Protein AF-0000000075866194 (afdb_homodimer)

Organism: Scomber scombrus (NCBI:txid13677)

Sequence (422 aa):
MKMLGLCWTAVMLTLVLSAGTSFAAVDKQQLADIVQFIMNKYNINTQVSVAVNIPEKDPKLEDVFKNNKINKWVVTAKPIFNVKKKTDHAEAVVLENIKPLVDNRKGNFLVFYTFYSPCASKCTNKENKLNIIGKINEVFPKWTNKAFVFSKAFENTGVKSIIEATTESLEELGKSKIGRGNIFRCYGPKTEFKCINCFEGETVVQECVQNMKMLGLCWTAVMLTLVLSAGTSFAAVDKQQLADIVQFIMNKYNINTQVSVAVNIPEKDPKLEDVFKNNKINKWVVTAKPIFNVKKKTDHAEAVVLENIKPLVDNRKGNFLVFYTFYSPCASKCTNKENKLNIIGKINEVFPKWTNKAFVFSKAFENTGVKSIIEATTESLEELGKSKIGRGNIFRCYGPKTEFKCINCFEGETVVQECVQN

Nearest PDB structures (foldseek):
  2v64-assembly3_H  TM=2.130E-01  e=1.826E+00  Homo sapiens

pLDDT: mean 74.79, std 20.25, range [22.3, 95.81]

InterPro domains:
  IPR040958 Secreted Novel AID/APOBEC-like Deaminase 1 [PF18744] (69-210)

Foldseek 3Di:
DPPPPPPPPPPPPPPPQDPDDPPSPPPVVVVVVVVVVVCVVVVPPWKKKKKFWAAPPPGDVCVLPVDVDDALGMFMFTWDDDPVDDTQHRQLVSLVSVVSPLVNQVRTAIEIEIAEDDQLVEQLDPPHPNHCQVSCQVRVVSHPHYAYEYAHYHCDPDDDHLLVSRQVSLLSVCPGPCHQQRYWYWYDDPVPTDIDRQDDDNGGDSVRRDD/DPPPPPPPPPPPPPPPQDPDDPPSPDPVVVVVVVVVVVCVVVVPPWKKKKKFWAQPPPGDVCVLPVDVDDALGMFMFTFDDDPVDDTQHRQLVSLVSVVSPLVNQVRTAIEIEIAEDDQLVEQLDPPHPNHCQVSCQVRVVSHPHYAYEYAHYHCDPDDDHLLVSRQVSLLSVCPGPCHQQRYWYWYDDPVPTDIDRQDDDNGGDSVRRDD

Secondary structure (DSSP, 8-state):
--------------------SS-----HHHHHHHHHHHHHHTTTT---EEEEEEESSS--HHHHTS--SS-SSEEEE--B--SSS--B-HHHHHHHT-HHHHHT-TTEEEEEEEEE---TTTTT-TTSTT-SHHHHHHHGGG-SSEEEEEEE-----SSS-HHHHHHHHHHHHHHSTT-GGGEEEEES-GGG-EEEESEETTEE-GGGT--/--------------------SS-----HHHHHHHHHHHHHHTTTT---EEEEEEESSS--HHHHTS--SS-SSEEEE--B--SSS--B-HHHHHHHT-HHHHHT-TTEEEEEEEEE---TTTTT-TTSTT--HHHHHHHGGG-SSEEEEEEE-----SSS-HHHHHHHHHHHHHHSTT-GGGEEEEES-GGG-EEEESEETTEE-GGGT--

Structure (mmCIF, N/CA/C/O backbone):
data_AF-0000000075866194-model_v1
#
loop_
_entity.id
_entity.type
_entity.pdbx_description
1 polymer 'Uncharacterized protein LOC122979142'
#
loop_
_atom_site.group_PDB
_atom_site.id
_atom_site.type_symbol
_atom_site.label_atom_id
_atom_site.label_alt_id
_atom_site.label_comp_id
_atom_site.label_asym_id
_atom_site.label_entity_id
_atom_site.label_seq_id
_atom_site.pdbx_PDB_ins_code
_atom_site.Cartn_x
_atom_site.Cartn_y
_atom_site.Cartn_z
_atom_site.occupancy
_atom_site.B_iso_or_equiv
_atom_site.auth_seq_id
_atom_site.auth_comp_id
_atom_site.auth_asym_id
_atom_site.auth_atom_id
_atom_site.pdbx_PDB_model_num
ATOM 1 N N . MET A 1 1 ? -30.734 -24.406 21.438 1 22.3 1 MET A N 1
ATOM 2 C CA . MET A 1 1 ? -30.438 -23.562 20.281 1 22.3 1 MET A CA 1
ATOM 3 C C . MET A 1 1 ? -29.75 -22.266 20.703 1 22.3 1 MET A C 1
ATOM 5 O O . MET A 1 1 ? -30.422 -21.312 21.109 1 22.3 1 MET A O 1
ATOM 9 N N . LYS A 1 2 ? -28.703 -22.266 21.422 1 27.67 2 LYS A N 1
ATOM 10 C CA . LYS A 1 2 ? -28.047 -21.172 22.109 1 27.67 2 LYS A CA 1
ATOM 11 C C . LYS A 1 2 ? -27.531 -20.125 21.125 1 27.67 2 LYS A C 1
ATOM 13 O O . LYS A 1 2 ? -26.75 -20.453 20.234 1 27.67 2 LYS A O 1
ATOM 18 N N . MET A 1 3 ? -28.312 -19.047 20.812 1 27.09 3 MET A N 1
ATOM 19 C CA . MET A 1 3 ? -28.016 -17.922 19.938 1 27.09 3 MET A CA 1
ATOM 20 C C . MET A 1 3 ? -26.734 -17.219 20.359 1 27.09 3 MET A C 1
ATOM 22 O O . MET A 1 3 ? -26.609 -16.781 21.5 1 27.09 3 MET A O 1
ATOM 26 N N . LEU A 1 4 ? -25.641 -17.719 20.062 1 27.94 4 LEU A N 1
ATOM 27 C CA . LEU A 1 4 ? -24.406 -16.984 20.297 1 27.94 4 LEU A CA 1
ATOM 28 C C . LEU A 1 4 ? -24.484 -15.578 19.734 1 27.94 4 LEU A C 1
ATOM 30 O O . LEU A 1 4 ? -24.719 -15.391 18.531 1 27.94 4 LEU A O 1
ATOM 34 N N . GLY A 1 5 ? -24.984 -14.633 20.484 1 24.62 5 GLY A N 1
ATOM 35 C CA . GLY A 1 5 ? -25.078 -13.203 20.25 1 24.62 5 GLY A CA 1
ATOM 36 C C . GLY A 1 5 ? -23.766 -12.586 19.797 1 24.62 5 GLY A C 1
ATOM 37 O O . GLY A 1 5 ? -22.734 -12.805 20.438 1 24.62 5 GLY A O 1
ATOM 38 N N . LEU A 1 6 ? -23.5 -12.445 18.516 1 24.84 6 LEU A N 1
ATOM 39 C CA . LEU A 1 6 ? -22.422 -11.703 17.875 1 24.84 6 LEU A CA 1
ATOM 40 C C . LEU A 1 6 ? -22.328 -10.289 18.453 1 24.84 6 LEU A C 1
ATOM 42 O O . LEU A 1 6 ? -23.25 -9.492 18.312 1 24.84 6 LEU A O 1
ATOM 46 N N . CYS A 1 7 ? -21.703 -10.102 19.672 1 25.12 7 CYS A N 1
ATOM 47 C CA . CYS A 1 7 ? -21.469 -8.797 20.281 1 25.12 7 CYS A CA 1
ATOM 48 C C . CYS A 1 7 ? -20.703 -7.887 19.328 1 25.12 7 CYS A C 1
ATOM 50 O O . CYS A 1 7 ? -19.594 -8.211 18.906 1 25.12 7 CYS A O 1
ATOM 52 N N . TRP A 1 8 ? -21.344 -7.16 18.438 1 27.16 8 TRP A N 1
ATOM 53 C CA . TRP A 1 8 ? -20.906 -6.016 17.656 1 27.16 8 TRP A CA 1
ATOM 54 C C . TRP A 1 8 ? -20.172 -5.004 18.531 1 27.16 8 TRP A C 1
ATOM 56 O O . TRP A 1 8 ? -20.812 -4.25 19.281 1 27.16 8 TRP A O 1
ATOM 66 N N . THR A 1 9 ? -19.109 -5.297 19.219 1 26.97 9 THR A N 1
ATOM 67 C CA . THR A 1 9 ? -18.453 -4.211 19.953 1 26.97 9 THR A CA 1
ATOM 68 C C . THR A 1 9 ? -18.156 -3.047 19.016 1 26.97 9 THR A C 1
ATOM 70 O O . THR A 1 9 ? -17.359 -3.186 18.078 1 26.97 9 THR A O 1
ATOM 73 N N . ALA A 1 10 ? -19.062 -2.229 18.672 1 28.78 10 ALA A N 1
ATOM 74 C CA . ALA A 1 10 ? -18.859 -0.897 18.109 1 28.78 10 ALA A CA 1
ATOM 75 C C . ALA A 1 10 ? -17.781 -0.134 18.891 1 28.78 10 ALA A C 1
ATOM 77 O O . ALA A 1 10 ? -17.984 0.21 20.062 1 28.78 10 ALA A O 1
ATOM 78 N N . VAL A 1 11 ? -16.609 -0.377 18.75 1 29.2 11 VAL A N 1
ATOM 79 C CA . VAL A 1 11 ? -15.641 0.521 19.359 1 29.2 11 VAL A CA 1
ATOM 80 C C . VAL A 1 11 ? -15.922 1.959 18.938 1 29.2 11 VAL A C 1
ATOM 82 O O . VAL A 1 11 ? -15.766 2.309 17.766 1 29.2 11 VAL A O 1
ATOM 85 N N . MET A 1 12 ? -17 2.518 19.453 1 28.34 12 MET A N 1
ATOM 86 C CA . MET A 1 12 ? -17.219 3.961 19.391 1 28.34 12 MET A CA 1
ATOM 87 C C . MET A 1 12 ? -15.977 4.719 19.828 1 28.34 12 MET A C 1
ATOM 89 O O . MET A 1 12 ? -15.578 4.645 21 1 28.34 12 MET A O 1
ATOM 93 N N . LEU A 1 13 ? -15.055 4.844 18.953 1 32.16 13 LEU A N 1
ATOM 94 C CA . LEU A 1 13 ? -14.008 5.789 19.312 1 32.16 13 LEU A CA 1
ATOM 95 C C . LEU A 1 13 ? -14.594 7.16 19.625 1 32.16 13 LEU A C 1
ATOM 97 O O . LEU A 1 13 ? -15.109 7.836 18.734 1 32.16 13 LEU A O 1
ATOM 101 N N . THR A 1 14 ? -15.164 7.215 20.781 1 30.22 14 THR A N 1
ATOM 102 C CA . THR A 1 14 ? -15.531 8.531 21.297 1 30.22 14 THR A CA 1
ATOM 103 C C . THR A 1 14 ? -14.32 9.453 21.328 1 30.22 14 THR A C 1
ATOM 105 O O . THR A 1 14 ? -13.336 9.16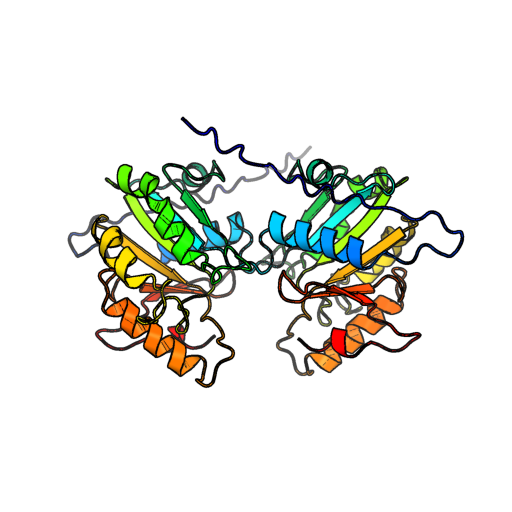4 22.016 1 30.22 14 THR A O 1
ATOM 108 N N . LEU A 1 15 ? -14.117 10.188 20.344 1 30.97 15 LEU A N 1
ATOM 109 C CA . LEU A 1 15 ? -13.18 11.312 20.391 1 30.97 15 LEU A CA 1
ATOM 110 C C . LEU A 1 15 ? -13.594 12.305 21.484 1 30.97 15 LEU A C 1
ATOM 112 O O . LEU A 1 15 ? -14.664 12.906 21.391 1 30.97 15 LEU A O 1
ATOM 116 N N . VAL A 1 16 ? -13.266 12.023 22.672 1 30.31 16 VAL A N 1
ATOM 117 C CA . VAL A 1 16 ? -13.43 13.062 23.688 1 30.31 16 VAL A CA 1
ATOM 118 C C . VAL A 1 16 ? -12.523 14.25 23.359 1 30.31 16 VAL A C 1
ATOM 120 O O . VAL A 1 16 ? -11.297 14.133 23.391 1 30.31 16 VAL A O 1
ATOM 123 N N . LEU A 1 17 ? -12.977 15.195 22.594 1 32.19 17 LEU A N 1
ATOM 124 C CA . LEU A 1 17 ? -12.328 16.5 22.578 1 32.19 17 LEU A CA 1
ATOM 125 C C . LEU A 1 17 ? -12.336 17.125 23.969 1 32.19 17 LEU A C 1
ATOM 127 O O . LEU A 1 17 ? -13.398 17.438 24.5 1 32.19 17 LEU A O 1
ATOM 131 N N . SER A 1 18 ? -11.469 16.844 24.875 1 30.5 18 SER A N 1
ATOM 132 C CA . SER A 1 18 ? -11.391 17.656 26.078 1 30.5 18 SER A CA 1
ATOM 133 C C . SER A 1 18 ? -11.242 19.141 25.734 1 30.5 18 SER A C 1
ATOM 135 O O . SER A 1 18 ? -10.453 19.5 24.859 1 30.5 18 SER A O 1
ATOM 137 N N . ALA A 1 19 ? -12.141 20.078 26.062 1 31.23 19 ALA A N 1
ATOM 138 C CA . ALA A 1 19 ? -12.305 21.531 26.031 1 31.23 19 ALA A CA 1
ATOM 139 C C . ALA A 1 19 ? -11.125 22.234 26.688 1 31.23 19 ALA A C 1
ATOM 141 O O . ALA A 1 19 ? -11.164 23.453 26.922 1 31.23 19 ALA A O 1
ATOM 142 N N . GLY A 1 20 ? -10.148 21.766 27.484 1 32.75 20 GLY A N 1
ATOM 143 C CA . GLY A 1 20 ? -9.438 22.844 28.156 1 32.75 20 GLY A CA 1
ATOM 144 C C . GLY A 1 20 ? -8.852 23.875 27.203 1 32.75 20 GLY A C 1
ATOM 145 O O . GLY A 1 20 ? -8.734 23.609 26 1 32.75 20 GLY A O 1
ATOM 146 N N . THR A 1 21 ? -8.625 25.203 27.609 1 34.06 21 THR A N 1
ATOM 147 C CA . THR A 1 21 ? -8.219 26.5 27.047 1 34.06 21 THR A CA 1
ATOM 148 C C . THR A 1 21 ? -7.113 26.312 26.016 1 34.06 21 THR A C 1
ATOM 150 O O . THR A 1 21 ? -6.715 27.266 25.344 1 34.06 21 THR A O 1
ATOM 153 N N . SER A 1 22 ? -5.922 25.688 26.531 1 35.31 22 SER A N 1
ATOM 154 C CA . SER A 1 22 ? -4.609 25.844 25.922 1 35.31 22 SER A CA 1
ATOM 155 C C . SER A 1 22 ? -4.645 25.469 24.438 1 35.31 22 SER A C 1
ATOM 157 O O . SER A 1 22 ? -5.523 24.719 24 1 35.31 22 SER A O 1
ATOM 159 N N . PHE A 1 23 ? -3.816 26.062 23.469 1 38.75 23 PHE A N 1
ATOM 160 C CA . PHE A 1 23 ? -3.471 25.797 22.078 1 38.75 23 PHE A CA 1
ATOM 161 C C . PHE A 1 23 ? -3.605 24.312 21.766 1 38.75 23 PHE A C 1
ATOM 163 O O . PHE A 1 23 ? -3.02 23.469 22.453 1 38.75 23 PHE A O 1
ATOM 170 N N . ALA A 1 24 ? -4.797 23.766 21.484 1 48.75 24 ALA A N 1
ATOM 171 C CA . ALA A 1 24 ? -5.418 22.469 21.219 1 48.75 24 ALA A CA 1
ATOM 172 C C . ALA A 1 24 ? -4.445 21.531 20.516 1 48.75 24 ALA A C 1
ATOM 174 O O . ALA A 1 24 ? -4.109 21.734 19.359 1 48.75 24 ALA A O 1
ATOM 175 N N . ALA A 1 25 ? -3.318 21.25 21.234 1 62.09 25 ALA A N 1
ATOM 176 C CA . ALA A 1 25 ? -2.338 20.25 20.812 1 62.09 25 ALA A CA 1
ATOM 177 C C . ALA A 1 25 ? -3.021 19.062 20.172 1 62.09 25 ALA A C 1
ATOM 179 O O . ALA A 1 25 ? -4.133 18.688 20.547 1 62.09 25 ALA A O 1
ATOM 180 N N . VAL A 1 26 ? -2.695 18.938 18.906 1 73.06 26 VAL A N 1
ATOM 181 C CA . VAL A 1 26 ? -3.209 17.766 18.203 1 73.06 26 VAL A CA 1
ATOM 182 C C . VAL A 1 26 ? -3.184 16.547 19.125 1 73.06 26 VAL A C 1
ATOM 184 O O . VAL A 1 26 ? -2.168 16.266 19.766 1 73.06 26 VAL A O 1
ATOM 187 N N . ASP A 1 27 ? -4.359 16.016 19.484 1 80.56 27 ASP A N 1
ATOM 188 C CA . ASP A 1 27 ? -4.441 14.758 20.219 1 80.56 27 ASP A CA 1
ATOM 189 C C . ASP A 1 27 ? -3.758 13.633 19.438 1 80.56 27 ASP A C 1
ATOM 191 O O . ASP A 1 27 ? -4.289 13.141 18.453 1 80.56 27 ASP A O 1
ATOM 195 N N . LYS A 1 28 ? -2.617 13.203 20 1 87.88 28 LYS A N 1
ATOM 196 C CA . LYS A 1 28 ? -1.785 12.242 19.281 1 87.88 28 LYS A CA 1
ATOM 197 C C . LYS A 1 28 ? -2.498 10.898 19.141 1 87.88 28 LYS A C 1
ATOM 199 O O . LYS A 1 28 ? -2.33 10.203 18.141 1 87.88 28 LYS A O 1
ATOM 204 N N . GLN A 1 29 ? -3.244 10.516 20.156 1 83.62 29 GLN A N 1
ATOM 205 C CA . GLN A 1 29 ? -3.982 9.266 20.062 1 83.62 29 GLN A CA 1
ATOM 206 C C . GLN A 1 29 ? -5.055 9.344 18.969 1 83.62 29 GLN A C 1
ATOM 208 O O . GLN A 1 29 ? -5.219 8.406 18.188 1 83.62 29 GLN A O 1
ATOM 213 N N . GLN A 1 30 ? -5.734 10.453 18.953 1 82.44 30 GLN A N 1
ATOM 214 C CA . GLN A 1 30 ? -6.723 10.641 17.906 1 82.44 30 GLN A CA 1
ATOM 215 C C . GLN A 1 30 ? -6.07 10.641 16.531 1 82.44 30 GLN A C 1
ATOM 217 O O . GLN A 1 30 ? -6.598 10.047 15.586 1 82.44 30 GLN A O 1
ATOM 222 N N . LEU A 1 31 ? -4.977 11.336 16.453 1 90.31 31 LEU A N 1
ATOM 223 C CA . LEU A 1 31 ? -4.25 11.375 15.18 1 90.31 31 LEU A CA 1
ATOM 224 C C . LEU A 1 31 ? -3.842 9.969 14.742 1 90.31 31 LEU A C 1
ATOM 226 O O . LEU A 1 31 ? -3.98 9.617 13.57 1 90.31 31 LEU A O 1
ATOM 230 N N . ALA A 1 32 ? -3.402 9.148 15.664 1 87.94 32 ALA A N 1
ATOM 231 C CA . ALA A 1 32 ? -3.014 7.773 15.367 1 87.94 32 ALA A CA 1
ATOM 232 C C . ALA A 1 32 ? -4.195 6.977 14.82 1 87.94 32 ALA A C 1
ATOM 234 O O . ALA A 1 32 ? -4.055 6.227 13.852 1 87.94 32 ALA A O 1
ATOM 235 N N . ASP A 1 33 ? -5.352 7.191 15.383 1 80.75 33 ASP A N 1
ATOM 236 C CA . ASP A 1 33 ? -6.555 6.5 14.93 1 80.75 33 ASP A CA 1
ATOM 237 C C . ASP A 1 33 ? -6.918 6.914 13.508 1 80.75 33 ASP A C 1
ATOM 239 O O . ASP A 1 33 ? -7.273 6.074 12.68 1 80.75 33 ASP A O 1
ATOM 243 N N . ILE A 1 34 ? -6.82 8.188 13.258 1 84.69 34 ILE A N 1
ATOM 244 C CA . ILE A 1 34 ? -7.141 8.719 11.93 1 84.69 34 ILE A CA 1
ATOM 245 C C . ILE A 1 34 ? -6.191 8.133 10.898 1 84.69 34 ILE A C 1
ATOM 247 O O . ILE A 1 34 ? -6.629 7.645 9.852 1 84.69 34 ILE A O 1
ATOM 251 N N . VAL A 1 35 ? -4.906 8.156 11.227 1 87.94 35 VAL A N 1
ATOM 252 C CA . VAL A 1 35 ? -3.895 7.68 10.289 1 87.94 35 VAL A CA 1
ATOM 253 C C . VAL A 1 35 ? -4.062 6.18 10.062 1 87.94 35 VAL A C 1
ATOM 255 O O . VAL A 1 35 ? -3.975 5.699 8.93 1 87.94 35 VAL A O 1
ATOM 258 N N . GLN A 1 36 ? -4.312 5.445 11.125 1 79.5 36 GLN A N 1
ATOM 259 C CA . GLN A 1 36 ? -4.555 4.016 10.961 1 79.5 36 GLN A CA 1
ATOM 260 C C . GLN A 1 36 ? -5.754 3.762 10.055 1 79.5 36 GLN A C 1
ATOM 262 O O . GLN A 1 36 ? -5.73 2.848 9.227 1 79.5 36 GLN A O 1
ATOM 267 N N . PHE A 1 37 ? -6.805 4.578 10.273 1 78.88 37 PHE A N 1
ATOM 268 C CA . PHE A 1 37 ? -7.98 4.445 9.422 1 78.88 37 PHE A CA 1
ATOM 269 C C . PHE A 1 37 ? -7.625 4.715 7.965 1 78.88 37 PHE A C 1
ATOM 271 O O . PHE A 1 37 ? -8.016 3.955 7.074 1 78.88 37 PHE A O 1
ATOM 278 N N . ILE A 1 38 ? -6.875 5.785 7.738 1 81.38 38 ILE A N 1
ATOM 279 C CA . ILE A 1 38 ? -6.441 6.148 6.395 1 81.38 38 ILE A CA 1
ATOM 280 C C . ILE A 1 38 ? -5.637 5.004 5.785 1 81.38 38 ILE A C 1
ATOM 282 O O . ILE A 1 38 ? -5.902 4.582 4.656 1 81.38 38 ILE A O 1
ATOM 286 N N . MET A 1 39 ? -4.664 4.504 6.539 1 79.44 39 MET A N 1
ATOM 287 C CA . MET A 1 39 ? -3.785 3.447 6.047 1 79.44 39 MET A CA 1
ATOM 288 C C . MET A 1 39 ? -4.582 2.193 5.699 1 79.44 39 MET A C 1
ATOM 290 O O . MET A 1 39 ? -4.324 1.55 4.68 1 79.44 39 MET A O 1
ATOM 294 N N . ASN A 1 40 ? -5.531 1.904 6.516 1 71.31 40 ASN A N 1
ATOM 295 C CA . ASN A 1 40 ? -6.371 0.738 6.266 1 71.31 40 ASN A CA 1
ATOM 296 C C . ASN A 1 40 ? -7.273 0.945 5.055 1 71.31 40 ASN A C 1
ATOM 298 O O . ASN A 1 40 ? -7.383 0.064 4.199 1 71.31 40 ASN A O 1
ATOM 302 N N . LYS A 1 41 ? -7.887 2.109 5.051 1 72.38 41 LYS A N 1
ATOM 303 C CA . LYS A 1 41 ? -8.828 2.424 3.98 1 72.38 41 LYS A CA 1
ATOM 304 C C . LYS A 1 41 ? -8.148 2.396 2.617 1 72.38 41 LYS A C 1
ATOM 306 O O . LYS A 1 41 ? -8.719 1.912 1.639 1 72.38 41 LYS A O 1
ATOM 311 N N . TYR A 1 42 ? -6.883 2.842 2.557 1 73.69 42 TYR A N 1
ATOM 312 C CA . TYR A 1 42 ? -6.207 2.992 1.271 1 73.69 42 TYR A CA 1
ATOM 313 C C . TYR A 1 42 ? -5.109 1.948 1.104 1 73.69 42 TYR A C 1
ATOM 315 O O . TYR A 1 42 ? -4.238 2.086 0.243 1 73.69 42 TYR A O 1
ATOM 323 N N . ASN A 1 43 ? -5.078 0.947 1.951 1 72.19 43 ASN A N 1
ATOM 324 C CA . ASN A 1 43 ? -4.168 -0.192 1.885 1 72.19 43 ASN A CA 1
ATOM 325 C C . ASN A 1 43 ? -2.709 0.256 1.856 1 72.19 43 ASN A C 1
ATOM 327 O O . ASN A 1 43 ? -1.915 -0.251 1.062 1 72.19 43 ASN A O 1
ATOM 331 N N . ILE A 1 44 ? -2.502 1.296 2.654 1 66.06 44 ILE A N 1
ATOM 332 C CA . ILE A 1 44 ? -1.138 1.805 2.736 1 66.06 44 ILE A CA 1
ATOM 333 C C . ILE A 1 44 ? -0.313 0.922 3.67 1 66.06 44 ILE A C 1
ATOM 335 O O . ILE A 1 44 ? -0.7 0.69 4.82 1 66.06 44 ILE A O 1
ATOM 339 N N . ASN A 1 45 ? 0.822 0.472 3.172 1 60.62 45 ASN A N 1
ATOM 340 C CA . ASN A 1 45 ? 1.775 -0.365 3.891 1 60.62 45 ASN A CA 1
ATOM 341 C C . ASN A 1 45 ? 1.128 -1.655 4.387 1 60.62 45 ASN A C 1
ATOM 343 O O . ASN A 1 45 ? 1.38 -2.09 5.512 1 60.62 45 ASN A O 1
ATOM 347 N N . THR A 1 46 ? 0.101 -1.962 3.898 1 60.66 46 THR A N 1
ATOM 348 C CA . THR A 1 46 ? -0.518 -3.232 4.262 1 60.66 46 THR A CA 1
ATOM 349 C C . THR A 1 46 ? -0.222 -4.301 3.213 1 60.66 46 THR A C 1
ATOM 351 O O . THR A 1 46 ? -0.103 -3.994 2.025 1 60.66 46 THR A O 1
ATOM 354 N N . GLN A 1 47 ? 0.176 -5.383 3.838 1 67.62 47 GLN A N 1
ATOM 355 C CA . GLN A 1 47 ? 0.315 -6.535 2.953 1 67.62 47 GLN A CA 1
ATOM 356 C C . GLN A 1 47 ? -1.036 -6.957 2.385 1 67.62 47 GLN A C 1
ATOM 358 O O . GLN A 1 47 ? -2.031 -7.016 3.111 1 67.62 47 GLN A O 1
ATOM 363 N N . VAL A 1 48 ? -1.165 -6.809 1.125 1 75.75 48 VAL A N 1
ATOM 364 C CA . VAL A 1 48 ? -2.387 -7.27 0.471 1 75.75 48 VAL A CA 1
ATOM 365 C C . VAL A 1 48 ? -2.068 -8.453 -0.443 1 75.75 48 VAL A C 1
ATOM 367 O O . VAL A 1 48 ? -1.034 -8.461 -1.114 1 75.75 48 VAL A O 1
ATOM 370 N N . SER A 1 49 ? -2.869 -9.469 -0.287 1 85.88 49 SER A N 1
ATOM 371 C CA . SER A 1 49 ? -2.854 -10.555 -1.262 1 85.88 49 SER A CA 1
ATOM 372 C C . SER A 1 49 ? -4.133 -10.578 -2.09 1 85.88 49 SER A C 1
ATOM 374 O O . SER A 1 49 ? -5.215 -10.281 -1.578 1 85.88 49 SER A O 1
ATOM 376 N N . VAL A 1 50 ? -3.961 -10.875 -3.35 1 88.12 50 VAL A N 1
ATOM 377 C CA . VAL A 1 50 ? -5.074 -10.867 -4.293 1 88.12 50 VAL A CA 1
ATOM 378 C C . VAL A 1 50 ? -5.047 -12.141 -5.137 1 88.12 50 VAL A C 1
ATOM 380 O O . VAL A 1 50 ? -4.004 -12.516 -5.676 1 88.12 50 VAL A O 1
ATOM 383 N N . ALA A 1 51 ? -6.156 -12.781 -5.141 1 92.5 51 ALA A N 1
ATOM 384 C CA . ALA A 1 51 ? -6.375 -13.836 -6.129 1 92.5 51 ALA A CA 1
ATOM 385 C C . ALA A 1 51 ? -7.453 -13.43 -7.129 1 92.5 51 ALA A C 1
ATOM 387 O O . ALA A 1 51 ? -8.5 -12.906 -6.746 1 92.5 51 ALA A O 1
ATOM 388 N N . VAL A 1 52 ? -7.145 -13.719 -8.398 1 91.38 52 VAL A N 1
ATOM 389 C CA . VAL A 1 52 ? -8.07 -13.242 -9.414 1 91.38 52 VAL A CA 1
ATOM 390 C C . VAL A 1 52 ? -8.227 -14.297 -10.516 1 91.38 52 VAL A C 1
ATOM 392 O O . VAL A 1 52 ? -7.238 -14.898 -10.945 1 91.38 52 VAL A O 1
ATOM 395 N N . ASN A 1 53 ? -9.508 -14.5 -10.883 1 90.25 53 ASN A N 1
ATOM 396 C CA . ASN A 1 53 ? -9.82 -15.203 -12.125 1 90.25 53 ASN A CA 1
ATOM 397 C C . ASN A 1 53 ? -9.75 -14.258 -13.328 1 90.25 53 ASN A C 1
ATOM 399 O O . ASN A 1 53 ? -10.555 -13.328 -13.438 1 90.25 53 ASN A O 1
ATOM 403 N N . ILE A 1 54 ? -8.781 -14.516 -14.188 1 88.75 54 ILE A N 1
ATOM 404 C CA . ILE A 1 54 ? -8.664 -13.727 -15.414 1 88.75 54 ILE A CA 1
ATOM 405 C C . ILE A 1 54 ? -9.188 -14.531 -16.594 1 88.75 54 ILE A C 1
ATOM 407 O O . ILE A 1 54 ? -8.648 -15.594 -16.922 1 88.75 54 ILE A O 1
ATOM 411 N N . PRO A 1 55 ? -10.211 -13.992 -17.234 1 86.31 55 PRO A N 1
ATOM 412 C CA . PRO A 1 55 ? -10.664 -14.727 -18.406 1 86.31 55 PRO A CA 1
ATOM 413 C C . PRO A 1 55 ? -9.562 -14.922 -19.453 1 86.31 55 PRO A C 1
ATOM 415 O O . PRO A 1 55 ? -8.852 -13.977 -19.781 1 86.31 55 PRO A O 1
ATOM 418 N N . GLU A 1 56 ? -9.445 -16.125 -19.875 1 85.75 56 GLU A N 1
ATOM 419 C CA . GLU A 1 56 ? -8.398 -16.438 -20.844 1 85.75 56 GLU A CA 1
ATOM 420 C C . GLU A 1 56 ? -8.727 -15.844 -22.219 1 85.75 56 GLU A C 1
ATOM 422 O O . GLU A 1 56 ? -7.828 -15.477 -22.969 1 85.75 56 GLU A O 1
ATOM 427 N N . LYS A 1 57 ? -9.945 -15.75 -22.359 1 76.75 57 LYS A N 1
ATOM 428 C CA . LYS A 1 57 ? -10.383 -15.172 -23.625 1 76.75 57 LYS A CA 1
ATOM 429 C C . LYS A 1 57 ? -10.797 -13.711 -23.453 1 76.75 57 LYS A C 1
ATOM 431 O O . LYS A 1 57 ? -11.727 -13.414 -22.703 1 76.75 57 LYS A O 1
ATOM 436 N N . ASP A 1 58 ? -10.164 -12.703 -24.031 1 70.88 58 ASP A N 1
ATOM 437 C CA . ASP A 1 58 ? -10.477 -11.273 -24.078 1 70.88 58 ASP A CA 1
ATOM 438 C C . ASP A 1 58 ? -10.633 -10.695 -22.672 1 70.88 58 ASP A C 1
ATOM 440 O O . ASP A 1 58 ? -11.719 -10.234 -22.312 1 70.88 58 ASP A O 1
ATOM 444 N N . PRO A 1 59 ? -9.609 -10.781 -21.984 1 72.19 59 PRO A N 1
ATOM 445 C CA . PRO A 1 59 ? -9.727 -10.273 -20.625 1 72.19 59 PRO A CA 1
ATOM 446 C C . PRO A 1 59 ? -9.898 -8.758 -20.562 1 72.19 59 PRO A C 1
ATOM 448 O O . PRO A 1 59 ? -9.141 -8.023 -21.203 1 72.19 59 PRO A O 1
ATOM 451 N N . LYS A 1 60 ? -11.031 -8.305 -20.062 1 74.06 60 LYS A N 1
ATOM 452 C CA . LYS A 1 60 ? -11.195 -6.902 -19.688 1 74.06 60 LYS A CA 1
ATOM 453 C C . LYS A 1 60 ? -11 -6.711 -18.188 1 74.06 60 LYS A C 1
ATOM 455 O O . LYS A 1 60 ? -11.93 -6.926 -17.406 1 74.06 60 LYS A O 1
ATOM 460 N N . LEU A 1 61 ? -9.859 -6.285 -17.875 1 78.5 61 LEU A N 1
ATOM 461 C CA . LEU A 1 61 ? -9.484 -6.215 -16.453 1 78.5 61 LEU A CA 1
ATOM 462 C C . LEU A 1 61 ? -10.43 -5.293 -15.695 1 78.5 61 LEU A C 1
ATOM 464 O O . LEU A 1 61 ? -10.758 -5.562 -14.531 1 78.5 61 LEU A O 1
ATOM 468 N N . GLU A 1 62 ? -10.867 -4.242 -16.344 1 75.69 62 GLU A N 1
ATOM 469 C CA . GLU A 1 62 ? -11.797 -3.318 -15.688 1 75.69 62 GLU A CA 1
ATOM 470 C C . GLU A 1 62 ? -13.07 -4.031 -15.258 1 75.69 62 GLU A C 1
ATOM 472 O O . GLU A 1 62 ? -13.633 -3.721 -14.203 1 75.69 62 GLU A O 1
ATOM 477 N N . ASP A 1 63 ? -13.492 -4.949 -16.031 1 75.81 63 ASP A N 1
ATOM 478 C CA . ASP A 1 63 ? -14.711 -5.695 -15.703 1 75.81 63 ASP A CA 1
ATOM 479 C C . ASP A 1 63 ? -14.461 -6.691 -14.578 1 75.81 63 ASP A C 1
ATOM 481 O O . ASP A 1 63 ? -15.32 -6.898 -13.727 1 75.81 63 ASP A O 1
ATOM 485 N N . VAL A 1 64 ? -13.312 -7.25 -14.609 1 77.75 64 VAL A N 1
ATOM 486 C CA . VAL A 1 64 ? -12.93 -8.25 -13.609 1 77.75 64 VAL A CA 1
ATOM 487 C C . VAL A 1 64 ? -12.875 -7.598 -12.227 1 77.75 64 VAL A C 1
ATOM 489 O O . VAL A 1 64 ? -13.305 -8.195 -11.242 1 77.75 64 VAL A O 1
ATOM 492 N N . PHE A 1 65 ? -12.445 -6.309 -12.195 1 74.88 65 PHE A N 1
ATOM 493 C CA . PHE A 1 65 ? -12.18 -5.668 -10.914 1 74.88 65 PHE A CA 1
ATOM 494 C C . PHE A 1 65 ? -13.273 -4.672 -10.57 1 74.88 65 PHE A C 1
ATOM 496 O O . PHE A 1 65 ? -13.102 -3.834 -9.68 1 74.88 65 PHE A O 1
ATOM 503 N N . LYS A 1 66 ? -14.32 -4.574 -11.219 1 67.5 66 LYS A N 1
ATOM 504 C CA . LYS A 1 66 ? -15.406 -3.617 -11.008 1 67.5 66 LYS A CA 1
ATOM 505 C C . LYS A 1 66 ? -15.969 -3.734 -9.602 1 67.5 66 LYS A C 1
ATOM 507 O O . LYS A 1 66 ? -16.281 -2.725 -8.961 1 67.5 66 LYS A O 1
ATOM 512 N N . ASN A 1 67 ? -16.047 -4.961 -9.086 1 60.41 67 ASN A N 1
ATOM 513 C CA . ASN A 1 67 ? -16.609 -5.141 -7.754 1 60.41 67 ASN A CA 1
ATOM 514 C C . ASN A 1 67 ? -15.523 -5.457 -6.727 1 60.41 67 ASN A C 1
ATOM 516 O O . ASN A 1 67 ? -14.688 -6.344 -6.949 1 60.41 67 ASN A O 1
ATOM 520 N N . ASN A 1 68 ? -15.172 -4.598 -5.805 1 57.78 68 ASN A N 1
ATOM 521 C CA . ASN A 1 68 ? -14.07 -4.625 -4.848 1 57.78 68 ASN A CA 1
ATOM 522 C C . ASN A 1 68 ? -14.242 -5.75 -3.828 1 57.78 68 ASN A C 1
ATOM 524 O O . ASN A 1 68 ? -13.367 -5.973 -2.992 1 57.78 68 ASN A O 1
ATOM 528 N N . LYS A 1 69 ? -15.453 -6.422 -3.838 1 59.41 69 LYS A N 1
ATOM 529 C CA . LYS A 1 69 ? -15.742 -7.441 -2.834 1 59.41 69 LYS A CA 1
ATOM 530 C C . LYS A 1 69 ? -15.492 -8.844 -3.387 1 59.41 69 LYS A C 1
ATOM 532 O O . LYS A 1 69 ? -15.305 -9.016 -4.594 1 59.41 69 LYS A O 1
ATOM 537 N N . ILE A 1 70 ? -15.234 -9.719 -2.391 1 69.31 70 ILE A N 1
ATOM 538 C CA . ILE A 1 70 ? -15.133 -11.141 -2.705 1 69.31 70 ILE A CA 1
ATOM 539 C C . ILE A 1 70 ? -16.25 -11.539 -3.668 1 69.31 70 ILE A C 1
ATOM 541 O O . ILE A 1 70 ? -17.422 -11.438 -3.336 1 69.31 70 ILE A O 1
ATOM 545 N N . ASN A 1 71 ? -15.797 -11.844 -4.844 1 77.69 71 ASN A N 1
ATOM 546 C CA . ASN A 1 71 ? -16.734 -12.328 -5.848 1 77.69 71 ASN A CA 1
ATOM 547 C C . ASN A 1 71 ? -16.125 -13.438 -6.695 1 77.69 71 ASN A C 1
ATOM 549 O O . ASN A 1 71 ? -15.141 -14.062 -6.301 1 77.69 71 ASN A O 1
ATOM 553 N N . LYS A 1 72 ? -16.828 -13.695 -7.754 1 84.12 72 LYS A N 1
ATOM 554 C CA . LYS A 1 72 ? -16.422 -14.82 -8.594 1 84.12 72 LYS A CA 1
ATOM 555 C C . LYS A 1 72 ? -15.125 -14.516 -9.328 1 84.12 72 LYS A C 1
ATOM 557 O O . LYS A 1 72 ? -14.5 -15.414 -9.898 1 84.12 72 LYS A O 1
ATOM 562 N N . TRP A 1 73 ? -14.672 -13.273 -9.203 1 86.56 73 TRP A N 1
ATOM 563 C CA . TRP A 1 73 ? -13.508 -12.883 -9.992 1 86.56 73 TRP A CA 1
ATOM 564 C C . TRP A 1 73 ? -12.32 -12.578 -9.094 1 86.56 73 TRP A C 1
ATOM 566 O O . TRP A 1 73 ? -11.172 -12.836 -9.461 1 86.56 73 TRP A O 1
ATOM 576 N N . VAL A 1 74 ? -12.586 -12.023 -7.988 1 89.25 74 VAL A N 1
ATOM 577 C CA . VAL A 1 74 ? -11.484 -11.492 -7.199 1 89.25 74 VAL A CA 1
ATOM 578 C C . VAL A 1 74 ? -11.719 -11.797 -5.719 1 89.25 74 VAL A C 1
ATOM 580 O O . VAL A 1 74 ? -12.82 -11.609 -5.211 1 89.25 74 VAL A O 1
ATOM 583 N N . VAL A 1 75 ? -10.711 -12.32 -5.102 1 88.81 75 VAL A N 1
ATOM 584 C CA . VAL A 1 75 ? -10.633 -12.43 -3.65 1 88.81 75 VAL A CA 1
ATOM 585 C C . VAL A 1 75 ? -9.422 -11.656 -3.133 1 88.81 75 VAL A C 1
ATOM 587 O O . VAL A 1 75 ? -8.305 -11.859 -3.605 1 88.81 75 VAL A O 1
ATOM 590 N N . THR A 1 76 ? -9.648 -10.734 -2.268 1 86.19 76 THR A N 1
ATOM 591 C CA . THR A 1 76 ? -8.57 -9.961 -1.662 1 86.19 76 THR A CA 1
ATOM 592 C C . THR A 1 76 ? -8.57 -10.125 -0.145 1 86.19 76 THR A C 1
ATOM 594 O O . THR A 1 76 ? -9.609 -10.406 0.451 1 86.19 76 THR A O 1
ATOM 597 N N . ALA A 1 77 ? -7.336 -10.031 0.39 1 81.06 77 ALA A N 1
ATOM 598 C CA . ALA A 1 77 ? -7.262 -10.094 1.847 1 81.06 77 ALA A CA 1
ATOM 599 C C . ALA A 1 77 ? -6.062 -9.312 2.373 1 81.06 77 ALA A C 1
ATOM 601 O O . ALA A 1 77 ? -5.051 -9.172 1.679 1 81.06 77 ALA A O 1
ATOM 602 N N . LYS A 1 78 ? -6.281 -8.867 3.543 1 75.5 78 LYS A N 1
ATOM 603 C CA . LYS A 1 78 ? -5.203 -8.352 4.383 1 75.5 78 LYS A CA 1
ATOM 604 C C . LYS A 1 78 ? -4.883 -9.312 5.523 1 75.5 78 LYS A C 1
ATOM 606 O O . LYS A 1 78 ? -5.672 -10.211 5.828 1 75.5 78 LYS A O 1
ATOM 611 N N . PRO A 1 79 ? -3.623 -9.062 6.023 1 70.38 79 PRO A N 1
ATOM 612 C CA . PRO A 1 79 ? -3.344 -9.906 7.191 1 70.38 79 PRO A CA 1
ATOM 613 C C . PRO A 1 79 ? -4.32 -9.664 8.336 1 70.38 79 PRO A C 1
ATOM 615 O O . PRO A 1 79 ? -4.816 -8.547 8.508 1 70.38 79 PRO A O 1
ATOM 618 N N . ILE A 1 80 ? -4.777 -10.719 8.875 1 61.09 80 ILE A N 1
ATOM 619 C CA . ILE A 1 80 ? -5.617 -10.617 10.062 1 61.09 80 ILE A CA 1
ATOM 620 C C . ILE A 1 80 ? -4.77 -10.805 11.32 1 61.09 80 ILE A C 1
ATOM 622 O O . ILE A 1 80 ? -4.062 -11.812 11.453 1 61.09 80 ILE A O 1
ATOM 626 N N . PHE A 1 81 ? -4.691 -9.633 11.977 1 51.78 81 PHE A N 1
ATOM 627 C CA . PHE A 1 81 ? -3.953 -9.711 13.227 1 51.78 81 PHE A CA 1
ATOM 628 C C . PHE A 1 81 ? -4.859 -10.18 14.359 1 51.78 81 PHE A C 1
ATOM 630 O O . PHE A 1 81 ? -5.938 -9.625 14.57 1 51.78 81 PHE A O 1
ATOM 637 N N . ASN A 1 82 ? -4.879 -11.43 14.742 1 48.94 82 ASN A N 1
ATOM 638 C CA . ASN A 1 82 ? -5.598 -11.898 15.922 1 48.94 82 ASN A CA 1
ATOM 639 C C . ASN A 1 82 ? -4.684 -11.969 17.141 1 48.94 82 ASN A C 1
ATOM 641 O O . ASN A 1 82 ? -3.586 -12.523 17.078 1 48.94 82 ASN A O 1
ATOM 645 N N . VAL A 1 83 ? -5.055 -11.062 18.172 1 45.31 83 VAL A N 1
ATOM 646 C CA . VAL A 1 83 ? -4.312 -11.039 19.438 1 45.31 83 VAL A CA 1
ATOM 647 C C . VAL A 1 83 ? -4.023 -12.461 19.891 1 45.31 83 VAL A C 1
ATOM 649 O O . VAL A 1 83 ? -2.963 -12.734 20.469 1 45.31 83 VAL A O 1
ATOM 652 N N . LYS A 1 84 ? -4.961 -13.188 19.984 1 44.19 84 LYS A N 1
ATOM 653 C CA . LYS A 1 84 ? -4.82 -14.523 20.547 1 44.19 84 LYS A CA 1
ATOM 654 C C . LYS A 1 84 ? -4.195 -15.484 19.547 1 44.19 84 LYS A C 1
ATOM 656 O O . LYS A 1 84 ? -3.715 -16.562 19.922 1 44.19 84 LYS A O 1
ATOM 661 N N . LYS A 1 85 ? -4.488 -15.203 18.359 1 47.09 85 LYS A N 1
ATOM 662 C CA . LYS A 1 85 ? -4.043 -16.141 17.328 1 47.09 85 LYS A CA 1
ATOM 663 C C . LYS A 1 85 ? -3.039 -15.484 16.375 1 47.09 85 LYS A C 1
ATOM 665 O O . LYS A 1 85 ? -3.037 -14.258 16.219 1 47.09 85 LYS A O 1
ATOM 670 N N . LYS A 1 86 ? -1.915 -16.203 16.031 1 48.72 86 LYS A N 1
ATOM 671 C CA . LYS A 1 86 ? -0.847 -15.836 15.109 1 48.72 86 LYS A CA 1
ATOM 672 C C . LYS A 1 86 ? -1.404 -15.125 13.875 1 48.72 86 LYS A C 1
ATOM 674 O O . LYS A 1 86 ? -2.521 -15.414 13.438 1 48.72 86 LYS A O 1
ATOM 679 N N . THR A 1 87 ? -0.913 -13.945 13.547 1 53.62 87 THR A N 1
ATOM 680 C CA . THR A 1 87 ? -1.284 -13.117 12.406 1 53.62 87 THR A CA 1
ATOM 681 C C . THR A 1 87 ? -1.421 -13.961 11.141 1 53.62 87 THR A C 1
ATOM 683 O O . THR A 1 87 ? -0.469 -14.625 10.727 1 53.62 87 THR A O 1
ATOM 686 N N . ASP A 1 88 ? -2.729 -14.172 10.75 1 63.28 88 ASP A N 1
ATOM 687 C CA . ASP A 1 88 ? -2.875 -14.797 9.438 1 63.28 88 ASP A CA 1
ATOM 688 C C . ASP A 1 88 ? -2.367 -13.875 8.336 1 63.28 88 ASP A C 1
ATOM 690 O O . ASP A 1 88 ? -2.756 -12.703 8.266 1 63.28 88 ASP A O 1
ATOM 694 N N . HIS A 1 89 ? -1.342 -14.438 7.672 1 75.94 89 HIS A N 1
ATOM 695 C CA . HIS A 1 89 ? -0.841 -13.641 6.559 1 75.94 89 HIS A CA 1
ATOM 696 C C . HIS A 1 89 ? -1.877 -13.539 5.445 1 75.94 89 HIS A C 1
ATOM 698 O O . HIS A 1 89 ? -2.779 -14.375 5.352 1 75.94 89 HIS A O 1
ATOM 704 N N . ALA A 1 90 ? -1.878 -12.508 4.77 1 80.38 90 ALA A N 1
ATOM 705 C CA . ALA A 1 90 ? -2.852 -12.164 3.738 1 80.38 90 ALA A CA 1
ATOM 706 C C . ALA A 1 90 ? -3.078 -13.328 2.783 1 80.38 90 ALA A C 1
ATOM 708 O O . ALA A 1 90 ? -4.215 -13.633 2.418 1 80.38 90 ALA A O 1
ATOM 709 N N . GLU A 1 91 ? -1.97 -14.008 2.439 1 86.5 91 GLU A N 1
ATOM 710 C CA . GLU A 1 91 ? -2.047 -15.133 1.508 1 86.5 91 GLU A CA 1
ATOM 711 C C . GLU A 1 91 ? -2.93 -16.25 2.062 1 86.5 91 GLU A C 1
ATOM 713 O O . GLU A 1 91 ? -3.736 -16.828 1.332 1 86.5 91 GLU A O 1
ATOM 718 N N . ALA A 1 92 ? -2.748 -16.516 3.324 1 83.56 92 ALA A N 1
ATOM 719 C CA . ALA A 1 92 ? -3.539 -17.562 3.957 1 83.56 92 ALA A CA 1
ATOM 720 C C . ALA A 1 92 ? -5.023 -17.219 3.957 1 83.56 92 ALA A C 1
ATOM 722 O O . ALA A 1 92 ? -5.871 -18.062 3.697 1 83.56 92 ALA A O 1
ATOM 723 N N . VAL A 1 93 ? -5.273 -16.062 4.191 1 83.88 93 VAL A N 1
ATOM 724 C CA . VAL A 1 93 ? -6.66 -15.617 4.246 1 83.88 93 VAL A CA 1
ATOM 725 C C . VAL A 1 93 ? -7.289 -15.711 2.861 1 83.88 93 VAL A C 1
ATOM 727 O O . VAL A 1 93 ? -8.438 -16.141 2.723 1 83.88 93 VAL A O 1
ATOM 730 N N . VAL A 1 94 ? -6.625 -15.352 1.858 1 88.69 94 VAL A N 1
ATOM 731 C CA . VAL A 1 94 ? -7.129 -15.453 0.492 1 88.69 94 VAL A CA 1
ATOM 732 C C . VAL A 1 94 ? -7.426 -16.906 0.159 1 88.69 94 VAL A C 1
ATOM 734 O O . VAL A 1 94 ? -8.492 -17.234 -0.376 1 88.69 94 VAL A O 1
ATOM 737 N N . LEU A 1 95 ? -6.508 -17.719 0.555 1 89.75 95 LEU A N 1
ATOM 738 C CA . LEU A 1 95 ? -6.66 -19.141 0.237 1 89.75 95 LEU A CA 1
ATOM 739 C C . LEU A 1 95 ? -7.852 -19.734 0.979 1 89.75 95 LEU A C 1
ATOM 741 O O . LEU A 1 95 ? -8.547 -20.609 0.446 1 89.75 95 LEU A O 1
ATOM 745 N N . GLU A 1 96 ? -8.094 -19.281 2.117 1 86.25 96 GLU A N 1
ATOM 746 C CA . GLU A 1 96 ? -9.219 -19.766 2.908 1 86.25 96 GLU A CA 1
ATOM 747 C C . GLU A 1 96 ? -10.547 -19.328 2.297 1 86.25 96 GLU A C 1
ATOM 749 O O . GLU A 1 96 ? -11.578 -19.984 2.49 1 86.25 96 GLU A O 1
ATOM 754 N N . ASN A 1 97 ? -10.508 -18.328 1.538 1 89.69 97 ASN A N 1
ATOM 755 C CA . ASN A 1 97 ? -11.742 -17.75 1.004 1 89.69 97 ASN A CA 1
ATOM 756 C C . ASN A 1 97 ? -11.812 -17.891 -0.514 1 89.69 97 ASN A C 1
ATOM 758 O O . ASN A 1 97 ? -12.594 -17.203 -1.169 1 89.69 97 ASN A O 1
ATOM 762 N N . ILE A 1 98 ? -11.086 -18.797 -1.057 1 92.94 98 ILE A N 1
ATOM 763 C CA . ILE A 1 98 ? -10.836 -18.828 -2.494 1 92.94 98 ILE A CA 1
ATOM 764 C C . ILE A 1 98 ? -11.953 -19.594 -3.195 1 92.94 98 ILE A C 1
ATOM 766 O O . ILE A 1 98 ? -12.008 -19.625 -4.426 1 92.94 98 ILE A O 1
ATOM 770 N N . LYS A 1 99 ? -12.914 -20.062 -2.508 1 93.12 99 LYS A N 1
ATOM 771 C CA . LYS A 1 99 ? -13.922 -20.984 -3.043 1 93.12 99 LYS A CA 1
ATOM 772 C C . LYS A 1 99 ? -14.688 -20.344 -4.195 1 93.12 99 LYS A C 1
ATOM 774 O O . LYS A 1 99 ? -14.938 -20.984 -5.219 1 93.12 99 LYS A O 1
ATOM 779 N N . PRO A 1 100 ? -15.078 -19.141 -4.109 1 92.06 100 PRO A N 1
ATOM 780 C CA . PRO A 1 100 ? -15.797 -18.531 -5.234 1 92.06 100 PRO A CA 1
ATOM 781 C C . PRO A 1 100 ? -14.992 -18.547 -6.527 1 92.06 100 PRO A C 1
ATOM 783 O O . PRO A 1 100 ? -15.562 -18.688 -7.613 1 92.06 100 PRO A O 1
ATOM 786 N N . LEU A 1 101 ? -13.758 -18.391 -6.453 1 94.31 101 LEU A N 1
ATOM 787 C CA . LEU A 1 101 ? -12.906 -18.469 -7.637 1 94.31 101 LEU A CA 1
ATOM 788 C C . LEU A 1 101 ? -12.828 -19.891 -8.172 1 94.31 101 LEU A C 1
ATOM 790 O O . LEU A 1 101 ? -12.867 -20.109 -9.383 1 94.31 101 LEU A O 1
ATOM 794 N N . VAL A 1 102 ? -12.703 -20.781 -7.223 1 95.25 102 VAL A N 1
ATOM 795 C CA . VAL A 1 102 ? -12.625 -22.188 -7.602 1 95.25 102 VAL A CA 1
ATOM 796 C C . VAL A 1 102 ? -13.891 -22.578 -8.352 1 95.25 102 VAL A C 1
ATOM 798 O O . VAL A 1 102 ? -13.82 -23.25 -9.391 1 95.25 102 VAL A O 1
ATOM 801 N N . ASP A 1 103 ? -14.953 -22.172 -7.848 1 94.31 103 ASP A N 1
ATOM 802 C CA . ASP A 1 103 ? -16.234 -22.547 -8.43 1 94.31 103 ASP A CA 1
ATOM 803 C C . ASP A 1 103 ? -16.406 -21.953 -9.82 1 94.31 103 ASP A C 1
ATOM 805 O O . ASP A 1 103 ? -17.203 -22.453 -10.625 1 94.31 103 ASP A O 1
ATOM 809 N N . ASN A 1 104 ? -15.688 -20.953 -10.117 1 91.94 104 ASN A N 1
ATOM 810 C CA . ASN A 1 104 ? -15.812 -20.266 -11.398 1 91.94 104 ASN A CA 1
ATOM 811 C C . ASN A 1 104 ? -14.508 -20.281 -12.18 1 91.94 104 ASN A C 1
ATOM 813 O O . ASN A 1 104 ? -14.227 -19.375 -12.961 1 91.94 104 ASN A O 1
ATOM 817 N N . ARG A 1 105 ? -13.75 -21.25 -12.055 1 93.5 105 ARG A N 1
ATOM 818 C CA . ARG A 1 105 ? -12.375 -21.328 -12.547 1 93.5 105 ARG A CA 1
ATOM 819 C C . ARG A 1 105 ? -12.344 -21.672 -14.031 1 93.5 105 ARG A C 1
ATOM 821 O O . ARG A 1 105 ? -11.367 -21.359 -14.719 1 93.5 105 ARG A O 1
ATOM 828 N N . LYS A 1 106 ? -13.352 -22.344 -14.492 1 92.56 106 LYS A N 1
ATOM 829 C CA . LYS A 1 106 ? -13.32 -22.828 -15.867 1 92.56 106 LYS A CA 1
ATOM 830 C C . LYS A 1 106 ? -13.133 -21.688 -16.859 1 92.56 106 LYS A C 1
ATOM 832 O O . LYS A 1 106 ? -13.867 -20.703 -16.812 1 92.56 106 LYS A O 1
ATOM 837 N N . GLY A 1 107 ? -12.133 -21.859 -17.688 1 89.62 107 GLY A N 1
ATOM 838 C CA . GLY A 1 107 ? -11.859 -20.844 -18.703 1 89.62 107 GLY A CA 1
ATOM 839 C C . GLY A 1 107 ? -11.102 -19.656 -18.156 1 89.62 107 GLY A C 1
ATOM 840 O O . GLY A 1 107 ? -10.914 -18.656 -18.875 1 89.62 107 GLY A O 1
ATOM 841 N N . ASN A 1 108 ? -10.68 -19.797 -16.938 1 89.88 108 ASN A N 1
ATOM 842 C CA . ASN A 1 108 ? -10 -18.656 -16.328 1 89.88 108 ASN A CA 1
ATOM 843 C C . ASN A 1 108 ? -8.578 -19.016 -15.906 1 89.88 108 ASN A C 1
ATOM 845 O O . ASN A 1 108 ? -8.281 -20.188 -15.609 1 89.88 108 ASN A O 1
ATOM 849 N N . PHE A 1 109 ? -7.73 -18.031 -15.984 1 91.38 109 PHE A N 1
ATOM 850 C CA . PHE A 1 109 ? -6.344 -18.016 -15.523 1 91.38 109 PHE A CA 1
ATOM 851 C C . PHE A 1 109 ? -6.246 -17.453 -14.109 1 91.38 109 PHE A C 1
ATOM 853 O O . PHE A 1 109 ? -6.676 -16.328 -13.859 1 91.38 109 PHE A O 1
ATOM 860 N N . LEU A 1 110 ? -5.703 -18.297 -13.195 1 94.06 110 LEU A N 1
ATOM 861 C CA . LEU A 1 110 ? -5.555 -17.828 -11.82 1 94.06 110 LEU A CA 1
ATOM 862 C C . LEU A 1 110 ? -4.277 -17 -11.664 1 94.06 110 LEU A C 1
ATOM 864 O O . LEU A 1 110 ? -3.188 -17.484 -11.992 1 94.06 110 LEU A O 1
ATOM 868 N N . VAL A 1 111 ? -4.43 -15.805 -11.273 1 93.25 111 VAL A N 1
ATOM 869 C CA . VAL A 1 111 ? -3.293 -15.008 -10.805 1 93.25 111 VAL A CA 1
ATOM 870 C C . VAL A 1 111 ? -3.395 -14.797 -9.297 1 93.25 111 VAL A C 1
ATOM 872 O O . VAL A 1 111 ? -4.348 -14.18 -8.812 1 93.25 111 VAL A O 1
ATOM 875 N N . PHE A 1 112 ? -2.494 -15.383 -8.57 1 93.62 112 PHE A N 1
ATOM 876 C CA . PHE A 1 112 ? -2.377 -15.188 -7.129 1 93.62 112 PHE A CA 1
ATOM 877 C C . PHE A 1 112 ? -1.241 -14.227 -6.801 1 93.62 112 PHE A C 1
ATOM 879 O O . PHE A 1 112 ? -0.067 -14.578 -6.922 1 93.62 112 PHE A O 1
ATOM 886 N N . TYR A 1 113 ? -1.585 -13.031 -6.391 1 92 113 TYR A N 1
ATOM 887 C CA . TYR A 1 113 ? -0.596 -11.977 -6.199 1 92 113 TYR A CA 1
ATOM 888 C C . TYR A 1 113 ? -0.458 -11.625 -4.723 1 92 113 TYR A C 1
ATOM 890 O O . TYR A 1 113 ? -1.457 -11.516 -4.008 1 92 113 TYR A O 1
ATOM 898 N N . THR A 1 114 ? 0.768 -11.508 -4.324 1 87.94 114 THR A N 1
ATOM 899 C CA . THR A 1 114 ? 1.11 -10.945 -3.021 1 87.94 114 THR A CA 1
ATOM 900 C C . THR A 1 114 ? 2.309 -10.008 -3.133 1 87.94 114 THR A C 1
ATOM 902 O O . THR A 1 114 ? 3.266 -10.297 -3.855 1 87.94 114 THR A O 1
ATOM 905 N N . PHE A 1 115 ? 2.211 -8.922 -2.43 1 82.06 115 PHE A N 1
ATOM 906 C CA . PHE A 1 115 ? 3.287 -7.957 -2.604 1 82.06 115 PHE A CA 1
ATOM 907 C C . PHE A 1 115 ? 4.574 -8.453 -1.962 1 82.06 115 PHE A C 1
ATOM 909 O O . PHE A 1 115 ? 5.633 -8.445 -2.594 1 82.06 115 PHE A O 1
ATOM 916 N N . TYR A 1 116 ? 4.387 -8.773 -0.671 1 76.25 116 TYR A N 1
ATOM 917 C CA . TYR A 1 116 ? 5.527 -9.336 0.044 1 76.25 116 TYR A CA 1
ATOM 918 C C . TYR A 1 116 ? 5.441 -10.859 0.092 1 76.25 116 TYR A C 1
ATOM 920 O O . TYR A 1 116 ? 4.543 -11.414 0.724 1 76.25 116 TYR A O 1
ATOM 928 N N . SER A 1 117 ? 6.227 -11.43 -0.558 1 76.44 117 SER A N 1
ATOM 929 C CA . SER A 1 117 ? 6.324 -12.891 -0.569 1 76.44 117 SER A CA 1
ATOM 930 C C . SER A 1 117 ? 7.652 -13.352 -1.16 1 76.44 117 SER A C 1
ATOM 932 O O . SER A 1 117 ? 8.328 -12.586 -1.854 1 76.44 117 SER A O 1
ATOM 934 N N . PRO A 1 118 ? 8.023 -14.547 -0.971 1 66.19 118 PRO A N 1
ATOM 935 C CA . PRO A 1 118 ? 7.5 -15.477 0.032 1 66.19 118 PRO A CA 1
ATOM 936 C C . PRO A 1 118 ? 8.039 -15.203 1.434 1 66.19 118 PRO A C 1
ATOM 938 O O . PRO A 1 118 ? 9.062 -14.523 1.584 1 66.19 118 PRO A O 1
ATOM 941 N N . CYS A 1 119 ? 7.199 -15.492 2.361 1 67 119 CYS A N 1
ATOM 942 C CA . CYS A 1 119 ? 7.66 -15.383 3.74 1 67 119 CYS A CA 1
ATOM 943 C C . CYS A 1 119 ? 8.117 -16.734 4.27 1 67 119 CYS A C 1
ATOM 945 O O . CYS A 1 119 ? 7.316 -17.672 4.379 1 67 119 CYS A O 1
ATOM 947 N N . ALA A 1 120 ? 9.352 -16.781 4.461 1 63.06 120 ALA A N 1
ATOM 948 C CA . ALA A 1 120 ? 9.969 -18.047 4.867 1 63.06 120 ALA A CA 1
ATOM 949 C C . ALA A 1 120 ? 9.539 -18.422 6.281 1 63.06 120 ALA A C 1
ATOM 951 O O . ALA A 1 120 ? 9.422 -19.609 6.598 1 63.06 120 ALA A O 1
ATOM 952 N N . SER A 1 121 ? 9.305 -17.516 7.008 1 64.31 121 SER A N 1
ATOM 953 C CA . SER A 1 121 ? 9.078 -17.797 8.422 1 64.31 121 SER A CA 1
ATOM 954 C C . SER A 1 121 ? 7.641 -18.234 8.68 1 64.31 121 SER A C 1
ATOM 956 O O . SER A 1 121 ? 7.352 -18.875 9.695 1 64.31 121 SER A O 1
ATOM 958 N N . LYS A 1 122 ? 6.82 -17.984 7.73 1 65.38 122 LYS A N 1
ATOM 959 C CA . LYS A 1 122 ? 5.418 -18.297 7.992 1 65.38 122 LYS A CA 1
ATOM 960 C C . LYS A 1 122 ? 4.805 -19.094 6.844 1 65.38 122 LYS A C 1
ATOM 962 O O . LYS A 1 122 ? 4.469 -20.266 7.004 1 65.38 122 LYS A O 1
ATOM 967 N N . CYS A 1 123 ? 4.887 -18.609 5.707 1 67.44 123 CYS A N 1
ATOM 968 C CA . CYS A 1 123 ? 4.074 -19.109 4.602 1 67.44 123 CYS A CA 1
ATOM 969 C C . CYS A 1 123 ? 4.594 -20.453 4.105 1 67.44 123 CYS A C 1
ATOM 971 O O . CYS A 1 123 ? 3.807 -21.344 3.785 1 67.44 123 CYS A O 1
ATOM 973 N N . THR A 1 124 ? 5.906 -20.516 4.18 1 71.25 124 THR A N 1
ATOM 974 C CA . THR A 1 124 ? 6.445 -21.734 3.588 1 71.25 124 THR A CA 1
ATOM 975 C C . THR A 1 124 ? 7.055 -22.625 4.664 1 71.25 124 THR A C 1
ATOM 977 O O . THR A 1 124 ? 7.621 -23.672 4.352 1 71.25 124 THR A O 1
ATOM 980 N N . ASN A 1 125 ? 6.949 -22.156 5.891 1 68.69 125 ASN A N 1
ATOM 981 C CA . ASN A 1 125 ? 7.422 -22.969 7.004 1 68.69 125 ASN A CA 1
ATOM 982 C C . ASN A 1 125 ? 6.441 -24.078 7.336 1 68.69 125 ASN A C 1
ATOM 984 O O . ASN A 1 125 ? 5.352 -23.828 7.855 1 68.69 125 ASN A O 1
ATOM 988 N N . LYS A 1 126 ? 6.895 -25.25 7.117 1 67.94 126 LYS A N 1
ATOM 989 C CA . LYS A 1 126 ? 6.035 -26.422 7.281 1 67.94 126 LYS A CA 1
ATOM 990 C C . LYS A 1 126 ? 5.59 -26.578 8.734 1 67.94 126 LYS A C 1
ATOM 992 O O . LYS A 1 126 ? 4.555 -27.188 9.008 1 67.94 126 LYS A O 1
ATOM 997 N N . GLU A 1 127 ? 6.348 -26.016 9.578 1 67.62 127 GLU A N 1
ATOM 998 C CA . GLU A 1 127 ? 6.039 -26.141 10.992 1 67.62 127 GLU A CA 1
ATOM 999 C C . GLU A 1 127 ? 5.035 -25.078 11.438 1 67.62 127 GLU A C 1
ATOM 1001 O O . GLU A 1 127 ? 4.48 -25.156 12.539 1 67.62 127 GLU A O 1
ATOM 1006 N N . ASN A 1 128 ? 4.855 -24.203 10.5 1 67.88 128 ASN A N 1
ATOM 1007 C CA . ASN A 1 128 ? 3.932 -23.125 10.852 1 67.88 128 ASN A CA 1
ATOM 1008 C C . ASN A 1 128 ? 2.492 -23.484 10.5 1 67.88 128 ASN A C 1
ATOM 1010 O O . ASN A 1 128 ? 2.221 -23.969 9.398 1 67.88 128 ASN A O 1
ATOM 1014 N N . LYS A 1 129 ? 1.565 -23.344 11.422 1 63.69 129 LYS A N 1
ATOM 1015 C CA . LYS A 1 129 ? 0.155 -23.672 11.25 1 63.69 129 LYS A CA 1
ATOM 1016 C C . LYS A 1 129 ? -0.462 -22.891 10.102 1 63.69 129 LYS A C 1
ATOM 1018 O O . LYS A 1 129 ? -1.479 -23.297 9.539 1 63.69 129 LYS A O 1
ATOM 1023 N N . LEU A 1 130 ? 0.195 -21.812 9.805 1 62.31 130 LEU A N 1
ATOM 1024 C CA . LEU A 1 130 ? -0.368 -20.953 8.766 1 62.31 130 LEU A CA 1
ATOM 1025 C C . LEU A 1 130 ? 0.349 -21.156 7.434 1 62.31 130 LEU A C 1
ATOM 1027 O O . LEU A 1 130 ? 0.267 -20.328 6.539 1 62.31 130 LEU A O 1
ATOM 1031 N N . ASN A 1 131 ? 1.07 -22.234 7.492 1 76.81 131 ASN A N 1
ATOM 1032 C CA . ASN A 1 131 ? 1.71 -22.547 6.219 1 76.81 131 ASN A CA 1
ATOM 1033 C C . ASN A 1 131 ? 0.683 -22.734 5.105 1 76.81 131 ASN A C 1
ATOM 1035 O O . ASN A 1 131 ? -0.378 -23.328 5.32 1 76.81 131 ASN A O 1
ATOM 1039 N N . ILE A 1 132 ? 1.065 -22.188 4 1 81.25 132 ILE A N 1
ATOM 1040 C CA . ILE A 1 132 ? 0.05 -22.125 2.955 1 81.25 132 ILE A CA 1
ATOM 1041 C C . ILE A 1 132 ? 0.275 -23.25 1.948 1 81.25 132 ILE A C 1
ATOM 1043 O O . ILE A 1 132 ? -0.516 -23.438 1.02 1 81.25 132 ILE A O 1
ATOM 1047 N N . ILE A 1 133 ? 1.275 -24.094 2.145 1 87.5 133 ILE A N 1
ATOM 1048 C CA . ILE A 1 133 ? 1.665 -25.094 1.146 1 87.5 133 ILE A CA 1
ATOM 1049 C C . ILE A 1 133 ? 0.561 -26.125 0.997 1 87.5 133 ILE A C 1
ATOM 1051 O O . ILE A 1 133 ? 0.207 -26.516 -0.121 1 87.5 133 ILE A O 1
ATOM 1055 N N . GLY A 1 134 ? 0.112 -26.609 2.129 1 87.31 134 GLY A N 1
ATOM 1056 C CA . GLY A 1 134 ? -0.971 -27.578 2.062 1 87.31 134 GLY A CA 1
ATOM 1057 C C . GLY A 1 134 ? -2.162 -27.094 1.261 1 87.31 134 GLY A C 1
ATOM 1058 O O . GLY A 1 134 ? -2.662 -27.812 0.387 1 87.31 134 GLY A O 1
ATOM 1059 N N . LYS A 1 135 ? -2.59 -25.969 1.554 1 88.81 135 LYS A N 1
ATOM 1060 C CA . LYS A 1 135 ? -3.732 -25.391 0.852 1 88.81 135 LYS A CA 1
ATOM 1061 C C . LYS A 1 135 ? -3.398 -25.125 -0.611 1 88.81 135 LYS A C 1
ATOM 1063 O O . LYS A 1 135 ? -4.238 -25.312 -1.493 1 88.81 135 LYS A O 1
ATOM 1068 N N . ILE A 1 136 ? -2.262 -24.641 -0.817 1 92.31 136 ILE A N 1
ATOM 1069 C CA . ILE A 1 136 ? -1.783 -24.438 -2.182 1 92.31 136 ILE A CA 1
ATOM 1070 C C . ILE A 1 136 ? -1.9 -25.75 -2.967 1 92.31 136 ILE A C 1
ATOM 1072 O O . ILE A 1 136 ? -2.438 -25.766 -4.078 1 92.31 136 ILE A O 1
ATOM 1076 N N . ASN A 1 137 ? -1.48 -26.812 -2.412 1 93.5 137 ASN A N 1
ATOM 1077 C CA . ASN A 1 137 ? -1.481 -28.109 -3.082 1 93.5 137 ASN A CA 1
ATOM 1078 C C . ASN A 1 137 ? -2.902 -28.609 -3.336 1 93.5 137 ASN A C 1
ATOM 1080 O O . ASN A 1 137 ? -3.139 -29.359 -4.281 1 93.5 137 ASN A O 1
ATOM 1084 N N . GLU A 1 138 ? -3.721 -28.141 -2.561 1 92.88 138 GLU A N 1
ATOM 1085 C CA . GLU A 1 138 ? -5.121 -28.516 -2.715 1 92.88 138 GLU A CA 1
ATOM 1086 C C . GLU A 1 138 ? -5.801 -27.688 -3.797 1 92.88 138 GLU A C 1
ATOM 1088 O O . GLU A 1 138 ? -6.578 -28.203 -4.598 1 92.88 138 GLU A O 1
ATOM 1093 N N . VAL A 1 139 ? -5.469 -26.469 -3.883 1 94.56 139 VAL A N 1
ATOM 1094 C CA . VAL A 1 139 ? -6.312 -25.516 -4.594 1 94.56 139 VAL A CA 1
ATOM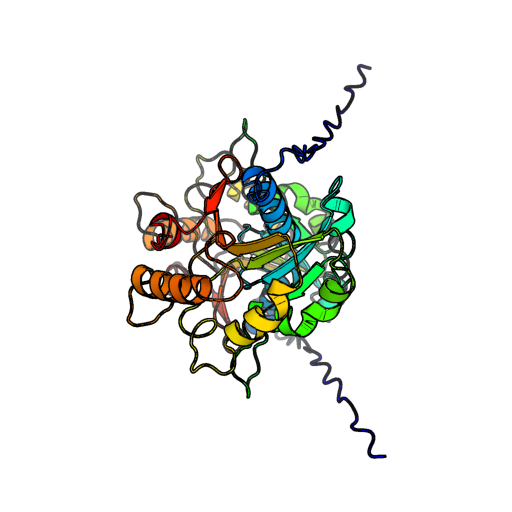 1095 C C . VAL A 1 139 ? -5.711 -25.234 -5.969 1 94.56 139 VAL A C 1
ATOM 1097 O O . VAL A 1 139 ? -6.434 -25.188 -6.969 1 94.56 139 VAL A O 1
ATOM 1100 N N . PHE A 1 140 ? -4.477 -25.047 -6.141 1 95.12 140 PHE A N 1
ATOM 1101 C CA . PHE A 1 140 ? -3.83 -24.531 -7.344 1 95.12 140 PHE A CA 1
ATOM 1102 C C . PHE A 1 140 ? -4.023 -25.484 -8.516 1 95.12 140 PHE A C 1
ATOM 1104 O O . PHE A 1 140 ? -4.25 -25.047 -9.648 1 95.12 140 PHE A O 1
ATOM 1111 N N . PRO A 1 141 ? -3.979 -26.797 -8.211 1 95.44 141 PRO A N 1
ATOM 1112 C CA . PRO A 1 141 ? -4.105 -27.719 -9.344 1 95.44 141 PRO A CA 1
ATOM 1113 C C . PRO A 1 141 ? -5.469 -27.641 -10.023 1 95.44 141 PRO A C 1
ATOM 1115 O O . PRO A 1 141 ? -5.652 -28.188 -11.117 1 95.44 141 PRO A O 1
ATOM 1118 N N . LYS A 1 142 ? -6.352 -27.031 -9.469 1 95.81 142 LYS A N 1
ATOM 1119 C CA . LYS A 1 142 ? -7.699 -26.953 -10.016 1 95.81 142 LYS A CA 1
ATOM 1120 C C . LYS A 1 142 ? -7.742 -26.031 -11.234 1 95.81 142 LYS A C 1
ATOM 1122 O O . LYS A 1 142 ? -8.695 -26.078 -12.016 1 95.81 142 LYS A O 1
ATOM 1127 N N . TRP A 1 143 ? -6.797 -25.156 -11.383 1 94.88 143 TRP A N 1
ATOM 1128 C CA . TRP A 1 143 ? -6.664 -24.328 -12.578 1 94.88 143 TRP A CA 1
ATOM 1129 C C . TRP A 1 143 ? -5.664 -24.938 -13.555 1 94.88 143 TRP A C 1
ATOM 1131 O O . TRP A 1 143 ? -4.645 -25.5 -13.141 1 94.88 143 TRP A O 1
ATOM 1141 N N . THR A 1 144 ? -6.02 -24.859 -14.766 1 90.5 144 THR A N 1
ATOM 1142 C CA . THR A 1 144 ? -5.07 -25.266 -15.797 1 90.5 144 THR A CA 1
ATOM 1143 C C . THR A 1 144 ? -3.908 -24.281 -15.883 1 90.5 144 THR A C 1
ATOM 1145 O O . THR A 1 144 ? -2.744 -24.688 -15.891 1 90.5 144 THR A O 1
ATOM 1148 N N . ASN A 1 145 ? -4.246 -23.047 -16 1 90 145 ASN A N 1
ATOM 1149 C CA . ASN A 1 145 ? -3.258 -21.984 -16.016 1 90 145 ASN A CA 1
ATOM 1150 C C . ASN A 1 145 ? -3.273 -21.188 -14.719 1 90 145 ASN A C 1
ATOM 1152 O O . ASN A 1 145 ? -4.34 -20.781 -14.242 1 90 145 ASN A O 1
ATOM 1156 N N . LYS A 1 146 ? -2.109 -21.031 -14.172 1 94.06 146 LYS A N 1
ATOM 1157 C CA . LYS A 1 146 ? -2.01 -20.344 -12.883 1 94.06 146 LYS A CA 1
ATOM 1158 C C . LYS A 1 146 ? -0.651 -19.672 -12.719 1 94.06 146 LYS A C 1
ATOM 1160 O O . LYS A 1 146 ? 0.326 -20.062 -13.359 1 94.06 146 LYS A O 1
ATOM 1165 N N . ALA A 1 147 ? -0.622 -18.656 -11.992 1 94.44 147 ALA A N 1
ATOM 1166 C CA . ALA A 1 147 ? 0.612 -17.953 -11.656 1 94.44 147 ALA A CA 1
ATOM 1167 C C . ALA A 1 147 ? 0.59 -17.469 -10.203 1 94.44 147 ALA A C 1
ATOM 1169 O O . ALA A 1 147 ? -0.41 -16.922 -9.742 1 94.44 147 ALA A O 1
ATOM 1170 N N . PHE A 1 148 ? 1.632 -17.797 -9.484 1 94.38 148 PHE A N 1
ATOM 1171 C CA . PHE A 1 148 ? 1.94 -17.172 -8.203 1 94.38 148 PHE A CA 1
ATOM 1172 C C . PHE A 1 148 ? 2.924 -16.031 -8.383 1 94.38 148 PHE A C 1
ATOM 1174 O O . PHE A 1 148 ? 4.039 -16.219 -8.875 1 94.38 148 PHE A O 1
ATOM 1181 N N . VAL A 1 149 ? 2.504 -14.828 -7.996 1 94.19 149 VAL A N 1
ATOM 1182 C CA . VAL A 1 149 ? 3.287 -13.641 -8.336 1 94.19 149 VAL A CA 1
ATOM 1183 C C . VAL A 1 149 ? 3.562 -12.82 -7.082 1 94.19 149 VAL A C 1
ATOM 1185 O O . VAL A 1 149 ? 2.68 -12.648 -6.242 1 94.19 149 VAL A O 1
ATOM 1188 N N . PHE A 1 150 ? 4.801 -12.359 -6.98 1 90.38 150 PHE A N 1
ATOM 1189 C CA . PHE A 1 150 ? 5.148 -11.414 -5.926 1 90.38 150 PHE A CA 1
ATOM 1190 C C . PHE A 1 150 ? 6.004 -10.281 -6.477 1 90.38 150 PHE A C 1
ATOM 1192 O O . PHE A 1 150 ? 6.457 -10.344 -7.625 1 90.38 150 PHE A O 1
ATOM 1199 N N . SER A 1 151 ? 6.16 -9.195 -5.68 1 86.38 151 SER A N 1
ATOM 1200 C CA . SER A 1 151 ? 6.938 -8.055 -6.164 1 86.38 151 SER A CA 1
ATOM 1201 C C . SER A 1 151 ? 8.164 -7.812 -5.293 1 86.38 151 SER A C 1
ATOM 1203 O O . SER A 1 151 ? 9.18 -7.301 -5.77 1 86.38 151 SER A O 1
ATOM 1205 N N . LYS A 1 152 ? 8.055 -8.109 -3.994 1 80.31 152 LYS A N 1
ATOM 1206 C CA . LYS A 1 152 ? 9.156 -7.895 -3.064 1 80.31 152 LYS A CA 1
ATOM 1207 C C . LYS A 1 152 ? 9.328 -9.094 -2.131 1 80.31 152 LYS A C 1
ATOM 1209 O O . LYS A 1 152 ? 8.336 -9.641 -1.639 1 80.31 152 LYS A O 1
ATOM 1214 N N . ALA A 1 153 ? 10.594 -9.43 -1.939 1 75.69 153 ALA A N 1
ATOM 1215 C CA . ALA A 1 153 ? 10.867 -10.484 -0.964 1 75.69 153 ALA A CA 1
ATOM 1216 C C . ALA A 1 153 ? 10.648 -9.984 0.46 1 75.69 153 ALA A C 1
ATOM 1218 O O . ALA A 1 153 ? 11.008 -8.852 0.793 1 75.69 153 ALA A O 1
ATOM 1219 N N . PHE A 1 154 ? 9.969 -10.75 1.127 1 66.81 154 PHE A N 1
ATOM 1220 C CA . PHE A 1 154 ? 9.68 -10.383 2.51 1 66.81 154 PHE A CA 1
ATOM 1221 C C . PHE A 1 154 ? 10.969 -10.305 3.326 1 66.81 154 PHE A C 1
ATOM 1223 O O . PHE A 1 154 ? 11.797 -11.211 3.279 1 66.81 154 PHE A O 1
ATOM 1230 N N . GLU A 1 155 ? 11.117 -9 3.854 1 58.22 155 GLU A N 1
ATOM 1231 C CA . GLU A 1 155 ? 12.312 -8.797 4.672 1 58.22 155 GLU A CA 1
ATOM 1232 C C . GLU A 1 155 ? 12.117 -9.352 6.078 1 58.22 155 GLU A C 1
ATOM 1234 O O . GLU A 1 155 ? 11.242 -8.898 6.82 1 58.22 155 GLU A O 1
ATOM 1239 N N . ASN A 1 156 ? 12.508 -10.578 6.242 1 49.81 156 ASN A N 1
ATOM 1240 C CA . ASN A 1 156 ? 12.445 -11.156 7.578 1 49.81 156 ASN A CA 1
ATOM 1241 C C . ASN A 1 156 ? 13.508 -10.562 8.5 1 49.81 156 ASN A C 1
ATOM 1243 O O . ASN A 1 156 ? 14.594 -10.195 8.047 1 49.81 156 ASN A O 1
ATOM 1247 N N . THR A 1 157 ? 12.961 -10.023 9.578 1 45.97 157 THR A N 1
ATOM 1248 C CA . THR A 1 157 ? 13.898 -9.555 10.586 1 45.97 157 THR A CA 1
ATOM 1249 C C . THR A 1 157 ? 14.742 -10.711 11.117 1 45.97 157 THR A C 1
ATOM 1251 O O . THR A 1 157 ? 15.602 -10.516 11.984 1 45.97 157 THR A O 1
ATOM 1254 N N . GLY A 1 158 ? 14.695 -11.75 10.625 1 50.75 158 GLY A N 1
ATOM 1255 C CA . GLY A 1 158 ? 15.406 -12.836 11.281 1 50.75 158 GLY A CA 1
ATOM 1256 C C . GLY A 1 158 ? 16.875 -12.914 10.891 1 50.75 158 GLY A C 1
ATOM 1257 O O . GLY A 1 158 ? 17.422 -11.961 10.336 1 50.75 158 GLY A O 1
ATOM 1258 N N . VAL A 1 159 ? 17.469 -13.992 11.305 1 51 159 VAL A N 1
ATOM 1259 C CA . VAL A 1 159 ? 18.891 -14.328 11.297 1 51 159 VAL A CA 1
ATOM 1260 C C . VAL A 1 159 ? 19.375 -14.531 9.867 1 51 159 VAL A C 1
ATOM 1262 O O . VAL A 1 159 ? 20.484 -14.141 9.516 1 51 159 VAL A O 1
ATOM 1265 N N . LYS A 1 160 ? 18.641 -15.023 9.078 1 60.06 160 LYS A N 1
ATOM 1266 C CA . LYS A 1 160 ? 19.078 -15.289 7.707 1 60.06 160 LYS A CA 1
ATOM 1267 C C . LYS A 1 160 ? 18.984 -14.031 6.848 1 60.06 160 LYS A C 1
ATOM 1269 O O . LYS A 1 160 ? 18.125 -13.18 7.078 1 60.06 160 LYS A O 1
ATOM 1274 N N . SER A 1 161 ? 20 -14.031 6.051 1 71.38 161 SER A N 1
ATOM 1275 C CA . SER A 1 161 ? 19.922 -12.953 5.074 1 71.38 161 SER A CA 1
ATOM 1276 C C . SER A 1 161 ? 18.625 -13.039 4.258 1 71.38 161 SER A C 1
ATOM 1278 O O . SER A 1 161 ? 18.047 -14.117 4.113 1 71.38 161 SER A O 1
ATOM 1280 N N . ILE A 1 162 ? 18.141 -12.086 3.902 1 72.12 162 ILE A N 1
ATOM 1281 C CA . ILE A 1 162 ? 16.953 -12 3.062 1 72.12 162 ILE A CA 1
ATOM 1282 C C . ILE A 1 162 ? 17.109 -12.914 1.851 1 72.12 162 ILE A C 1
ATOM 1284 O O . ILE A 1 162 ? 16.156 -13.594 1.45 1 72.12 162 ILE A O 1
ATOM 1288 N N . ILE A 1 163 ? 18.281 -13.031 1.399 1 78.81 163 ILE A N 1
ATOM 1289 C CA . ILE A 1 163 ? 18.547 -13.828 0.206 1 78.81 163 ILE A CA 1
ATOM 1290 C C . ILE A 1 163 ? 18.375 -15.312 0.521 1 78.81 163 ILE A C 1
ATOM 1292 O O . ILE A 1 163 ? 17.688 -16.031 -0.214 1 78.81 163 ILE A O 1
ATOM 1296 N N . GLU A 1 164 ? 18.938 -15.711 1.552 1 82.44 164 GLU A N 1
ATOM 1297 C CA . GLU A 1 164 ? 18.859 -17.125 1.934 1 82.44 164 GLU A CA 1
ATOM 1298 C C . GLU A 1 164 ? 17.422 -17.516 2.26 1 82.44 164 GLU A C 1
ATOM 1300 O O . GLU A 1 164 ? 16.953 -18.562 1.802 1 82.44 164 GLU A O 1
ATOM 1305 N N . ALA A 1 165 ? 16.859 -16.719 2.959 1 80.12 165 ALA A N 1
ATOM 1306 C CA . ALA A 1 165 ? 15.492 -17.016 3.377 1 80.12 165 ALA A CA 1
ATOM 1307 C C . ALA A 1 165 ? 14.547 -17.047 2.18 1 80.12 165 ALA A C 1
ATOM 1309 O O . ALA A 1 165 ? 13.711 -17.938 2.07 1 80.12 165 ALA A O 1
ATOM 1310 N N . THR A 1 166 ? 14.695 -16.125 1.338 1 84.94 166 THR A N 1
ATOM 1311 C CA . THR A 1 166 ? 13.844 -16.047 0.156 1 84.94 166 THR A CA 1
ATOM 1312 C C . THR A 1 166 ? 14.109 -17.219 -0.774 1 84.94 166 THR A C 1
ATOM 1314 O O . THR A 1 166 ? 13.172 -17.797 -1.335 1 84.94 166 THR A O 1
ATOM 1317 N N . THR A 1 167 ? 15.328 -17.547 -0.892 1 88.56 167 THR A N 1
ATOM 1318 C CA . THR A 1 167 ? 15.68 -18.688 -1.737 1 88.56 167 THR A CA 1
ATOM 1319 C C . THR A 1 167 ? 15.023 -19.969 -1.225 1 88.56 167 THR A C 1
ATOM 1321 O O . THR A 1 167 ? 14.406 -20.703 -1.992 1 88.56 167 THR A O 1
ATOM 1324 N N . GLU A 1 168 ? 15.164 -20.156 -0.003 1 85.88 168 GLU A N 1
ATOM 1325 C CA . GLU A 1 168 ? 14.578 -21.359 0.605 1 85.88 168 GLU A CA 1
ATOM 1326 C C . GLU A 1 168 ? 13.062 -21.375 0.418 1 85.88 168 GLU A C 1
ATOM 1328 O O . GLU A 1 168 ? 12.492 -22.422 0.097 1 85.88 168 GLU A O 1
ATOM 1333 N N . SER A 1 169 ? 12.531 -20.297 0.643 1 87.19 169 SER A N 1
ATOM 1334 C CA . SER A 1 169 ? 11.078 -20.203 0.514 1 87.19 169 SER A CA 1
ATOM 1335 C C . SER A 1 169 ? 10.633 -20.453 -0.921 1 87.19 169 SER A C 1
ATOM 1337 O O . SER A 1 169 ? 9.633 -21.141 -1.153 1 87.19 169 SER A O 1
ATOM 1339 N N . LEU A 1 170 ? 11.344 -19.938 -1.842 1 91.06 170 LEU A N 1
ATOM 1340 C CA . LEU A 1 170 ? 11.031 -20.141 -3.25 1 91.06 170 LEU A CA 1
ATOM 1341 C C . LEU A 1 170 ? 11.195 -21.609 -3.627 1 91.06 170 LEU A C 1
ATOM 1343 O O . LEU A 1 170 ? 10.406 -22.156 -4.398 1 91.06 170 LEU A O 1
ATOM 1347 N N . GLU A 1 171 ? 12.195 -22.203 -3.113 1 91.25 171 GLU A N 1
ATOM 1348 C CA . GLU A 1 171 ? 12.398 -23.625 -3.373 1 91.25 171 GLU A CA 1
ATOM 1349 C C . GLU A 1 171 ? 11.227 -24.453 -2.859 1 91.25 171 GLU A C 1
ATOM 1351 O O . GLU A 1 171 ? 10.742 -25.344 -3.551 1 91.25 171 GLU A O 1
ATOM 1356 N N . GLU A 1 172 ? 10.805 -24.141 -1.693 1 89.19 172 GLU A N 1
ATOM 1357 C CA . GLU A 1 172 ? 9.664 -24.844 -1.132 1 89.19 172 GLU A CA 1
ATOM 1358 C C . GLU A 1 172 ? 8.406 -24.641 -1.971 1 89.19 172 GLU A C 1
ATOM 1360 O O . GLU A 1 172 ? 7.648 -25.578 -2.219 1 89.19 172 GLU A O 1
ATOM 1365 N N . LEU A 1 173 ? 8.195 -23.453 -2.381 1 90.88 173 LEU A N 1
ATOM 1366 C CA . LEU A 1 173 ? 7.062 -23.141 -3.246 1 90.88 173 LEU A CA 1
ATOM 1367 C C . LEU A 1 173 ? 7.176 -23.891 -4.574 1 90.88 173 LEU A C 1
ATOM 1369 O O . LEU A 1 173 ? 6.18 -24.391 -5.094 1 90.88 173 LEU A O 1
ATOM 1373 N N . GLY A 1 174 ? 8.391 -23.891 -5.055 1 92.25 174 GLY A N 1
ATOM 1374 C CA . GLY A 1 174 ? 8.641 -24.578 -6.312 1 92.25 174 GLY A CA 1
ATOM 1375 C C . GLY A 1 174 ? 8.336 -26.062 -6.254 1 92.25 174 GLY A C 1
ATOM 1376 O O . GLY A 1 174 ? 7.996 -26.672 -7.27 1 92.25 174 GLY A O 1
ATOM 1377 N N . LYS A 1 175 ? 8.438 -26.641 -5.121 1 92.19 175 LYS A N 1
ATOM 1378 C CA . LYS A 1 175 ? 8.164 -28.062 -4.926 1 92.19 175 LYS A CA 1
ATOM 1379 C C . LYS A 1 175 ? 6.668 -28.312 -4.754 1 92.19 175 LYS A C 1
ATOM 1381 O O . LYS A 1 175 ? 6.211 -29.453 -4.824 1 92.19 175 LYS A O 1
ATOM 1386 N N . SER A 1 176 ? 5.988 -27.297 -4.52 1 91.88 176 SER A N 1
ATOM 1387 C CA . SER A 1 176 ? 4.543 -27.438 -4.363 1 91.88 176 SER A CA 1
ATOM 1388 C C . SER A 1 176 ? 3.859 -27.641 -5.707 1 91.88 176 SER A C 1
ATOM 1390 O O . SER A 1 176 ? 4.523 -27.719 -6.742 1 91.88 176 SER A O 1
ATOM 1392 N N . LYS A 1 177 ? 2.525 -27.719 -5.664 1 94.31 177 LYS A N 1
ATOM 1393 C CA . LYS A 1 177 ? 1.769 -27.984 -6.883 1 94.31 177 LYS A CA 1
ATOM 1394 C C . LYS A 1 177 ? 1.568 -26.703 -7.695 1 94.31 177 LYS A C 1
ATOM 1396 O O . LYS A 1 177 ? 0.894 -26.719 -8.727 1 94.31 177 LYS A O 1
ATOM 1401 N N . ILE A 1 178 ? 2.082 -25.609 -7.227 1 92.81 178 ILE A N 1
ATOM 1402 C CA . ILE A 1 178 ? 2.15 -24.438 -8.086 1 92.81 178 ILE A CA 1
ATOM 1403 C C . ILE A 1 178 ? 2.986 -24.75 -9.32 1 92.81 178 ILE A C 1
ATOM 1405 O O . ILE A 1 178 ? 2.582 -24.438 -10.445 1 92.81 178 ILE A O 1
ATOM 1409 N N . GLY A 1 179 ? 4.086 -25.375 -9.055 1 93.06 179 GLY A N 1
ATOM 1410 C CA . GLY A 1 179 ? 5.051 -25.609 -10.117 1 93.06 179 GLY A CA 1
ATOM 1411 C C . GLY A 1 179 ? 6.039 -24.484 -10.297 1 93.06 179 GLY A C 1
ATOM 1412 O O . GLY A 1 179 ? 5.648 -23.312 -10.297 1 93.06 179 GLY A O 1
ATOM 1413 N N . ARG A 1 180 ? 7.254 -24.797 -10.555 1 94.12 180 ARG A N 1
ATOM 1414 C CA . ARG A 1 180 ? 8.336 -23.844 -10.68 1 94.12 180 ARG A CA 1
ATOM 1415 C C . ARG A 1 180 ? 8.086 -22.875 -11.844 1 94.12 180 ARG A C 1
ATOM 1417 O O . ARG A 1 180 ? 8.398 -21.688 -11.75 1 94.12 180 ARG A O 1
ATOM 1424 N N . GLY A 1 181 ? 7.523 -23.359 -12.852 1 93.5 181 GLY A N 1
ATOM 1425 C CA . GLY A 1 181 ? 7.273 -22.547 -14.039 1 93.5 181 GLY A CA 1
ATOM 1426 C C . GLY A 1 181 ? 6.172 -21.531 -13.844 1 93.5 181 GLY A C 1
ATOM 1427 O O . GLY A 1 181 ? 5.957 -20.672 -14.703 1 93.5 181 GLY A O 1
ATOM 1428 N N . ASN A 1 182 ? 5.496 -21.531 -12.695 1 94.19 182 ASN A N 1
ATOM 1429 C CA . ASN A 1 182 ? 4.34 -20.672 -12.469 1 94.19 182 ASN A CA 1
ATOM 1430 C C . ASN A 1 182 ? 4.602 -19.672 -11.344 1 94.19 182 ASN A C 1
ATOM 1432 O O . ASN A 1 182 ? 3.662 -19.094 -10.797 1 94.19 182 ASN A O 1
ATOM 1436 N N . ILE A 1 183 ? 5.84 -19.5 -10.969 1 94.12 183 ILE A N 1
ATOM 1437 C CA . ILE A 1 183 ? 6.219 -18.562 -9.914 1 94.12 183 ILE A CA 1
ATOM 1438 C C . ILE A 1 183 ? 6.973 -17.375 -10.523 1 94.12 183 ILE A C 1
ATOM 1440 O O . ILE A 1 183 ? 8.023 -17.562 -11.148 1 94.12 183 ILE A O 1
ATOM 1444 N N . PHE A 1 184 ? 6.391 -16.188 -10.32 1 94.38 184 PHE A N 1
ATOM 1445 C CA . PHE A 1 184 ? 6.938 -15.016 -10.984 1 94.38 184 PHE A CA 1
ATOM 1446 C C . PHE A 1 184 ? 7.176 -13.891 -9.984 1 94.38 184 PHE A C 1
ATOM 1448 O O . PHE A 1 184 ? 6.457 -13.773 -8.992 1 94.38 184 PHE A O 1
ATOM 1455 N N . ARG A 1 185 ? 8.188 -13.102 -10.273 1 91.56 185 ARG A N 1
ATOM 1456 C CA . ARG A 1 185 ? 8.359 -11.797 -9.641 1 91.56 185 ARG A CA 1
ATOM 1457 C C . ARG A 1 185 ? 8.086 -10.672 -10.633 1 91.56 185 ARG A C 1
ATOM 1459 O O . ARG A 1 185 ? 8.57 -10.703 -11.766 1 91.56 185 ARG A O 1
ATOM 1466 N N . CYS A 1 186 ? 7.27 -9.781 -10.32 1 90.69 186 CYS A N 1
ATOM 1467 C CA . CYS A 1 186 ? 7.012 -8.578 -11.109 1 90.69 186 CYS A CA 1
ATOM 1468 C C . CYS A 1 186 ? 7.449 -7.328 -10.352 1 90.69 186 CYS A C 1
ATOM 1470 O O . CYS A 1 186 ? 7.078 -7.137 -9.195 1 90.69 186 CYS A O 1
ATOM 1472 N N . TYR A 1 187 ? 8.289 -6.609 -10.961 1 81.81 187 TYR A N 1
ATOM 1473 C CA . TYR A 1 187 ? 8.891 -5.484 -10.25 1 81.81 187 TYR A CA 1
ATOM 1474 C C . TYR A 1 187 ? 9.406 -4.434 -11.227 1 81.81 187 TYR A C 1
ATOM 1476 O O . TYR A 1 187 ? 9.406 -4.652 -12.445 1 81.81 187 TYR A O 1
ATOM 1484 N N . GLY A 1 188 ? 9.75 -3.295 -10.594 1 74.19 188 GLY A N 1
ATOM 1485 C CA . GLY A 1 188 ? 10.305 -2.203 -11.383 1 74.19 188 GLY A CA 1
ATOM 1486 C C . GLY A 1 188 ? 9.422 -0.968 -11.383 1 74.19 188 GLY A C 1
ATOM 1487 O O . GLY A 1 188 ? 8.266 -1.019 -10.945 1 74.19 188 GLY A O 1
ATOM 1488 N N . PRO A 1 189 ? 10.109 0.125 -11.922 1 66.62 189 PRO A N 1
ATOM 1489 C CA . PRO A 1 189 ? 9.281 1.318 -12.109 1 66.62 189 PRO A CA 1
ATOM 1490 C C . PRO A 1 189 ? 8.188 1.112 -13.156 1 66.62 189 PRO A C 1
ATOM 1492 O O . PRO A 1 189 ? 8.242 0.159 -13.93 1 66.62 189 PRO A O 1
ATOM 1495 N N . LYS A 1 190 ? 7.168 1.896 -13.109 1 64.5 190 LYS A N 1
ATOM 1496 C CA . LYS A 1 190 ? 6 1.767 -13.977 1 64.5 190 LYS A CA 1
ATOM 1497 C C . LYS A 1 190 ? 6.41 1.634 -15.438 1 64.5 190 LYS A C 1
ATOM 1499 O O . LYS A 1 190 ? 5.844 0.825 -16.172 1 64.5 190 LYS A O 1
ATOM 1504 N N . THR A 1 191 ? 7.391 2.352 -15.859 1 66.38 191 THR A N 1
ATOM 1505 C CA . THR A 1 191 ? 7.789 2.402 -17.266 1 66.38 191 THR A CA 1
ATOM 1506 C C . THR A 1 191 ? 8.609 1.172 -17.641 1 66.38 191 THR A C 1
ATOM 1508 O O . THR A 1 191 ? 8.758 0.851 -18.812 1 66.38 191 THR A O 1
ATOM 1511 N N . GLU A 1 192 ? 9.188 0.482 -16.641 1 76.44 192 GLU A N 1
ATOM 1512 C CA . GLU A 1 192 ? 10.031 -0.688 -16.891 1 76.44 192 GLU A CA 1
ATOM 1513 C C . GLU A 1 192 ? 9.562 -1.882 -16.062 1 76.44 192 GLU A C 1
ATOM 1515 O O . GLU A 1 192 ? 10.359 -2.752 -15.711 1 76.44 192 GLU A O 1
ATOM 1520 N N . PHE A 1 193 ? 8.312 -1.806 -15.773 1 82.44 193 PHE A N 1
ATOM 1521 C CA . PHE A 1 193 ? 7.746 -2.871 -14.961 1 82.44 193 PHE A CA 1
ATOM 1522 C C . PHE A 1 193 ? 7.719 -4.188 -15.727 1 82.44 193 PHE A C 1
ATOM 1524 O O . PHE A 1 193 ? 7.273 -4.23 -16.875 1 82.44 193 PHE A O 1
ATOM 1531 N N . LYS A 1 194 ? 8.273 -5.223 -15.117 1 88.56 194 LYS A N 1
ATOM 1532 C CA . LYS A 1 194 ? 8.391 -6.5 -15.812 1 88.56 194 LYS A CA 1
ATOM 1533 C C . LYS A 1 194 ? 8.172 -7.668 -14.859 1 88.56 194 LYS A C 1
ATOM 1535 O O . LYS A 1 194 ? 8.297 -7.516 -13.641 1 88.56 194 LYS A O 1
ATOM 1540 N N . CYS A 1 195 ? 7.801 -8.797 -15.492 1 92.56 195 CYS A N 1
ATOM 1541 C CA . CYS A 1 195 ? 7.707 -10.047 -14.75 1 92.56 195 CYS A CA 1
ATOM 1542 C C . CYS A 1 195 ? 8.75 -11.047 -15.234 1 92.56 195 CYS A C 1
ATOM 1544 O O . CYS A 1 195 ? 9 -11.156 -16.438 1 92.56 195 CYS A O 1
ATOM 1546 N N . ILE A 1 196 ? 9.367 -11.766 -14.289 1 92.88 196 ILE A N 1
ATOM 1547 C CA . ILE A 1 196 ? 10.328 -12.805 -14.625 1 92.88 196 ILE A CA 1
ATOM 1548 C C . ILE A 1 196 ? 9.953 -14.102 -13.906 1 92.88 196 ILE A C 1
ATOM 1550 O O . ILE A 1 196 ? 9.383 -14.07 -12.82 1 92.88 196 ILE A O 1
ATOM 1554 N N . ASN A 1 197 ? 10.211 -15.219 -14.586 1 94.19 197 ASN A N 1
ATOM 1555 C CA . ASN A 1 197 ? 10.125 -16.5 -13.906 1 94.19 197 ASN A CA 1
ATOM 1556 C C . ASN A 1 197 ? 11.211 -16.656 -12.844 1 94.19 197 ASN A C 1
ATOM 1558 O O . ASN A 1 197 ? 12.367 -16.297 -13.086 1 94.19 197 ASN A O 1
ATOM 1562 N N . CYS A 1 198 ? 10.828 -17.234 -11.766 1 95.44 198 CYS A N 1
ATOM 1563 C CA . CYS A 1 198 ? 11.781 -17.266 -10.656 1 95.44 198 CYS A CA 1
ATOM 1564 C C . CYS A 1 198 ? 12.617 -18.531 -10.703 1 95.44 198 CYS A C 1
ATOM 1566 O O . CYS A 1 198 ? 13.477 -18.75 -9.844 1 95.44 198 CYS A O 1
ATOM 1568 N N . PHE A 1 199 ? 12.367 -19.328 -11.766 1 94.69 199 PHE A N 1
ATOM 1569 C CA . PHE A 1 199 ? 13.133 -20.562 -11.867 1 94.69 199 PHE A CA 1
ATOM 1570 C C . PHE A 1 199 ? 13.688 -20.75 -13.273 1 94.69 199 PHE A C 1
ATOM 1572 O O . PHE A 1 199 ? 13.016 -20.438 -14.258 1 94.69 199 PHE A O 1
ATOM 1579 N N . GLU A 1 200 ? 14.875 -21.031 -13.312 1 92.5 200 GLU A N 1
ATOM 1580 C CA . GLU A 1 200 ? 15.516 -21.641 -14.484 1 92.5 200 GLU A CA 1
ATOM 1581 C C . GLU A 1 200 ? 15.852 -23.109 -14.227 1 92.5 200 GLU A C 1
ATOM 1583 O O . GLU A 1 200 ? 16.891 -23.422 -13.633 1 92.5 200 GLU A O 1
ATOM 1588 N N . GLY A 1 201 ? 15.023 -24 -14.742 1 91.19 201 GLY A N 1
ATOM 1589 C CA . GLY A 1 201 ? 15.133 -25.375 -14.289 1 91.19 201 GLY A CA 1
ATOM 1590 C C . GLY A 1 201 ? 14.844 -25.547 -12.812 1 91.19 201 GLY A C 1
ATOM 1591 O O . GLY A 1 201 ? 13.758 -25.188 -12.344 1 91.19 201 GLY A O 1
ATOM 1592 N N . GLU A 1 202 ? 15.867 -26.031 -12.078 1 91.94 202 GLU A N 1
ATOM 1593 C CA . GLU A 1 202 ? 15.68 -26.281 -10.656 1 91.94 202 GLU A CA 1
ATOM 1594 C C . GLU A 1 202 ? 16.297 -25.156 -9.812 1 91.94 202 GLU A C 1
ATOM 1596 O O . GLU A 1 202 ? 16.172 -25.156 -8.586 1 91.94 202 GLU A O 1
ATOM 1601 N N . THR A 1 203 ? 16.812 -24.188 -10.5 1 93.62 203 THR A N 1
ATOM 1602 C CA . THR A 1 203 ? 17.578 -23.172 -9.781 1 93.62 203 THR A CA 1
ATOM 1603 C C . THR A 1 203 ? 16.766 -21.875 -9.66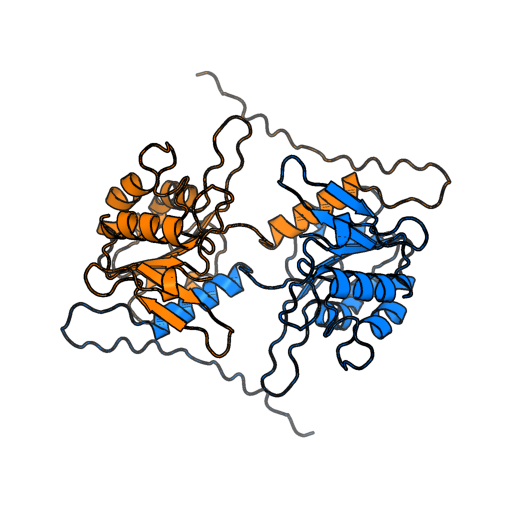4 1 93.62 203 THR A C 1
ATOM 1605 O O . THR A 1 203 ? 16.109 -21.453 -10.617 1 93.62 203 THR A O 1
ATOM 1608 N N . VAL A 1 204 ? 16.891 -21.297 -8.5 1 94.25 204 VAL A N 1
ATOM 1609 C CA . VAL A 1 204 ? 16.234 -20.016 -8.258 1 94.25 204 VAL A CA 1
ATOM 1610 C C . VAL A 1 204 ? 17.016 -18.891 -8.938 1 94.25 204 VAL A C 1
ATOM 1612 O O . VAL A 1 204 ? 18.234 -18.828 -8.836 1 94.25 204 VAL A O 1
ATOM 1615 N N . VAL A 1 205 ? 16.25 -18.062 -9.641 1 93.31 205 VAL A N 1
ATOM 1616 C CA . VAL A 1 205 ? 16.844 -16.922 -10.336 1 93.31 205 VAL A CA 1
ATOM 1617 C C . VAL A 1 205 ? 17.203 -15.828 -9.328 1 93.31 205 VAL A C 1
ATOM 1619 O O . VAL A 1 205 ? 16.391 -15.469 -8.477 1 93.31 205 VAL A O 1
ATOM 1622 N N . GLN A 1 206 ? 18.375 -15.258 -9.422 1 89.88 206 GLN A N 1
ATOM 1623 C CA . GLN A 1 206 ? 18.906 -14.32 -8.438 1 89.88 206 GLN A CA 1
ATOM 1624 C C . GLN A 1 206 ? 18.062 -13.055 -8.359 1 89.88 206 GLN A C 1
ATOM 1626 O O . GLN A 1 206 ? 17.891 -12.484 -7.281 1 89.88 206 GLN A O 1
ATOM 1631 N N . GLU A 1 207 ? 17.516 -12.625 -9.383 1 88 207 GLU A N 1
ATOM 1632 C CA . GLU A 1 207 ? 16.719 -11.406 -9.414 1 88 207 GLU A CA 1
ATOM 1633 C C . GLU A 1 207 ? 15.461 -11.547 -8.57 1 88 207 GLU A C 1
ATOM 1635 O O . GLU A 1 207 ? 14.828 -10.547 -8.211 1 88 207 GLU A O 1
ATOM 1640 N N . CYS A 1 208 ? 15.18 -12.781 -8.273 1 91.5 208 CYS A N 1
ATOM 1641 C CA . CYS A 1 208 ? 13.969 -13.016 -7.496 1 91.5 208 CYS A CA 1
ATOM 1642 C C . CYS A 1 208 ? 14.258 -12.953 -6 1 91.5 208 CYS A C 1
ATOM 1644 O O . CYS A 1 208 ? 13.328 -12.93 -5.188 1 91.5 208 CYS A O 1
ATOM 1646 N N . VAL A 1 209 ? 15.477 -12.922 -5.648 1 86.38 209 VAL A N 1
ATOM 1647 C CA . VAL A 1 209 ? 15.773 -12.992 -4.223 1 86.38 209 VAL A CA 1
ATOM 1648 C C . VAL A 1 209 ? 16.453 -11.695 -3.779 1 86.38 209 VAL A C 1
ATOM 1650 O O . VAL A 1 209 ? 16.781 -11.531 -2.602 1 86.38 209 VAL A O 1
ATOM 1653 N N . GLN A 1 210 ? 16.734 -10.797 -4.684 1 74.88 210 GLN A N 1
ATOM 1654 C CA . GLN A 1 210 ? 17.391 -9.531 -4.383 1 74.88 210 GLN A CA 1
ATOM 1655 C C . GLN A 1 210 ? 16.422 -8.359 -4.535 1 74.88 210 GLN A C 1
ATOM 1657 O O . GLN A 1 210 ? 15.82 -8.18 -5.594 1 74.88 210 GLN A O 1
ATOM 1662 N N . ASN A 1 211 ? 16.109 -7.762 -3.328 1 68.12 211 ASN A N 1
ATOM 1663 C CA . ASN A 1 211 ? 15.258 -6.578 -3.438 1 68.12 211 ASN A CA 1
ATOM 1664 C C . ASN A 1 211 ? 16.016 -5.398 -4.035 1 68.12 211 ASN A C 1
ATOM 1666 O O . ASN A 1 211 ? 17.219 -5.266 -3.834 1 68.12 211 ASN A O 1
ATOM 1670 N N . MET B 1 1 ? -13.453 28.859 -32.531 1 22.89 1 MET B N 1
ATOM 1671 C CA . MET B 1 1 ? -13.422 28.172 -31.25 1 22.89 1 MET B CA 1
ATOM 1672 C C . MET B 1 1 ? -13 26.719 -31.422 1 22.89 1 MET B C 1
ATOM 1674 O O . MET B 1 1 ? -13.703 25.938 -32.031 1 22.89 1 MET B O 1
ATOM 1678 N N . LYS B 1 2 ? -11.711 26.422 -31.516 1 28.47 2 LYS B N 1
ATOM 1679 C CA . LYS B 1 2 ? -11.031 25.203 -31.922 1 28.47 2 LYS B CA 1
ATOM 1680 C C . LYS B 1 2 ? -11.234 24.094 -30.906 1 28.47 2 LYS B C 1
ATOM 1682 O O . LYS B 1 2 ? -10.922 24.25 -29.719 1 28.47 2 LYS B O 1
ATOM 1687 N N . MET B 1 3 ? -12.273 23.25 -30.953 1 27.7 3 MET B N 1
ATOM 1688 C CA . MET B 1 3 ? -12.656 22.141 -30.078 1 27.7 3 MET B CA 1
ATOM 1689 C C . MET B 1 3 ? -11.523 21.125 -29.938 1 27.7 3 MET B C 1
ATOM 1691 O O . MET B 1 3 ? -11.047 20.594 -30.938 1 27.7 3 MET B O 1
ATOM 1695 N N . LEU B 1 4 ? -10.531 21.438 -29.203 1 29.05 4 LEU B N 1
ATOM 1696 C CA . LEU B 1 4 ? -9.484 20.453 -28.953 1 29.05 4 LEU B CA 1
ATOM 1697 C C . LEU B 1 4 ? -10.078 19.125 -28.516 1 29.05 4 LEU B C 1
ATOM 1699 O O . LEU B 1 4 ? -10.812 19.062 -27.516 1 29.05 4 LEU B O 1
ATOM 1703 N N . GLY B 1 5 ? -10.375 18.266 -29.438 1 24.94 5 GLY B N 1
ATOM 1704 C CA . GLY B 1 5 ? -10.836 16.891 -29.281 1 24.94 5 GLY B CA 1
ATOM 1705 C C . GLY B 1 5 ? -9.969 16.078 -28.359 1 24.94 5 GLY B C 1
ATOM 1706 O O . GLY B 1 5 ? -8.742 16.031 -28.5 1 24.94 5 GLY B O 1
ATOM 1707 N N . LEU B 1 6 ? -10.266 16 -27.062 1 25.36 6 LEU B N 1
ATOM 1708 C CA . LEU B 1 6 ? -9.711 15.117 -26.047 1 25.36 6 LEU B CA 1
ATOM 1709 C C . LEU B 1 6 ? -9.633 13.68 -26.547 1 25.36 6 LEU B C 1
ATOM 1711 O O . LEU B 1 6 ? -10.656 13.062 -26.828 1 25.36 6 LEU B O 1
ATOM 1715 N N . CYS B 1 7 ? -8.602 13.32 -27.375 1 25.03 7 CYS B N 1
ATOM 1716 C CA . CYS B 1 7 ? -8.367 11.969 -27.875 1 25.03 7 CYS B CA 1
ATOM 1717 C C . CYS B 1 7 ? -8.25 10.977 -26.719 1 25.03 7 CYS B C 1
ATOM 1719 O O . CYS B 1 7 ? -7.379 11.125 -25.859 1 25.03 7 CYS B O 1
ATOM 1721 N N . TRP B 1 8 ? -9.328 10.43 -26.172 1 27.02 8 TRP B N 1
ATOM 1722 C CA . TRP B 1 8 ? -9.445 9.266 -25.297 1 27.02 8 TRP B CA 1
ATOM 1723 C C . TRP B 1 8 ? -8.602 8.109 -25.828 1 27.02 8 TRP B C 1
ATOM 1725 O O . TRP B 1 8 ? -8.969 7.457 -26.797 1 27.02 8 TRP B O 1
ATOM 1735 N N . THR B 1 9 ? -7.305 8.172 -25.938 1 26.47 9 THR B N 1
ATOM 1736 C CA . THR B 1 9 ? -6.582 6.973 -26.344 1 26.47 9 THR B CA 1
ATOM 1737 C C . THR B 1 9 ? -6.918 5.805 -25.422 1 26.47 9 THR B C 1
ATOM 1739 O O . THR B 1 9 ? -6.605 5.844 -24.234 1 26.47 9 THR B O 1
ATOM 1742 N N . ALA B 1 10 ? -8.008 5.141 -25.547 1 28.41 10 ALA B N 1
ATOM 1743 C CA . ALA B 1 10 ? -8.305 3.814 -25 1 28.41 10 ALA B CA 1
ATOM 1744 C C . ALA B 1 10 ? -7.148 2.85 -25.266 1 28.41 10 ALA B C 1
ATOM 1746 O O . ALA B 1 10 ? -6.867 2.506 -26.406 1 28.41 10 ALA B O 1
ATOM 1747 N N . VAL B 1 11 ? -6.141 2.914 -24.609 1 29.28 11 VAL B N 1
ATOM 1748 C CA . VAL B 1 11 ? -5.172 1.835 -24.766 1 29.28 11 VAL B CA 1
ATOM 1749 C C . VAL B 1 11 ? -5.859 0.489 -24.562 1 29.28 11 VAL B C 1
ATOM 1751 O O . VAL B 1 11 ? -6.289 0.171 -23.453 1 29.28 11 VAL B O 1
ATOM 1754 N N . MET B 1 12 ? -6.672 0.093 -25.5 1 28.27 12 MET B N 1
ATOM 1755 C CA . MET B 1 12 ? -7.145 -1.284 -25.609 1 28.27 12 MET B CA 1
ATOM 1756 C C . MET B 1 12 ? -5.988 -2.27 -25.484 1 28.27 12 MET B C 1
ATOM 1758 O O . MET B 1 12 ? -5.121 -2.32 -26.359 1 28.27 12 MET B O 1
ATOM 1762 N N . LEU B 1 13 ? -5.559 -2.502 -24.312 1 31.73 13 LEU B N 1
ATOM 1763 C CA . LEU B 1 13 ? -4.645 -3.635 -24.219 1 31.73 13 LEU B CA 1
ATOM 1764 C C . LEU B 1 13 ? -5.281 -4.895 -24.781 1 31.73 13 LEU B C 1
ATOM 1766 O O . LEU B 1 13 ? -6.242 -5.422 -24.219 1 31.73 13 LEU B O 1
ATOM 1770 N N . THR B 1 14 ? -5.289 -4.914 -26.062 1 30.31 14 THR B N 1
ATOM 1771 C CA . THR B 1 14 ? -5.625 -6.172 -26.719 1 30.31 14 THR B CA 1
ATOM 1772 C C . THR B 1 14 ? -4.695 -7.289 -26.266 1 30.31 14 THR B C 1
ATOM 1774 O O . THR B 1 14 ? -3.48 -7.211 -26.453 1 30.31 14 THR B O 1
ATOM 1777 N N . LEU B 1 15 ? -5.062 -8 -25.297 1 31.2 15 LEU B N 1
ATOM 1778 C CA . LEU B 1 15 ? -4.398 -9.266 -24.984 1 31.2 15 LEU B CA 1
ATOM 1779 C C . LEU B 1 15 ? -4.469 -10.227 -26.172 1 31.2 15 LEU B C 1
ATOM 1781 O O . LEU B 1 15 ? -5.562 -10.617 -26.594 1 31.2 15 LEU B O 1
ATOM 1785 N N . VAL B 1 16 ? -3.615 -10.086 -27.078 1 30.22 16 VAL B N 1
ATOM 1786 C CA . VAL B 1 16 ? -3.494 -11.141 -28.094 1 30.22 16 VAL B CA 1
ATOM 1787 C C . VAL B 1 16 ? -3.041 -12.438 -27.422 1 30.22 16 VAL B C 1
ATOM 1789 O O . VAL B 1 16 ? -1.925 -12.523 -26.906 1 30.22 16 VAL B O 1
ATOM 1792 N N . LEU B 1 17 ? -3.936 -13.234 -26.922 1 32.09 17 LEU B N 1
ATOM 1793 C CA . LEU B 1 17 ? -3.586 -14.625 -26.656 1 32.09 17 LEU B CA 1
ATOM 1794 C C . LEU B 1 17 ? -3.141 -15.328 -27.938 1 32.09 17 LEU B C 1
ATOM 1796 O O . LEU B 1 17 ? -3.932 -15.484 -28.875 1 32.09 17 LEU B O 1
ATOM 1800 N N . SER B 1 18 ? -1.936 -15.266 -28.406 1 30.36 18 SER B N 1
ATOM 1801 C CA . SER B 1 18 ? -1.52 -16.141 -29.5 1 30.36 18 SER B CA 1
ATOM 1802 C C . SER B 1 18 ? -1.807 -17.609 -29.156 1 30.36 18 SER B C 1
ATOM 1804 O O . SER B 1 18 ? -1.53 -18.062 -28.047 1 30.36 18 SER B O 1
ATOM 1806 N N . ALA B 1 19 ? -2.658 -18.391 -29.844 1 30.89 19 ALA B N 1
ATOM 1807 C CA . ALA B 1 19 ? -3.08 -19.781 -29.922 1 30.89 19 ALA B CA 1
ATOM 1808 C C . ALA B 1 19 ? -1.878 -20.703 -30.094 1 30.89 19 ALA B C 1
ATOM 1810 O O . ALA B 1 19 ? -2.039 -21.906 -30.359 1 30.89 19 ALA B O 1
ATOM 1811 N N . GLY B 1 20 ? -0.592 -20.469 -30.438 1 32.59 20 GLY B N 1
ATOM 1812 C CA . GLY B 1 20 ? 0.118 -21.672 -30.812 1 32.59 20 GLY B CA 1
ATOM 1813 C C . GLY B 1 20 ? 0.064 -22.766 -29.766 1 32.59 20 GLY B C 1
ATOM 1814 O O . GLY B 1 20 ? -0.279 -22.5 -28.609 1 32.59 20 GLY B O 1
ATOM 1815 N N . THR B 1 21 ? 0.223 -24.141 -30.125 1 33.72 21 THR B N 1
ATOM 1816 C CA . THR B 1 21 ? 0.149 -25.469 -29.5 1 33.72 21 THR B CA 1
ATOM 1817 C C . THR B 1 21 ? 0.734 -25.438 -28.094 1 33.72 21 THR B C 1
ATOM 1819 O O . THR B 1 21 ? 0.647 -26.438 -27.359 1 33.72 21 THR B O 1
ATOM 1822 N N . SER B 1 22 ? 2.121 -25.062 -28.031 1 35.25 22 SER B N 1
ATOM 1823 C CA . SER B 1 22 ? 2.992 -25.406 -26.922 1 35.25 22 SER B CA 1
ATOM 1824 C C . SER B 1 22 ? 2.387 -24.953 -25.594 1 35.25 22 SER B C 1
ATOM 1826 O O . SER B 1 22 ? 1.545 -24.062 -25.562 1 35.25 22 SER B O 1
ATOM 1828 N N . PHE B 1 23 ? 2.457 -25.688 -24.391 1 38.59 23 PHE B N 1
ATOM 1829 C CA . PHE B 1 23 ? 2.184 -25.438 -22.984 1 38.59 23 PHE B CA 1
ATOM 1830 C C . PHE B 1 23 ? 2.285 -23.953 -22.656 1 38.59 23 PHE B C 1
ATOM 1832 O O . PHE B 1 23 ? 3.314 -23.328 -22.922 1 38.59 23 PHE B O 1
ATOM 1839 N N . ALA B 1 24 ? 1.274 -23.125 -22.922 1 48.72 24 ALA B N 1
ATOM 1840 C CA . ALA B 1 24 ? 0.916 -21.703 -22.922 1 48.72 24 ALA B CA 1
ATOM 1841 C C . ALA B 1 24 ? 1.609 -20.953 -21.781 1 48.72 24 ALA B C 1
ATOM 1843 O O . ALA B 1 24 ? 1.316 -21.188 -20.609 1 48.72 24 ALA B O 1
ATOM 1844 N N . ALA B 1 25 ? 2.961 -20.938 -21.875 1 61.84 25 ALA B N 1
ATOM 1845 C CA . ALA B 1 25 ? 3.799 -20.125 -20.984 1 61.84 25 ALA B CA 1
ATOM 1846 C C . ALA B 1 25 ? 3.119 -18.797 -20.656 1 61.84 25 ALA B C 1
ATOM 1848 O O . ALA B 1 25 ? 2.391 -18.234 -21.469 1 61.84 25 ALA B O 1
ATOM 1849 N N . VAL B 1 26 ? 2.855 -18.688 -19.391 1 72.94 26 VAL B N 1
ATOM 1850 C CA . VAL B 1 26 ? 2.291 -17.438 -18.922 1 72.94 26 VAL B CA 1
ATOM 1851 C C . VAL B 1 26 ? 2.941 -16.266 -19.672 1 72.94 26 VAL B C 1
ATOM 1853 O O . VAL B 1 26 ? 4.168 -16.188 -19.766 1 72.94 26 VAL B O 1
ATOM 1856 N N . ASP B 1 27 ? 2.162 -15.555 -20.5 1 80.44 27 ASP B N 1
ATOM 1857 C CA . ASP B 1 27 ? 2.645 -14.336 -21.125 1 80.44 27 ASP B CA 1
ATOM 1858 C C . ASP B 1 27 ? 3.098 -13.32 -20.078 1 80.44 27 ASP B C 1
ATOM 1860 O O . ASP B 1 27 ? 2.27 -12.703 -19.406 1 80.44 27 ASP B O 1
ATOM 1864 N N . LYS B 1 28 ? 4.418 -13.125 -20.047 1 87.88 28 LYS B N 1
ATOM 1865 C CA . LYS B 1 28 ? 4.992 -12.305 -18.984 1 87.88 28 LYS B CA 1
ATOM 1866 C C . LYS B 1 28 ? 4.539 -10.852 -19.109 1 87.88 28 LYS B C 1
ATOM 1868 O O . LYS B 1 28 ? 4.355 -10.164 -18.094 1 87.88 28 LYS B O 1
ATOM 1873 N N . GLN B 1 29 ? 4.402 -10.367 -20.328 1 83.44 29 GLN B N 1
ATOM 1874 C CA . GLN B 1 29 ? 3.926 -9 -20.5 1 83.44 29 GLN B CA 1
ATOM 1875 C C . GLN B 1 29 ? 2.488 -8.852 -20.016 1 83.44 29 GLN B C 1
ATOM 1877 O O . GLN B 1 29 ? 2.154 -7.875 -19.344 1 83.44 29 GLN B O 1
ATOM 1882 N N . GLN B 1 30 ? 1.696 -9.828 -20.359 1 82.12 30 GLN B N 1
ATOM 1883 C CA . GLN B 1 30 ? 0.323 -9.805 -19.875 1 82.12 30 GLN B CA 1
ATOM 1884 C C . GLN B 1 30 ? 0.282 -9.875 -18.344 1 82.12 30 GLN B C 1
ATOM 1886 O O . GLN B 1 30 ? -0.499 -9.164 -17.719 1 82.12 30 GLN B O 1
ATOM 1891 N N . LEU B 1 31 ? 1.082 -10.742 -17.828 1 90.44 31 LEU B N 1
ATOM 1892 C CA . LEU B 1 31 ? 1.147 -10.867 -16.375 1 90.44 31 LEU B CA 1
ATOM 1893 C C . LEU B 1 31 ? 1.553 -9.547 -15.734 1 90.44 31 LEU B C 1
ATOM 1895 O O . LEU B 1 31 ? 0.967 -9.133 -14.727 1 90.44 31 LEU B O 1
ATOM 1899 N N . ALA B 1 32 ? 2.504 -8.859 -16.328 1 87.94 32 ALA B N 1
ATOM 1900 C CA . ALA B 1 32 ? 2.951 -7.566 -15.82 1 87.94 32 ALA B CA 1
ATOM 1901 C C . ALA B 1 32 ? 1.812 -6.551 -15.828 1 87.94 32 ALA B C 1
ATOM 1903 O O . ALA B 1 32 ? 1.635 -5.805 -14.859 1 87.94 32 ALA B O 1
ATOM 1904 N N . ASP B 1 33 ? 1.01 -6.57 -16.844 1 80.44 33 ASP B N 1
ATOM 1905 C CA . ASP B 1 33 ? -0.129 -5.66 -16.938 1 80.44 33 ASP B CA 1
ATOM 1906 C C . ASP B 1 33 ? -1.157 -5.957 -15.844 1 80.44 33 ASP B C 1
ATOM 1908 O O . ASP B 1 33 ? -1.69 -5.035 -15.219 1 80.44 33 ASP B O 1
ATOM 1912 N N . ILE B 1 34 ? -1.398 -7.223 -15.641 1 84.75 34 ILE B N 1
ATOM 1913 C CA . ILE B 1 34 ? -2.361 -7.645 -14.625 1 84.75 34 ILE B CA 1
ATOM 1914 C C . ILE B 1 34 ? -1.885 -7.199 -13.242 1 84.75 34 ILE B C 1
ATOM 1916 O O . ILE B 1 34 ? -2.65 -6.609 -12.477 1 84.75 34 ILE B O 1
ATOM 1920 N N . VAL B 1 35 ? -0.609 -7.461 -12.992 1 88 35 VAL B N 1
ATOM 1921 C CA . VAL B 1 35 ? -0.059 -7.141 -11.68 1 88 35 VAL B CA 1
ATOM 1922 C C . VAL B 1 35 ? -0.046 -5.629 -11.477 1 88 35 VAL B C 1
ATOM 1924 O O . VAL B 1 35 ? -0.392 -5.137 -10.398 1 88 35 VAL B O 1
ATOM 1927 N N . GLN B 1 36 ? 0.329 -4.898 -12.5 1 79.19 36 GLN B N 1
ATOM 1928 C CA . GLN B 1 36 ? 0.289 -3.443 -12.391 1 79.19 36 GLN B CA 1
ATOM 1929 C C . GLN B 1 36 ? -1.126 -2.953 -12.094 1 79.19 36 GLN B C 1
ATOM 1931 O O . GLN B 1 36 ? -1.316 -2.031 -11.297 1 79.19 36 GLN B O 1
ATOM 1936 N N . PHE B 1 37 ? -2.08 -3.582 -12.789 1 78.31 37 PHE B N 1
ATOM 1937 C CA . PHE B 1 37 ? -3.471 -3.219 -12.539 1 78.31 37 PHE B CA 1
ATOM 1938 C C . PHE B 1 37 ? -3.854 -3.5 -11.086 1 78.31 37 PHE B C 1
ATOM 1940 O O . PHE B 1 37 ? -4.465 -2.658 -10.43 1 78.31 37 PHE B O 1
ATOM 1947 N N . ILE B 1 38 ? -3.484 -4.66 -10.609 1 81.44 38 ILE B N 1
ATOM 1948 C CA . ILE B 1 38 ? -3.766 -5.051 -9.234 1 81.44 38 ILE B CA 1
ATOM 1949 C C . ILE B 1 38 ? -3.133 -4.043 -8.273 1 81.44 38 ILE B C 1
ATOM 1951 O O . ILE B 1 38 ? -3.795 -3.549 -7.359 1 81.44 38 ILE B O 1
ATOM 1955 N N . MET B 1 39 ? -1.857 -3.752 -8.5 1 79.81 39 MET B N 1
ATOM 1956 C CA . MET B 1 39 ? -1.125 -2.85 -7.613 1 79.81 39 MET B CA 1
ATOM 1957 C C . MET B 1 39 ? -1.766 -1.466 -7.598 1 79.81 39 MET B C 1
ATOM 1959 O O . MET B 1 39 ? -1.883 -0.844 -6.539 1 79.81 39 MET B O 1
ATOM 1963 N N . ASN B 1 40 ? -2.186 -1.038 -8.734 1 71.25 40 ASN B N 1
ATOM 1964 C CA . ASN B 1 40 ? -2.832 0.266 -8.828 1 71.25 40 ASN B CA 1
ATOM 1965 C C . ASN B 1 40 ? -4.203 0.262 -8.156 1 71.25 40 ASN B C 1
ATOM 1967 O O . ASN B 1 40 ? -4.531 1.178 -7.398 1 71.25 40 ASN B O 1
ATOM 1971 N N . LYS B 1 41 ? -4.945 -0.771 -8.484 1 72.44 41 LYS B N 1
ATOM 1972 C CA . LYS B 1 41 ? -6.309 -0.877 -7.969 1 72.44 41 LYS B CA 1
ATOM 1973 C C . LYS B 1 41 ? -6.312 -0.932 -6.441 1 72.44 41 LYS B C 1
ATOM 1975 O O . LYS B 1 41 ? -7.172 -0.326 -5.797 1 72.44 41 LYS B O 1
ATOM 1980 N N . TYR B 1 42 ? -5.309 -1.6 -5.84 1 74 42 TYR B N 1
ATOM 1981 C CA . TYR B 1 42 ? -5.324 -1.832 -4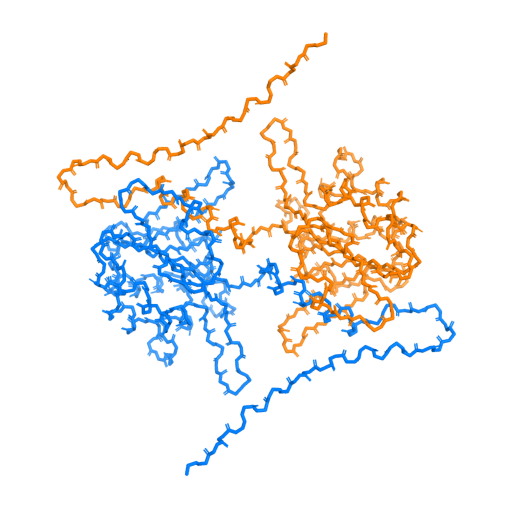.398 1 74 42 TYR B CA 1
ATOM 1982 C C . TYR B 1 42 ? -4.254 -1.002 -3.701 1 74 42 TYR B C 1
ATOM 1984 O O . TYR B 1 42 ? -3.898 -1.274 -2.553 1 74 42 TYR B O 1
ATOM 1992 N N . ASN B 1 43 ? -3.682 -0.042 -4.398 1 72.44 43 ASN B N 1
ATOM 1993 C CA . ASN B 1 43 ? -2.721 0.918 -3.867 1 72.44 43 ASN B CA 1
ATOM 1994 C C . ASN B 1 43 ? -1.533 0.218 -3.211 1 72.44 43 ASN B C 1
ATOM 1996 O O . ASN B 1 43 ? -1.114 0.593 -2.115 1 72.44 43 ASN B O 1
ATOM 2000 N N . ILE B 1 44 ? -1.162 -0.865 -3.885 1 66.31 44 ILE B N 1
ATOM 2001 C CA . ILE B 1 44 ? -0.021 -1.613 -3.369 1 66.31 44 ILE B CA 1
ATOM 2002 C C . ILE B 1 44 ? 1.277 -0.927 -3.789 1 66.31 44 ILE B C 1
ATOM 2004 O O . ILE B 1 44 ? 1.498 -0.674 -4.977 1 66.31 44 ILE B O 1
ATOM 2008 N N . ASN B 1 45 ? 2.117 -0.675 -2.82 1 60.31 45 ASN B N 1
ATOM 2009 C CA . ASN B 1 45 ? 3.422 -0.046 -2.988 1 60.31 45 ASN B CA 1
ATOM 2010 C C . ASN B 1 45 ? 3.305 1.322 -3.654 1 60.31 45 ASN B C 1
ATOM 2012 O O . ASN B 1 45 ? 4.113 1.672 -4.512 1 60.31 45 ASN B O 1
ATOM 2016 N N . THR B 1 46 ? 2.232 1.817 -3.67 1 60.22 46 THR B N 1
ATOM 2017 C CA . THR B 1 46 ? 2.08 3.156 -4.23 1 60.22 46 THR B CA 1
ATOM 2018 C C . THR B 1 46 ? 2.096 4.211 -3.127 1 60.22 46 THR B C 1
ATOM 2020 O O . THR B 1 46 ? 1.661 3.947 -2.004 1 60.22 46 THR B O 1
ATOM 2023 N N . GLN B 1 47 ? 2.912 5.176 -3.49 1 67 47 GLN B N 1
ATOM 2024 C CA . GLN B 1 47 ? 2.863 6.352 -2.625 1 67 47 GLN B CA 1
ATOM 2025 C C . GLN B 1 47 ? 1.498 7.027 -2.693 1 67 47 GLN B C 1
ATOM 2027 O O . GLN B 1 47 ? 0.943 7.211 -3.779 1 67 47 GLN B O 1
ATOM 2032 N N . VAL B 1 48 ? 0.801 6.949 -1.642 1 75.88 48 VAL B N 1
ATOM 2033 C CA . VAL B 1 48 ? -0.484 7.637 -1.587 1 75.88 48 VAL B CA 1
ATOM 2034 C C . VAL B 1 48 ? -0.411 8.789 -0.587 1 75.88 48 VAL B C 1
ATOM 2036 O O . VAL B 1 48 ? 0.198 8.656 0.478 1 75.88 48 VAL B O 1
ATOM 2039 N N . SER B 1 49 ? -0.862 9.906 -1.042 1 85.94 49 SER B N 1
ATOM 2040 C CA . SER B 1 49 ? -1.091 11.023 -0.129 1 85.94 49 SER B CA 1
ATOM 2041 C C . SER B 1 49 ? -2.58 11.312 0.033 1 85.94 49 SER B C 1
ATOM 2043 O O . SER B 1 49 ? -3.35 11.18 -0.921 1 85.94 49 SER B O 1
ATOM 2045 N N . VAL B 1 50 ? -2.941 11.641 1.241 1 88.31 50 VAL B N 1
ATOM 2046 C CA . VAL B 1 50 ? -4.34 11.875 1.581 1 88.31 50 VAL B CA 1
ATOM 2047 C C . VAL B 1 50 ? -4.469 13.156 2.395 1 88.31 50 VAL B C 1
ATOM 2049 O O . VAL B 1 50 ? -3.725 13.367 3.355 1 88.31 50 VAL B O 1
ATOM 2052 N N . ALA B 1 51 ? -5.32 13.977 1.92 1 92.62 51 ALA B N 1
ATOM 2053 C CA . ALA B 1 51 ? -5.762 15.094 2.748 1 92.62 51 ALA B CA 1
ATOM 2054 C C . ALA B 1 51 ? -7.227 14.938 3.146 1 92.62 51 ALA B C 1
ATOM 2056 O O . ALA B 1 51 ? -8.07 14.586 2.318 1 92.62 51 ALA B O 1
ATOM 2057 N N . VAL B 1 52 ? -7.477 15.242 4.426 1 91.56 52 VAL B N 1
ATOM 2058 C CA . VAL B 1 52 ? -8.836 14.984 4.902 1 91.56 52 VAL B CA 1
ATOM 2059 C C . VAL B 1 52 ? -9.266 16.094 5.859 1 91.56 52 VAL B C 1
ATOM 2061 O O . VAL B 1 52 ? -8.477 16.531 6.707 1 91.56 52 VAL B O 1
ATOM 2064 N N . ASN B 1 53 ? -10.516 16.531 5.633 1 90.44 53 ASN B N 1
ATOM 2065 C CA . ASN B 1 53 ? -11.211 17.344 6.633 1 90.44 53 ASN B CA 1
ATOM 2066 C C . ASN B 1 53 ? -11.859 16.453 7.703 1 90.44 53 ASN B C 1
ATOM 2068 O O . ASN B 1 53 ? -12.781 15.695 7.414 1 90.44 53 ASN B O 1
ATOM 2072 N N . ILE B 1 54 ? -11.336 16.594 8.914 1 88.88 54 ILE B N 1
ATOM 2073 C CA . ILE B 1 54 ? -11.914 15.852 10.031 1 88.88 54 ILE B CA 1
ATOM 2074 C C . ILE B 1 54 ? -12.758 16.797 10.883 1 88.88 54 ILE B C 1
ATOM 2076 O O . ILE B 1 54 ? -12.242 17.75 11.453 1 88.88 54 ILE B O 1
ATOM 2080 N N . PRO B 1 55 ? -14.047 16.469 10.984 1 86.44 55 PRO B N 1
ATOM 2081 C CA . PRO B 1 55 ? -14.836 17.328 11.859 1 86.44 55 PRO B CA 1
ATOM 2082 C C . PRO B 1 55 ? -14.297 17.375 13.289 1 86.44 55 PRO B C 1
ATOM 2084 O O . PRO B 1 55 ? -13.984 16.344 13.867 1 86.44 55 PRO B O 1
ATOM 2087 N N . GLU B 1 56 ? -14.164 18.578 13.742 1 86.06 56 GLU B N 1
ATOM 2088 C CA . GLU B 1 56 ? -13.617 18.734 15.086 1 86.06 56 GLU B CA 1
ATOM 2089 C C . GLU B 1 56 ? -14.617 18.281 16.141 1 86.06 56 GLU B C 1
ATOM 2091 O O . GLU B 1 56 ? -14.227 17.797 17.219 1 86.06 56 GLU B O 1
ATOM 2096 N N . LYS B 1 57 ? -15.773 18.391 15.742 1 77.38 57 LYS B N 1
ATOM 2097 C CA . LYS B 1 57 ? -16.812 17.953 16.672 1 77.38 57 LYS B CA 1
ATOM 2098 C C . LYS B 1 57 ? -17.359 16.578 16.281 1 77.38 57 LYS B C 1
ATOM 2100 O O . LYS B 1 57 ? -17.906 16.422 15.18 1 77.38 57 LYS B O 1
ATOM 2105 N N . ASP B 1 58 ? -17.219 15.508 17.047 1 71.12 58 ASP B N 1
ATOM 2106 C CA . ASP B 1 58 ? -17.781 14.1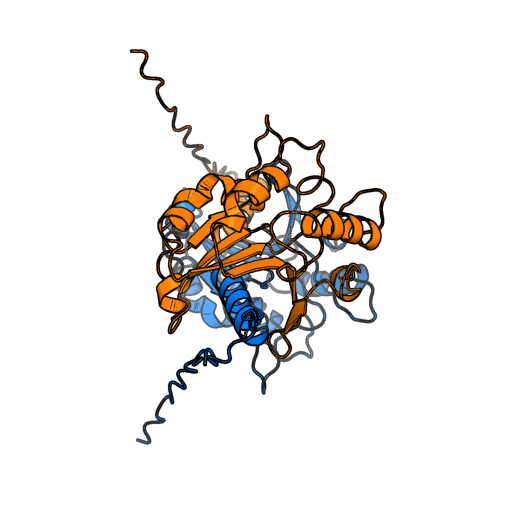56 16.922 1 71.12 58 ASP B CA 1
ATOM 2107 C C . ASP B 1 58 ? -17.422 13.555 15.57 1 71.12 58 ASP B C 1
ATOM 2109 O O . ASP B 1 58 ? -18.312 13.266 14.758 1 71.12 58 ASP B O 1
ATOM 2113 N N . PRO B 1 59 ? -16.188 13.43 15.383 1 72.31 59 PRO B N 1
ATOM 2114 C CA . PRO B 1 59 ? -15.797 12.898 14.078 1 72.31 59 PRO B CA 1
AT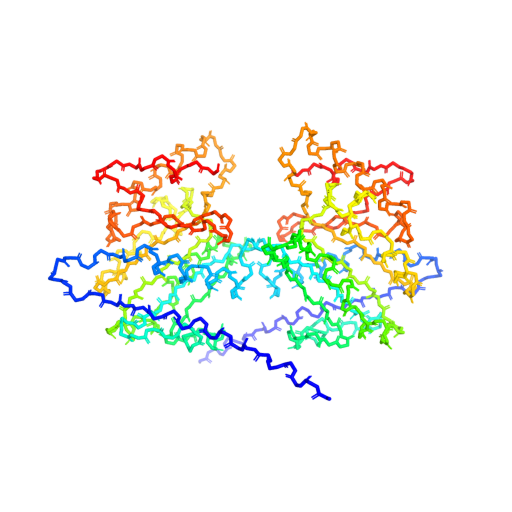OM 2115 C C . PRO B 1 59 ? -16.188 11.43 13.898 1 72.31 59 PRO B C 1
ATOM 2117 O O . PRO B 1 59 ? -15.93 10.609 14.773 1 72.31 59 PRO B O 1
ATOM 2120 N N . LYS B 1 60 ? -17.047 11.156 12.922 1 75.31 60 LYS B N 1
ATOM 2121 C CA . LYS B 1 60 ? -17.266 9.789 12.461 1 75.31 60 LYS B CA 1
ATOM 2122 C C . LYS B 1 60 ? -16.453 9.5 11.195 1 75.31 60 LYS B C 1
ATOM 2124 O O . LYS B 1 60 ? -16.891 9.836 10.094 1 75.31 60 LYS B O 1
ATOM 2129 N N . LEU B 1 61 ? -15.398 8.859 11.414 1 79 61 LEU B N 1
ATOM 2130 C CA . LEU B 1 61 ? -14.453 8.664 10.32 1 79 61 LEU B CA 1
ATOM 2131 C C . LEU B 1 61 ? -15.109 7.891 9.172 1 79 61 LEU B C 1
ATOM 2133 O O . LEU B 1 61 ? -14.828 8.164 8.008 1 79 61 LEU B O 1
ATOM 2137 N N . GLU B 1 62 ? -15.961 6.965 9.516 1 76.62 62 GLU B N 1
ATOM 2138 C CA . GLU B 1 62 ? -16.641 6.191 8.484 1 76.62 62 GLU B CA 1
ATOM 2139 C C . GLU B 1 62 ? -17.453 7.098 7.555 1 76.62 62 GLU B C 1
ATOM 2141 O O . GLU B 1 62 ? -17.531 6.84 6.352 1 76.62 62 GLU B O 1
ATOM 2146 N N . ASP B 1 63 ? -18 8.109 8.086 1 76.31 63 ASP B N 1
ATOM 2147 C CA . ASP B 1 63 ? -18.781 9.039 7.289 1 76.31 63 ASP B CA 1
ATOM 2148 C C . ASP B 1 63 ? -17.891 9.922 6.434 1 76.31 63 ASP B C 1
ATOM 2150 O O . ASP B 1 63 ? -18.234 10.242 5.289 1 76.31 63 ASP B O 1
ATOM 2154 N N . VAL B 1 64 ? -16.797 10.273 6.996 1 78.44 64 VAL B N 1
ATOM 2155 C CA . VAL B 1 64 ? -15.836 11.141 6.312 1 78.44 64 VAL B CA 1
ATOM 2156 C C . VAL B 1 64 ? -15.289 10.422 5.082 1 78.44 64 VAL B C 1
ATOM 2158 O O . VAL B 1 64 ? -15.125 11.039 4.023 1 78.44 64 VAL B O 1
ATOM 2161 N N . PHE B 1 65 ? -15.133 9.078 5.199 1 75.88 65 PHE B N 1
ATOM 2162 C CA . PHE B 1 65 ? -14.445 8.336 4.148 1 75.88 65 PHE B CA 1
ATOM 2163 C C . PHE B 1 65 ? -15.43 7.531 3.318 1 75.88 65 PHE B C 1
ATOM 2165 O O . PHE B 1 65 ? -15.039 6.617 2.59 1 75.88 65 PHE B O 1
ATOM 2172 N N . LYS B 1 66 ? -16.641 7.676 3.436 1 68 66 LYS B N 1
ATOM 2173 C CA . LYS B 1 66 ? -17.672 6.91 2.736 1 68 66 LYS B CA 1
ATOM 2174 C C . LYS B 1 66 ? -17.516 7.027 1.225 1 68 66 LYS B C 1
ATOM 2176 O O . LYS B 1 66 ? -17.688 6.047 0.499 1 68 66 LYS B O 1
ATOM 2181 N N . ASN B 1 67 ? -17.125 8.203 0.764 1 61.25 67 ASN B N 1
ATOM 2182 C CA . ASN B 1 67 ? -16.984 8.391 -0.675 1 61.25 67 ASN B CA 1
ATOM 2183 C C . ASN B 1 67 ? -15.508 8.445 -1.086 1 61.25 67 ASN B C 1
ATOM 2185 O O . ASN B 1 67 ? -14.711 9.156 -0.469 1 61.25 67 ASN B O 1
ATOM 2189 N N . ASN B 1 68 ? -15 7.516 -1.85 1 58.31 68 ASN B N 1
ATOM 2190 C CA . ASN B 1 68 ? -13.602 7.316 -2.221 1 58.31 68 ASN B CA 1
ATOM 2191 C C . ASN B 1 68 ? -13.117 8.398 -3.184 1 58.31 68 ASN B C 1
ATOM 2193 O O . ASN B 1 68 ? -11.945 8.414 -3.562 1 58.31 68 ASN B O 1
ATOM 2197 N N . LYS B 1 69 ? -14.07 9.297 -3.635 1 60.06 69 LYS B N 1
ATOM 2198 C CA . LYS B 1 69 ? -13.711 10.312 -4.613 1 60.06 69 LYS B CA 1
ATOM 2199 C C . LYS B 1 69 ? -13.453 11.664 -3.941 1 60.06 69 LYS B C 1
ATOM 2201 O O . LYS B 1 69 ? -13.781 11.844 -2.766 1 60.06 69 LYS B O 1
ATOM 2206 N N . ILE B 1 70 ? -12.641 12.422 -4.695 1 70.19 70 ILE B N 1
ATOM 2207 C CA . ILE B 1 70 ? -12.422 13.805 -4.297 1 70.19 70 ILE B CA 1
ATOM 2208 C C . ILE B 1 70 ? -13.75 14.453 -3.92 1 70.19 70 ILE B C 1
ATOM 2210 O O . ILE B 1 70 ? -14.656 14.555 -4.746 1 70.19 70 ILE B O 1
ATOM 2214 N N . ASN B 1 71 ? -13.812 14.766 -2.666 1 78.44 71 ASN B N 1
ATOM 2215 C CA . ASN B 1 71 ? -15 15.453 -2.17 1 78.44 71 ASN B CA 1
ATOM 2216 C C . ASN B 1 71 ? -14.641 16.484 -1.106 1 78.44 71 ASN B C 1
ATOM 2218 O O . ASN B 1 71 ? -13.484 16.906 -1.01 1 78.44 71 ASN B O 1
ATOM 2222 N N . LYS B 1 72 ? -15.68 16.906 -0.465 1 85 72 LYS B N 1
ATOM 2223 C CA . LYS B 1 72 ? -15.492 17.969 0.505 1 85 72 LYS B CA 1
ATOM 2224 C C . LYS B 1 72 ? -14.734 17.484 1.731 1 85 72 LYS B C 1
ATOM 2226 O O . LYS B 1 72 ? -14.273 18.281 2.549 1 85 72 LYS B O 1
ATOM 2231 N N . TRP B 1 73 ? -14.516 16.188 1.77 1 86.88 73 TRP B N 1
ATOM 2232 C CA . TRP B 1 73 ? -13.922 15.625 2.98 1 86.88 73 TRP B CA 1
ATOM 2233 C C . TRP B 1 73 ? -12.523 15.07 2.693 1 86.88 73 TRP B C 1
ATOM 2235 O O . TRP B 1 73 ? -11.641 15.141 3.545 1 86.88 73 TRP B O 1
ATOM 2245 N N . VAL B 1 74 ? -12.375 14.516 1.574 1 89.5 74 VAL B N 1
ATOM 2246 C CA . VAL B 1 74 ? -11.148 13.758 1.342 1 89.5 74 VAL B CA 1
ATOM 2247 C C . VAL B 1 74 ? -10.641 14.023 -0.072 1 89.5 74 VAL B C 1
ATOM 2249 O O . VAL B 1 74 ? -11.414 14.016 -1.031 1 89.5 74 VAL B O 1
ATOM 2252 N N . VAL B 1 75 ? -9.383 14.336 -0.148 1 89.19 75 VAL B N 1
ATOM 2253 C CA . VAL B 1 75 ? -8.648 14.367 -1.41 1 89.19 75 VAL B CA 1
ATOM 2254 C C . VAL B 1 75 ? -7.496 13.367 -1.357 1 89.19 75 VAL B C 1
ATOM 2256 O O . VAL B 1 75 ? -6.688 13.391 -0.427 1 89.19 75 VAL B O 1
ATOM 2259 N N . THR B 1 76 ? -7.477 12.453 -2.262 1 86.06 76 THR B N 1
ATOM 2260 C CA . THR B 1 76 ? -6.398 11.477 -2.346 1 86.06 76 THR B CA 1
ATOM 2261 C C . THR B 1 76 ? -5.699 11.555 -3.701 1 86.06 76 THR B C 1
ATOM 2263 O O . THR B 1 76 ? -6.301 11.984 -4.688 1 86.06 76 THR B O 1
ATOM 2266 N N . ALA B 1 77 ? -4.395 11.227 -3.633 1 80.75 77 ALA B N 1
ATOM 2267 C CA . ALA B 1 77 ? -3.668 11.203 -4.902 1 80.75 77 ALA B CA 1
ATOM 2268 C C . ALA B 1 77 ? -2.521 10.195 -4.859 1 80.75 77 ALA B C 1
ATOM 2270 O O . ALA B 1 77 ? -1.978 9.914 -3.789 1 80.75 77 ALA B O 1
ATOM 2271 N N . LYS B 1 78 ? -2.248 9.734 -6.012 1 75.5 78 LYS B N 1
ATOM 2272 C CA . LYS B 1 78 ? -1.022 9 -6.301 1 75.5 78 LYS B CA 1
ATOM 2273 C C . LYS B 1 78 ? -0.063 9.836 -7.141 1 75.5 78 LYS B C 1
ATOM 2275 O O . LYS B 1 78 ? -0.466 10.836 -7.742 1 75.5 78 LYS B O 1
ATOM 2280 N N . PRO B 1 79 ? 1.209 9.359 -7.043 1 69.25 79 PRO B N 1
ATOM 2281 C CA . PRO B 1 79 ? 2.121 10.078 -7.934 1 69.25 79 PRO B CA 1
ATOM 2282 C C . PRO B 1 79 ? 1.732 9.953 -9.406 1 69.25 79 PRO B C 1
ATOM 2284 O O . PRO B 1 79 ? 1.176 8.93 -9.812 1 69.25 79 PRO B O 1
ATOM 2287 N N . ILE B 1 80 ? 1.752 11.023 -10.062 1 60.12 80 ILE B N 1
ATOM 2288 C CA . ILE B 1 80 ? 1.522 11 -11.5 1 60.12 80 ILE B CA 1
ATOM 2289 C C . ILE B 1 80 ? 2.861 10.992 -12.234 1 60.12 80 ILE B C 1
ATOM 2291 O O . ILE B 1 80 ? 3.711 11.852 -12.008 1 60.12 80 ILE B O 1
ATOM 2295 N N . PHE B 1 81 ? 3.027 9.773 -12.805 1 50.41 81 PHE B N 1
ATOM 2296 C CA . PHE B 1 81 ? 4.25 9.664 -13.594 1 50.41 81 PHE B CA 1
ATOM 2297 C C . PHE B 1 81 ? 4.043 10.234 -14.992 1 50.41 81 PHE B C 1
ATOM 2299 O O . PHE B 1 81 ? 3.092 9.867 -15.68 1 50.41 81 PHE B O 1
ATOM 2306 N N . ASN B 1 82 ? 4.383 11.445 -15.305 1 47.81 82 ASN B N 1
ATOM 2307 C CA . ASN B 1 82 ? 4.375 11.969 -16.672 1 47.81 82 ASN B CA 1
ATOM 2308 C C . ASN B 1 82 ? 5.746 11.836 -17.328 1 47.81 82 ASN B C 1
ATOM 2310 O O . ASN B 1 82 ? 6.758 12.234 -16.75 1 47.81 82 ASN B O 1
ATOM 2314 N N . VAL B 1 83 ? 5.77 10.938 -18.422 1 44.69 83 VAL B N 1
ATOM 2315 C CA . VAL B 1 83 ? 6.984 10.727 -19.203 1 44.69 83 VAL B CA 1
ATOM 2316 C C . VAL B 1 83 ? 7.672 12.062 -19.453 1 44.69 83 VAL B C 1
ATOM 2318 O O . VAL B 1 83 ? 8.906 12.141 -19.484 1 44.69 83 VAL B O 1
ATOM 2321 N N . LYS B 1 84 ? 6.996 12.898 -19.953 1 43.81 84 LYS B N 1
ATOM 2322 C CA . LYS B 1 84 ? 7.594 14.156 -20.391 1 43.81 84 LYS B CA 1
ATOM 2323 C C . LYS B 1 84 ? 7.844 15.086 -19.203 1 43.81 84 LYS B C 1
ATOM 2325 O O . LYS B 1 84 ? 8.602 16.047 -19.312 1 43.81 84 LYS B O 1
ATOM 2330 N N . LYS B 1 85 ? 7.02 14.898 -18.266 1 46.03 85 LYS B N 1
ATOM 2331 C CA . LYS B 1 85 ? 7.098 15.82 -17.125 1 46.03 85 LYS B CA 1
ATOM 2332 C C . LYS B 1 85 ? 7.441 15.078 -15.844 1 46.03 85 LYS B C 1
ATOM 2334 O O . LYS B 1 85 ? 7.164 13.883 -15.711 1 46.03 85 LYS B O 1
ATOM 2339 N N . LYS B 1 86 ? 8.344 15.695 -14.984 1 47.81 86 LYS B N 1
ATOM 2340 C CA . LYS B 1 86 ? 8.805 15.258 -13.664 1 47.81 86 LYS B CA 1
ATOM 2341 C C . LYS B 1 86 ? 7.652 14.672 -12.852 1 47.81 86 LYS B C 1
ATOM 2343 O O . LYS B 1 86 ? 6.52 15.156 -12.938 1 47.81 86 LYS B O 1
ATOM 2348 N N . THR B 1 87 ? 7.754 13.43 -12.438 1 53.03 87 THR B N 1
ATOM 2349 C CA . THR B 1 87 ? 6.789 12.695 -11.625 1 53.03 87 THR B CA 1
ATOM 2350 C C . THR B 1 87 ? 6.258 13.57 -10.492 1 53.03 87 THR B C 1
ATOM 2352 O O . THR B 1 87 ? 7.027 14.031 -9.648 1 53.03 87 THR B O 1
ATOM 2355 N N . ASP B 1 88 ? 4.984 14.039 -10.711 1 62.78 88 ASP B N 1
ATOM 2356 C CA . ASP B 1 88 ? 4.387 14.719 -9.57 1 62.78 88 ASP B CA 1
ATOM 2357 C C . ASP B 1 88 ? 4.188 13.758 -8.398 1 62.78 88 ASP B C 1
ATOM 2359 O O . ASP B 1 88 ? 3.631 12.672 -8.57 1 62.78 88 ASP B O 1
ATOM 2363 N N . HIS B 1 89 ? 4.891 14.164 -7.324 1 75.62 89 HIS B N 1
ATOM 2364 C CA . HIS B 1 89 ? 4.691 13.336 -6.137 1 75.62 89 HIS B CA 1
ATOM 2365 C C . HIS B 1 89 ? 3.268 13.469 -5.605 1 75.62 89 HIS B C 1
ATOM 2367 O O . HIS B 1 89 ? 2.58 14.453 -5.902 1 75.62 89 HIS B O 1
ATOM 2373 N N . ALA B 1 90 ? 2.781 12.492 -5.047 1 80.06 90 ALA B N 1
ATOM 2374 C CA . ALA B 1 90 ? 1.406 12.367 -4.566 1 80.06 90 ALA B CA 1
ATOM 2375 C C . ALA B 1 90 ? 0.993 13.609 -3.773 1 80.06 90 ALA B C 1
ATOM 2377 O O . ALA B 1 90 ? -0.117 14.117 -3.941 1 80.06 90 ALA B O 1
ATOM 2378 N N . GLU B 1 91 ? 1.934 14.109 -2.949 1 86.38 91 GLU B N 1
ATOM 2379 C CA . GLU B 1 91 ? 1.65 15.266 -2.113 1 86.38 91 GLU B CA 1
ATOM 2380 C C . GLU B 1 91 ? 1.322 16.5 -2.963 1 86.38 91 GLU B C 1
ATOM 2382 O O . GLU B 1 91 ? 0.391 17.234 -2.654 1 86.38 91 GLU B O 1
ATOM 2387 N N . ALA B 1 92 ? 2.096 16.656 -4.004 1 83.25 92 ALA B N 1
ATOM 2388 C CA . ALA B 1 92 ? 1.871 17.797 -4.887 1 83.25 92 ALA B CA 1
ATOM 2389 C C . ALA B 1 92 ? 0.505 17.719 -5.562 1 83.25 92 ALA B C 1
ATOM 2391 O O . ALA B 1 92 ? -0.201 18.719 -5.68 1 83.25 92 ALA B O 1
ATOM 2392 N N . VAL B 1 93 ? 0.182 16.625 -5.922 1 83.81 93 VAL B N 1
ATOM 2393 C CA . VAL B 1 93 ? -1.09 16.406 -6.605 1 83.81 93 VAL B CA 1
ATOM 2394 C C . VAL B 1 93 ? -2.244 16.688 -5.645 1 83.81 93 VAL B C 1
ATOM 2396 O O . VAL B 1 93 ? -3.234 17.312 -6.016 1 83.81 93 VAL B O 1
ATOM 2399 N N . VAL B 1 94 ? -2.164 16.25 -4.453 1 88.69 94 VAL B N 1
ATOM 2400 C CA . VAL B 1 94 ? -3.193 16.516 -3.453 1 88.69 94 VAL B CA 1
ATOM 2401 C C . VAL B 1 94 ? -3.34 18.016 -3.238 1 88.69 94 VAL B C 1
ATOM 2403 O O . VAL B 1 94 ? -4.457 18.547 -3.229 1 88.69 94 VAL B O 1
ATOM 2406 N N . LEU B 1 95 ? -2.217 18.641 -3.162 1 89.81 95 LEU B N 1
ATOM 2407 C CA . LEU B 1 95 ? -2.238 20.078 -2.896 1 89.81 95 LEU B CA 1
ATOM 2408 C C . LEU B 1 95 ? -2.846 20.828 -4.07 1 89.81 95 LEU B C 1
ATOM 2410 O O . LEU B 1 95 ? -3.541 21.828 -3.873 1 89.81 95 LEU B O 1
ATOM 2414 N N . GLU B 1 96 ? -2.635 20.375 -5.215 1 86.06 96 GLU B N 1
ATOM 2415 C CA . GLU B 1 96 ? -3.189 21.016 -6.406 1 86.06 96 GLU B CA 1
ATOM 2416 C C . GLU B 1 96 ? -4.707 20.844 -6.465 1 86.06 96 GLU B C 1
ATOM 2418 O O . GLU B 1 96 ? -5.402 21.656 -7.07 1 86.06 96 GLU B O 1
ATOM 2423 N N . ASN B 1 97 ? -5.18 19.891 -5.805 1 89.62 97 ASN B N 1
ATOM 2424 C CA . ASN B 1 97 ? -6.602 19.578 -5.895 1 89.62 97 ASN B CA 1
ATOM 2425 C C . ASN B 1 97 ? -7.309 19.797 -4.559 1 89.62 97 ASN B C 1
ATOM 2427 O O . ASN B 1 97 ? -8.414 19.281 -4.344 1 89.62 97 ASN B O 1
ATOM 2431 N N . ILE B 1 98 ? -6.754 20.578 -3.719 1 92.94 98 ILE B N 1
ATOM 2432 C CA . ILE B 1 98 ? -7.168 20.625 -2.32 1 92.94 98 ILE B CA 1
ATOM 2433 C C . ILE B 1 98 ? -8.328 21.609 -2.162 1 92.94 98 ILE B C 1
ATOM 2435 O O . ILE B 1 98 ? -8.906 21.719 -1.082 1 92.94 98 ILE B O 1
ATOM 2439 N N . LYS B 1 99 ? -8.773 22.234 -3.188 1 93.06 99 LYS B N 1
ATOM 2440 C CA . LYS B 1 99 ? -9.734 23.328 -3.123 1 93.06 99 LYS B CA 1
ATOM 2441 C C . LYS B 1 99 ? -11.031 22.891 -2.457 1 93.06 99 LYS B C 1
ATOM 2443 O O . LYS B 1 99 ? -11.586 23.625 -1.63 1 93.06 99 LYS B O 1
ATOM 2448 N N . PRO B 1 100 ? -11.547 21.766 -2.742 1 92.25 100 PRO B N 1
ATOM 2449 C CA . PRO B 1 100 ? -12.789 21.359 -2.078 1 92.25 100 PRO B CA 1
ATOM 2450 C C . PRO B 1 100 ? -12.648 21.297 -0.559 1 92.25 100 PRO B C 1
ATOM 2452 O O . PRO B 1 100 ? -13.602 21.594 0.165 1 92.25 100 PRO B O 1
ATOM 2455 N N . LEU B 1 101 ? -11.562 20.922 -0.086 1 94.44 101 LEU B N 1
ATOM 2456 C CA . LEU B 1 101 ? -11.328 20.906 1.354 1 94.44 101 LEU B CA 1
ATOM 2457 C C . LEU B 1 101 ? -11.234 22.312 1.916 1 94.44 101 LEU B C 1
ATOM 2459 O O . LEU B 1 101 ? -11.773 22.594 2.99 1 94.44 101 LEU B O 1
ATOM 2463 N N . VAL B 1 102 ? -10.562 23.109 1.158 1 95.25 102 VAL B N 1
ATOM 2464 C CA . VAL B 1 102 ? -10.406 24.5 1.576 1 95.25 102 VAL B CA 1
ATOM 2465 C C . VAL B 1 102 ? -11.781 25.156 1.701 1 95.25 102 VAL B C 1
ATOM 2467 O O . VAL B 1 102 ? -12.055 25.844 2.684 1 95.25 102 VAL B O 1
ATOM 2470 N N . ASP B 1 103 ? -12.555 24.922 0.761 1 94.44 103 ASP B N 1
ATOM 2471 C CA . ASP B 1 103 ? -13.875 25.547 0.714 1 94.44 103 ASP B CA 1
ATOM 2472 C C . ASP B 1 103 ? -14.758 25.062 1.861 1 94.44 103 ASP B C 1
ATOM 2474 O O . ASP B 1 103 ? -15.719 25.734 2.238 1 94.44 103 ASP B O 1
ATOM 2478 N N . ASN B 1 104 ? -14.422 23.953 2.424 1 92.12 104 ASN B N 1
ATOM 2479 C CA . ASN B 1 104 ? -15.227 23.359 3.492 1 92.12 104 ASN B CA 1
ATOM 2480 C C . ASN B 1 104 ? -14.414 23.203 4.773 1 92.12 104 ASN B C 1
ATOM 2482 O O . ASN B 1 104 ? -14.68 22.297 5.57 1 92.12 104 ASN B O 1
ATOM 2486 N N . ARG B 1 105 ? -13.523 24.031 5.027 1 93.62 105 ARG B N 1
ATOM 2487 C CA . ARG B 1 105 ? -12.523 23.891 6.078 1 93.62 105 ARG B CA 1
ATOM 2488 C C . ARG B 1 105 ? -13.094 24.281 7.434 1 93.62 105 ARG B C 1
ATOM 2490 O O . ARG B 1 105 ? -12.594 23.844 8.477 1 93.62 105 ARG B O 1
ATOM 2497 N N . LYS B 1 106 ? -14.055 25.141 7.426 1 92.62 106 LYS B N 1
ATOM 2498 C CA . LYS B 1 106 ? -14.555 25.688 8.688 1 92.62 106 LYS B CA 1
ATOM 2499 C C . LYS B 1 106 ? -15.047 24.562 9.609 1 92.62 106 LYS B C 1
ATOM 2501 O O . LYS B 1 106 ? -15.852 23.734 9.203 1 92.62 106 LYS B O 1
ATOM 2506 N N . GLY B 1 107 ? -14.516 24.594 10.812 1 89.88 107 GLY B N 1
ATOM 2507 C CA . GLY B 1 107 ? -14.914 23.594 11.789 1 89.88 107 GLY B CA 1
ATOM 2508 C C . GLY B 1 107 ? -14.219 22.25 11.602 1 89.88 107 GLY B C 1
ATOM 2509 O O . GLY B 1 107 ? -14.555 21.281 12.273 1 89.88 107 GLY B O 1
ATOM 2510 N N . ASN B 1 108 ? -13.273 22.266 10.719 1 90 108 ASN B N 1
ATOM 2511 C CA . ASN B 1 108 ? -12.609 21 10.43 1 90 108 ASN B CA 1
ATOM 2512 C C . ASN B 1 108 ? -11.109 21.078 10.703 1 90 108 ASN B C 1
ATOM 2514 O O . ASN B 1 108 ? -10.516 22.156 10.617 1 90 108 ASN B O 1
ATOM 2518 N N . PHE B 1 109 ? -10.586 19.953 11.117 1 91.56 109 PHE B N 1
ATOM 2519 C CA . PHE B 1 109 ? -9.164 19.688 11.32 1 91.56 109 PHE B CA 1
ATOM 2520 C C . PHE B 1 109 ? -8.555 19.031 10.078 1 91.56 109 PHE B C 1
ATOM 2522 O O . PHE B 1 109 ? -9.016 18 9.625 1 91.56 109 PHE B O 1
ATOM 2529 N N . LEU B 1 110 ? -7.512 19.734 9.539 1 94.19 110 LEU B N 1
ATOM 2530 C CA . LEU B 1 110 ? -6.855 19.172 8.359 1 94.19 110 LEU B CA 1
ATOM 2531 C C . LEU B 1 110 ? -5.812 18.141 8.758 1 94.19 110 LEU B C 1
ATOM 2533 O O . LEU B 1 110 ? -4.914 18.422 9.555 1 94.19 110 LEU B O 1
ATOM 2537 N N . VAL B 1 111 ? -5.988 16.953 8.289 1 93.31 111 VAL B N 1
ATOM 2538 C CA . VAL B 1 111 ? -4.926 15.953 8.352 1 93.31 111 VAL B CA 1
ATOM 2539 C C . VAL B 1 111 ? -4.387 15.688 6.945 1 93.31 111 VAL B C 1
ATOM 2541 O O . VAL B 1 111 ? -5.121 15.234 6.066 1 93.31 111 VAL B O 1
ATOM 2544 N N . PHE B 1 112 ? -3.156 16.062 6.727 1 93.62 112 PHE B N 1
ATOM 2545 C CA . PHE B 1 112 ? -2.449 15.773 5.484 1 93.62 112 PHE B CA 1
ATOM 2546 C C . PHE B 1 112 ? -1.481 14.609 5.664 1 93.62 112 PHE B C 1
ATOM 2548 O O . PHE B 1 112 ? -0.44 14.758 6.305 1 93.62 112 PHE B O 1
ATOM 2555 N N . TYR B 1 113 ? -1.821 13.492 5.094 1 91.75 113 TYR B N 1
ATOM 2556 C CA . TYR B 1 113 ? -1.058 12.266 5.324 1 91.75 113 TYR B CA 1
ATOM 2557 C C . TYR B 1 113 ? -0.345 11.82 4.055 1 91.75 113 TYR B C 1
ATOM 2559 O O . TYR B 1 113 ? -0.919 11.867 2.965 1 91.75 113 TYR B O 1
ATOM 2567 N N . THR B 1 114 ? 0.884 11.469 4.25 1 87.81 114 THR B N 1
ATOM 2568 C CA . THR B 1 114 ? 1.659 10.781 3.219 1 87.81 114 THR B CA 1
ATOM 2569 C C . THR B 1 114 ? 2.482 9.648 3.826 1 87.81 114 THR B C 1
ATOM 2571 O O . THR B 1 114 ? 3.041 9.797 4.914 1 87.81 114 THR B O 1
ATOM 2574 N N . PHE B 1 115 ? 2.506 8.562 3.119 1 82.12 115 PHE B N 1
ATOM 2575 C CA . PHE B 1 115 ? 3.199 7.434 3.721 1 82.12 115 PHE B CA 1
ATOM 2576 C C . PHE B 1 115 ? 4.707 7.668 3.738 1 82.12 115 PHE B C 1
ATOM 2578 O O . PHE B 1 115 ? 5.352 7.508 4.777 1 82.12 115 PHE B O 1
ATOM 2585 N N . TYR B 1 116 ? 5.16 7.941 2.5 1 75.88 116 TYR B N 1
ATOM 2586 C CA . TYR B 1 116 ? 6.578 8.258 2.391 1 75.88 116 TYR B CA 1
ATOM 2587 C C . TYR B 1 116 ? 6.797 9.766 2.365 1 75.88 116 TYR B C 1
ATOM 2589 O O . TYR B 1 116 ? 6.359 10.445 1.435 1 75.88 116 TYR B O 1
ATOM 2597 N N . SER B 1 117 ? 7.336 10.227 3.305 1 76.06 117 SER B N 1
ATOM 2598 C CA . SER B 1 117 ? 7.68 11.641 3.402 1 76.06 117 SER B CA 1
ATOM 2599 C C . SER B 1 117 ? 8.688 11.891 4.523 1 76.06 117 SER B C 1
ATOM 2601 O O . SER B 1 117 ? 8.852 11.055 5.414 1 76.06 117 SER B O 1
ATOM 2603 N N . PRO B 1 118 ? 9.328 13.016 4.559 1 65.75 118 PRO B N 1
ATOM 2604 C CA . PRO B 1 118 ? 9.469 13.977 3.463 1 65.75 118 PRO B CA 1
ATOM 2605 C C . PRO B 1 118 ? 10.531 13.555 2.445 1 65.75 118 PRO B C 1
ATOM 2607 O O . PRO B 1 118 ? 11.391 12.727 2.75 1 65.75 118 PRO B O 1
ATOM 2610 N N . CYS B 1 119 ? 10.242 13.93 1.253 1 65.94 119 CYS B N 1
ATOM 2611 C CA . CYS B 1 119 ? 11.25 13.68 0.225 1 65.94 119 CYS B CA 1
ATOM 2612 C C . CYS B 1 119 ? 12.117 14.906 0.004 1 65.94 119 CYS B C 1
ATOM 2614 O O . CYS B 1 119 ? 11.625 15.961 -0.401 1 65.94 119 CYS B O 1
ATOM 2616 N N . ALA B 1 120 ? 13.273 14.734 0.377 1 62.81 120 ALA B N 1
ATOM 2617 C CA . ALA B 1 120 ? 14.211 15.852 0.33 1 62.81 120 ALA B CA 1
ATOM 2618 C C . ALA B 1 120 ? 14.539 16.234 -1.111 1 62.81 120 ALA B C 1
ATOM 2620 O O . ALA B 1 120 ? 14.781 17.406 -1.41 1 62.81 120 ALA B O 1
ATOM 2621 N N . SER B 1 121 ? 14.492 15.328 -1.9 1 63.66 121 SER B N 1
ATOM 2622 C CA . SER B 1 121 ? 14.977 15.57 -3.256 1 63.66 121 SER B CA 1
ATOM 2623 C C . SER B 1 121 ? 13.906 16.25 -4.113 1 63.66 121 SER B C 1
ATOM 2625 O O . SER B 1 121 ? 14.227 16.891 -5.117 1 63.66 121 SER B O 1
ATOM 2627 N N . LYS B 1 122 ? 12.719 16.203 -3.627 1 65.06 122 LYS B N 1
ATOM 2628 C CA . LYS B 1 122 ? 11.664 16.734 -4.477 1 65.06 122 LYS B CA 1
ATOM 2629 C C . LYS B 1 122 ? 10.75 17.672 -3.697 1 65.06 122 LYS B C 1
ATOM 2631 O O . LYS B 1 122 ? 10.727 18.875 -3.957 1 65.06 122 LYS B O 1
ATOM 2636 N N . CYS B 1 123 ? 10.234 17.234 -2.662 1 67.38 123 CYS B N 1
ATOM 2637 C CA . CYS B 1 123 ? 9.125 17.922 -2.016 1 67.38 123 CYS B CA 1
ATOM 2638 C C . CYS B 1 123 ? 9.609 19.172 -1.29 1 67.38 123 CYS B C 1
ATOM 2640 O O . CYS B 1 123 ? 8.93 20.203 -1.306 1 67.38 123 CYS B O 1
ATOM 2642 N N . THR B 1 124 ? 10.805 19 -0.773 1 71.25 124 THR B N 1
ATOM 2643 C CA . THR B 1 124 ? 11.242 20.125 0.04 1 71.25 124 THR B CA 1
ATOM 2644 C C . THR B 1 124 ? 12.414 20.859 -0.622 1 71.25 124 THR B C 1
ATOM 2646 O O . THR B 1 124 ? 12.969 21.797 -0.053 1 71.25 124 THR B O 1
ATOM 2649 N N . ASN B 1 125 ? 12.781 20.344 -1.781 1 67.94 125 ASN B N 1
ATOM 2650 C CA . ASN B 1 125 ? 13.836 21 -2.541 1 67.94 125 ASN B CA 1
ATOM 2651 C C . ASN B 1 125 ? 13.328 22.266 -3.238 1 67.94 125 ASN B C 1
ATOM 2653 O O . ASN B 1 125 ? 12.547 22.172 -4.188 1 67.94 125 ASN B O 1
ATOM 2657 N N . LYS B 1 126 ? 13.844 23.328 -2.814 1 67.94 126 LYS B N 1
ATOM 2658 C CA . LYS B 1 126 ? 13.383 24.625 -3.307 1 67.94 126 LYS B CA 1
ATOM 2659 C C . LYS B 1 126 ? 13.656 24.781 -4.801 1 67.94 126 LYS B C 1
ATOM 2661 O O . LYS B 1 126 ? 12.977 25.547 -5.488 1 67.94 126 LYS B O 1
ATOM 2666 N N . GLU B 1 127 ? 14.586 24.047 -5.219 1 67.75 127 GLU B N 1
ATOM 2667 C CA . GLU B 1 127 ? 14.969 24.156 -6.621 1 67.75 127 GLU B CA 1
ATOM 2668 C C . GLU B 1 127 ? 14.102 23.266 -7.504 1 67.75 127 GLU B C 1
ATOM 2670 O O . GLU B 1 127 ? 14.109 23.391 -8.727 1 67.75 127 GLU B O 1
ATOM 2675 N N . ASN B 1 128 ? 13.359 22.469 -6.766 1 68.25 128 ASN B N 1
ATOM 2676 C CA . ASN B 1 128 ? 12.516 21.562 -7.531 1 68.25 128 ASN B CA 1
ATOM 2677 C C . ASN B 1 128 ? 11.156 22.172 -7.848 1 68.25 128 ASN B C 1
ATOM 2679 O O . ASN B 1 128 ? 10.516 22.75 -6.969 1 68.25 128 ASN B O 1
ATOM 2683 N N . LYS B 1 129 ? 10.742 22.141 -9.102 1 63.91 129 LYS B N 1
ATOM 2684 C CA . LYS B 1 129 ? 9.484 22.719 -9.562 1 63.91 129 LYS B CA 1
ATOM 2685 C C . LYS B 1 129 ? 8.297 22.109 -8.836 1 63.91 129 LYS B C 1
ATOM 2687 O O . LYS B 1 129 ? 7.219 22.703 -8.781 1 63.91 129 LYS B O 1
ATOM 2692 N N . LEU B 1 130 ? 8.539 20.953 -8.297 1 62.62 130 LEU B N 1
ATOM 2693 C CA . LEU B 1 130 ? 7.438 20.266 -7.648 1 62.62 130 LEU B CA 1
ATOM 2694 C C . LEU B 1 130 ? 7.508 20.422 -6.133 1 62.62 130 LEU B C 1
ATOM 2696 O O . LEU B 1 130 ? 6.891 19.656 -5.391 1 62.62 130 LEU B O 1
ATOM 2700 N N . ASN B 1 131 ? 8.336 21.359 -5.844 1 76.81 131 ASN B N 1
ATOM 2701 C CA . ASN B 1 131 ? 8.391 21.656 -4.418 1 76.81 131 ASN B CA 1
ATOM 2702 C C . ASN B 1 131 ? 7.016 22.062 -3.881 1 76.81 131 ASN B C 1
ATOM 2704 O O . ASN B 1 131 ? 6.285 22.812 -4.535 1 76.81 131 ASN B O 1
ATOM 2708 N N . ILE B 1 132 ? 6.777 21.531 -2.725 1 80.94 132 ILE B N 1
ATOM 2709 C CA . ILE B 1 132 ? 5.41 21.703 -2.248 1 80.94 132 ILE B CA 1
ATOM 2710 C C . ILE B 1 132 ? 5.355 22.812 -1.203 1 80.94 132 ILE B C 1
ATOM 2712 O O . ILE B 1 132 ? 4.281 23.156 -0.716 1 80.94 132 ILE B O 1
ATOM 2716 N N . ILE B 1 133 ? 6.465 23.438 -0.897 1 87.31 133 ILE B N 1
ATOM 2717 C CA . ILE B 1 133 ? 6.539 24.391 0.207 1 87.31 133 ILE B CA 1
ATOM 2718 C C . ILE B 1 133 ? 5.688 25.625 -0.114 1 87.31 133 ILE B C 1
ATOM 2720 O O . ILE B 1 133 ? 4.953 26.125 0.745 1 87.31 133 ILE B O 1
ATOM 2724 N N . GLY B 1 134 ? 5.875 26.125 -1.311 1 87.25 134 GLY B N 1
ATOM 2725 C CA . GLY B 1 134 ? 5.066 27.266 -1.699 1 87.25 134 GLY B CA 1
ATOM 2726 C C . GLY B 1 134 ? 3.576 27.031 -1.529 1 87.25 134 GLY B C 1
ATOM 2727 O O . GLY B 1 134 ? 2.873 27.859 -0.947 1 87.25 134 GLY B O 1
ATOM 2728 N N . LYS B 1 135 ? 3.143 25.984 -2.027 1 88.75 135 LYS B N 1
ATOM 2729 C CA . LYS B 1 135 ? 1.725 25.656 -1.93 1 88.75 135 LYS B CA 1
ATOM 2730 C C . LYS B 1 135 ? 1.319 25.391 -0.481 1 88.75 135 LYS B C 1
ATOM 2732 O O . LYS B 1 135 ? 0.224 25.766 -0.061 1 88.75 135 LYS B O 1
ATOM 2737 N N . ILE B 1 136 ? 2.145 24.75 0.202 1 92.25 136 ILE B N 1
ATOM 2738 C CA . ILE B 1 136 ? 1.924 24.531 1.628 1 92.25 136 ILE B CA 1
ATOM 2739 C C . ILE B 1 136 ? 1.701 25.875 2.324 1 92.25 136 ILE B C 1
ATOM 2741 O O . ILE B 1 136 ? 0.739 26.031 3.076 1 92.25 136 ILE B O 1
ATOM 2745 N N . ASN B 1 137 ? 2.508 26.812 2.055 1 93.38 137 ASN B N 1
ATOM 2746 C CA . ASN B 1 137 ? 2.439 28.125 2.699 1 93.38 137 ASN B CA 1
ATOM 2747 C C . ASN B 1 137 ? 1.168 28.875 2.311 1 93.38 137 ASN B C 1
ATOM 2749 O O . ASN B 1 137 ? 0.676 29.703 3.074 1 93.38 137 ASN B O 1
ATOM 2753 N N . GLU B 1 138 ? 0.71 28.516 1.239 1 92.88 138 GLU B N 1
ATOM 2754 C CA . GLU B 1 138 ? -0.52 29.141 0.764 1 92.88 138 GLU B CA 1
ATOM 2755 C C . GLU B 1 138 ? -1.748 28.5 1.398 1 92.88 138 GLU B C 1
ATOM 2757 O O . GLU B 1 138 ? -2.695 29.188 1.778 1 92.88 138 GLU B O 1
ATOM 2762 N N . VAL B 1 139 ? -1.702 27.25 1.587 1 94.62 139 VAL B N 1
ATOM 2763 C CA . VAL B 1 139 ? -2.928 26.5 1.816 1 94.62 139 VAL B CA 1
ATOM 2764 C C . VAL B 1 139 ? -3.064 26.172 3.303 1 94.62 139 VAL B C 1
ATOM 2766 O O . VAL B 1 139 ? -4.148 26.312 3.877 1 94.62 139 VAL B O 1
ATOM 2769 N N . PHE B 1 140 ? -2.088 25.797 3.998 1 95.06 140 PHE B N 1
ATOM 2770 C CA . PHE B 1 140 ? -2.146 25.234 5.344 1 95.06 140 PHE B CA 1
ATOM 2771 C C . PHE B 1 140 ? -2.666 26.266 6.34 1 95.06 140 PHE B C 1
ATOM 2773 O O . PHE B 1 140 ? -3.447 25.922 7.23 1 95.06 140 PHE B O 1
ATOM 2780 N N . PRO B 1 141 ? -2.244 27.531 6.133 1 95.44 141 PRO B N 1
ATOM 2781 C CA . PRO B 1 141 ? -2.689 28.516 7.125 1 95.44 141 PRO B CA 1
ATOM 2782 C C . PRO B 1 141 ? -4.203 28.719 7.121 1 95.44 141 PRO B C 1
ATOM 2784 O O . PRO B 1 141 ? -4.75 29.328 8.039 1 95.44 141 PRO B O 1
ATOM 2787 N N . LYS B 1 142 ? -4.855 28.234 6.215 1 95.81 142 LYS B N 1
ATOM 2788 C CA . LYS B 1 142 ? -6.297 28.422 6.105 1 95.81 142 LYS B CA 1
ATOM 2789 C C . LYS B 1 142 ? -7.043 27.594 7.145 1 95.81 142 LYS B C 1
ATOM 2791 O O . LYS B 1 142 ? -8.219 27.844 7.418 1 95.81 142 LYS B O 1
ATOM 2796 N N . TRP B 1 143 ? -6.43 26.562 7.664 1 94.94 143 TRP B N 1
ATOM 2797 C CA . TRP B 1 143 ? -6.996 25.797 8.766 1 94.94 143 TRP B CA 1
ATOM 2798 C C . TRP B 1 143 ? -6.445 26.266 10.109 1 94.94 143 TRP B C 1
ATOM 2800 O O . TRP B 1 143 ? -5.266 26.609 10.211 1 94.94 143 TRP B O 1
ATOM 2810 N N . THR B 1 144 ? -7.32 26.312 11.031 1 90.5 144 THR B N 1
ATOM 2811 C CA . THR B 1 144 ? -6.875 26.594 12.391 1 90.5 144 THR B CA 1
ATOM 2812 C C . THR B 1 144 ? -6.07 25.422 12.945 1 90.5 144 THR B C 1
ATOM 2814 O O . THR B 1 144 ? -4.98 25.609 13.492 1 90.5 144 THR B O 1
ATOM 2817 N N . ASN B 1 145 ? -6.625 24.281 12.859 1 89.94 145 ASN B N 1
ATOM 2818 C CA . ASN B 1 145 ? -5.953 23.047 13.281 1 89.94 145 ASN B CA 1
ATOM 2819 C C . ASN B 1 145 ? -5.535 22.203 12.086 1 89.94 145 ASN B C 1
ATOM 2821 O O . ASN B 1 145 ? -6.332 21.984 11.172 1 89.94 145 ASN B O 1
ATOM 2825 N N . LYS B 1 146 ? -4.309 21.828 12.109 1 94 146 LYS B N 1
ATOM 2826 C CA . LYS B 1 146 ? -3.768 21.078 10.977 1 94 146 LYS B CA 1
ATOM 2827 C C . LYS B 1 146 ? -2.627 20.156 11.414 1 94 146 LYS B C 1
ATOM 2829 O O . LYS B 1 146 ? -1.981 20.406 12.43 1 94 146 LYS B O 1
ATOM 2834 N N . ALA B 1 147 ? -2.451 19.109 10.719 1 94.38 147 ALA B N 1
ATOM 2835 C CA . ALA B 1 147 ? -1.346 18.188 10.945 1 94.38 147 ALA B CA 1
ATOM 2836 C C . ALA B 1 147 ? -0.809 17.641 9.625 1 94.38 147 ALA B C 1
ATOM 2838 O O . ALA B 1 147 ? -1.581 17.25 8.75 1 94.38 147 ALA B O 1
ATOM 2839 N N . PHE B 1 148 ? 0.47 17.75 9.469 1 94.31 148 PHE B N 1
ATOM 2840 C CA . PHE B 1 148 ? 1.199 17.016 8.438 1 94.31 148 PHE B CA 1
ATOM 2841 C C . PHE B 1 148 ? 1.777 15.727 9 1 94.31 148 PHE B C 1
ATOM 2843 O O . PHE B 1 148 ? 2.568 15.75 9.945 1 94.31 148 PHE B O 1
ATOM 2850 N N . VAL B 1 149 ? 1.374 14.602 8.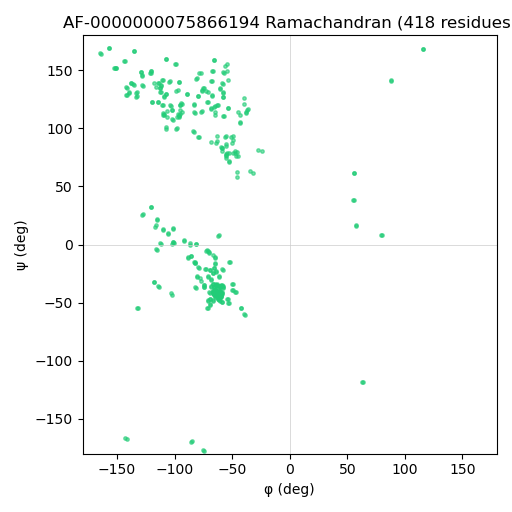422 1 94 149 VAL B N 1
ATOM 2851 C CA . VAL B 1 149 ? 1.696 13.32 9.039 1 94 149 VAL B CA 1
ATOM 2852 C C . VAL B 1 149 ? 2.35 12.398 8.008 1 94 149 VAL B C 1
ATOM 2854 O O . VAL B 1 149 ? 1.914 12.344 6.852 1 94 149 VAL B O 1
ATOM 2857 N N . PHE B 1 150 ? 3.393 11.727 8.453 1 90.19 150 PHE B N 1
ATOM 2858 C CA . PHE B 1 150 ? 3.994 10.688 7.633 1 90.19 150 PHE B CA 1
ATOM 2859 C C . PHE B 1 150 ? 4.297 9.445 8.469 1 90.19 150 PHE B C 1
ATOM 2861 O O . PHE B 1 150 ? 4.195 9.477 9.695 1 90.19 150 PHE B O 1
ATOM 2868 N N . SER B 1 151 ? 4.59 8.305 7.785 1 86.25 151 SER B N 1
ATOM 2869 C CA . SER B 1 151 ? 4.848 7.074 8.523 1 86.25 151 SER B CA 1
ATOM 2870 C C . SER B 1 151 ? 6.266 6.57 8.281 1 86.25 151 SER B C 1
ATOM 2872 O O . SER B 1 151 ? 6.855 5.918 9.148 1 86.25 151 SER B O 1
ATOM 2874 N N . LYS B 1 152 ? 6.797 6.809 7.07 1 80 152 LYS B N 1
ATOM 2875 C CA . LYS B 1 152 ? 8.141 6.355 6.723 1 80 152 LYS B CA 1
ATOM 2876 C C . LYS B 1 152 ? 8.922 7.453 6.008 1 80 152 LYS B C 1
ATOM 2878 O O . LYS B 1 152 ? 8.383 8.156 5.152 1 80 152 LYS B O 1
ATOM 2883 N N . ALA B 1 153 ? 10.172 7.562 6.41 1 75.69 153 ALA B N 1
ATOM 2884 C CA . ALA B 1 153 ? 11.047 8.5 5.707 1 75.69 153 ALA B CA 1
ATOM 2885 C C . ALA B 1 153 ? 11.383 7.984 4.309 1 75.69 153 ALA B C 1
ATOM 2887 O O . ALA B 1 153 ? 11.648 6.793 4.125 1 75.69 153 ALA B O 1
ATOM 2888 N N . PHE B 1 154 ? 11.219 8.828 3.439 1 66.5 154 PHE B N 1
ATOM 2889 C CA . PHE B 1 154 ? 11.516 8.461 2.057 1 66.5 154 PHE B CA 1
ATOM 2890 C C . PHE B 1 154 ? 12.984 8.109 1.891 1 66.5 154 PHE B C 1
ATOM 2892 O O . PHE B 1 154 ? 13.859 8.859 2.332 1 66.5 154 PHE B O 1
ATOM 2899 N N . GLU B 1 155 ? 13.133 6.777 1.432 1 57.97 155 GLU B N 1
ATOM 2900 C CA . GLU B 1 155 ? 14.5 6.32 1.216 1 57.97 155 GLU B CA 1
ATOM 2901 C C . GLU B 1 155 ? 15.062 6.848 -0.103 1 57.97 155 GLU B C 1
ATOM 2903 O O . GLU B 1 155 ? 14.539 6.527 -1.175 1 57.97 155 GLU B O 1
ATOM 2908 N N . ASN B 1 156 ? 15.703 7.969 0.004 1 49.72 156 ASN B N 1
ATOM 2909 C CA . ASN B 1 156 ? 16.359 8.5 -1.191 1 49.72 156 ASN B CA 1
ATOM 2910 C C . ASN B 1 156 ? 17.578 7.672 -1.58 1 49.72 156 ASN B C 1
ATOM 2912 O O . ASN B 1 156 ? 18.266 7.129 -0.715 1 49.72 156 ASN B O 1
ATOM 2916 N N . THR B 1 157 ? 17.469 7.215 -2.799 1 45.31 157 THR B N 1
ATOM 2917 C CA . THR B 1 157 ? 18.672 6.543 -3.311 1 45.31 157 THR B CA 1
ATOM 2918 C C . THR B 1 157 ? 19.844 7.508 -3.371 1 45.31 157 THR B C 1
ATOM 2920 O O . THR B 1 157 ? 20.953 7.121 -3.76 1 45.31 157 THR B O 1
ATOM 2923 N N . GLY B 1 158 ? 19.75 8.57 -2.916 1 51.41 158 GLY B N 1
ATOM 2924 C CA . GLY B 1 158 ? 20.875 9.477 -3.162 1 51.41 158 GLY B CA 1
ATOM 2925 C C . GLY B 1 158 ? 22 9.312 -2.166 1 51.41 158 GLY B C 1
ATOM 2926 O O . GLY B 1 158 ? 22.062 8.312 -1.448 1 51.41 158 GLY B O 1
ATOM 2927 N N . VAL B 1 159 ? 22.906 10.234 -2.219 1 52.72 159 VAL B N 1
ATOM 2928 C CA . VAL B 1 159 ? 24.219 10.297 -1.576 1 52.72 159 VAL B CA 1
ATOM 2929 C C . VAL B 1 159 ? 24.047 10.453 -0.068 1 52.72 159 VAL B C 1
ATOM 2931 O O . VAL B 1 159 ? 24.797 9.867 0.715 1 52.72 159 VAL B O 1
ATOM 2934 N N . LYS B 1 160 ? 23.141 11.125 0.294 1 59.59 160 LYS B N 1
ATOM 2935 C CA . LYS B 1 160 ? 22.969 11.367 1.724 1 59.59 160 LYS B CA 1
ATOM 2936 C C . LYS B 1 160 ? 22.281 10.18 2.402 1 59.59 160 LYS B C 1
ATOM 2938 O O . LYS B 1 160 ? 21.469 9.484 1.786 1 59.59 160 LYS B O 1
ATOM 2943 N N . SER B 1 161 ? 22.812 10.039 3.582 1 70.81 161 SER B N 1
ATOM 2944 C CA . SER B 1 161 ? 22.109 9.039 4.379 1 70.81 161 SER B CA 1
ATOM 2945 C C . SER B 1 161 ? 20.641 9.391 4.539 1 70.81 161 SER B C 1
ATOM 2947 O O . SER B 1 161 ? 20.25 10.562 4.453 1 70.81 161 SER B O 1
ATOM 2949 N N . ILE B 1 162 ? 19.859 8.57 4.625 1 71.94 162 ILE B N 1
ATOM 2950 C CA . ILE B 1 162 ? 18.438 8.734 4.848 1 71.94 162 ILE B CA 1
ATOM 2951 C C . ILE B 1 162 ? 18.203 9.664 6.039 1 71.94 162 ILE B C 1
ATOM 2953 O O . ILE B 1 162 ? 17.312 10.523 6.004 1 71.94 162 ILE B O 1
ATOM 2957 N N . ILE B 1 163 ? 19.062 9.586 6.961 1 78.69 163 ILE B N 1
ATOM 2958 C CA . ILE B 1 163 ? 18.922 10.375 8.18 1 78.69 163 ILE B CA 1
ATOM 2959 C C . ILE B 1 163 ? 19.172 11.852 7.875 1 78.69 163 ILE B C 1
ATOM 2961 O O . ILE B 1 163 ? 18.375 12.719 8.258 1 78.69 163 ILE B O 1
ATOM 2965 N N . GLU B 1 164 ? 20.188 12.102 7.223 1 82.12 164 GLU B N 1
ATOM 2966 C CA . GLU B 1 164 ? 20.547 13.484 6.895 1 82.12 164 GLU B CA 1
ATOM 2967 C C . GLU B 1 164 ? 19.5 14.117 5.98 1 82.12 164 GLU B C 1
ATOM 2969 O O . GLU B 1 164 ? 19.062 15.242 6.215 1 82.12 164 GLU B O 1
ATOM 2974 N N . ALA B 1 165 ? 19.156 13.391 5.062 1 79.69 165 ALA B N 1
ATOM 2975 C CA . ALA B 1 165 ? 18.188 13.906 4.09 1 79.69 165 ALA B CA 1
ATOM 2976 C C . ALA B 1 165 ? 16.844 14.164 4.746 1 79.69 165 ALA B C 1
ATOM 2978 O O . ALA B 1 165 ? 16.219 15.195 4.504 1 79.69 165 ALA B O 1
ATOM 2979 N N . THR B 1 166 ? 16.438 13.258 5.543 1 84.56 166 THR B N 1
ATOM 2980 C CA . THR B 1 166 ? 15.164 13.391 6.223 1 84.56 166 THR B CA 1
ATOM 2981 C C . THR B 1 166 ? 15.195 14.547 7.219 1 84.56 166 THR B C 1
ATOM 2983 O O . THR B 1 166 ? 14.227 15.305 7.332 1 84.56 166 THR B O 1
ATOM 2986 N N . THR B 1 167 ? 16.281 14.656 7.867 1 88.31 167 THR B N 1
ATOM 2987 C CA . THR B 1 167 ? 16.422 15.75 8.82 1 88.31 167 THR B CA 1
ATOM 2988 C C . THR B 1 167 ? 16.312 17.094 8.117 1 88.31 167 THR B C 1
ATOM 2990 O O . THR B 1 167 ? 15.555 17.969 8.555 1 88.31 167 THR B O 1
ATOM 2993 N N . GLU B 1 168 ? 17 17.203 7.086 1 85.5 168 GLU B N 1
ATOM 2994 C CA . GLU B 1 168 ? 16.969 18.453 6.32 1 85.5 168 GLU B CA 1
ATOM 2995 C C . GLU B 1 168 ? 15.562 18.75 5.816 1 85.5 168 GLU B C 1
ATOM 2997 O O . GLU B 1 168 ? 15.102 19.891 5.891 1 85.5 168 GLU B O 1
ATOM 3002 N N . SER B 1 169 ? 14.984 17.766 5.352 1 86.88 169 SER B N 1
ATOM 3003 C CA . SER B 1 169 ? 13.641 17.938 4.82 1 86.88 169 SER B CA 1
ATOM 3004 C C . SER B 1 169 ? 12.656 18.344 5.918 1 86.88 169 SER B C 1
ATOM 3006 O O . SER B 1 169 ? 11.797 19.188 5.703 1 86.88 169 SER B O 1
ATOM 3008 N N . LEU B 1 170 ? 12.789 17.734 7.039 1 90.88 170 LEU B N 1
ATOM 3009 C CA . LEU B 1 170 ? 11.93 18.078 8.172 1 90.88 170 LEU B CA 1
ATOM 3010 C C . LEU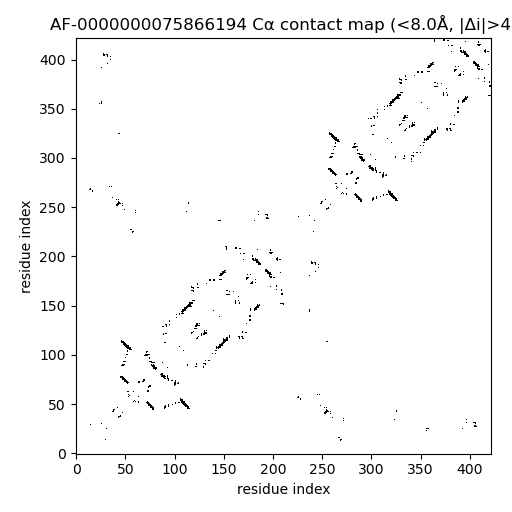 B 1 170 ? 12.172 19.5 8.633 1 90.88 170 LEU B C 1
ATOM 3012 O O . LEU B 1 170 ? 11.234 20.219 8.992 1 90.88 170 LEU B O 1
ATOM 3016 N N . GLU B 1 171 ? 13.375 19.891 8.625 1 91 171 GLU B N 1
ATOM 3017 C CA . GLU B 1 171 ? 13.695 21.266 8.992 1 91 171 GLU B CA 1
ATOM 3018 C C . GLU B 1 171 ? 13.039 22.25 8.039 1 91 171 GLU B C 1
ATOM 3020 O O . GLU B 1 171 ? 12.477 23.266 8.477 1 91 171 GLU B O 1
ATOM 3025 N N . GLU B 1 172 ? 13.125 21.969 6.797 1 89.06 172 GLU B N 1
ATOM 3026 C CA . GLU B 1 172 ? 12.5 22.844 5.812 1 89.06 172 GLU B CA 1
ATOM 3027 C C . GLU B 1 172 ? 10.992 22.891 5.996 1 89.06 172 GLU B C 1
ATOM 3029 O O . GLU B 1 172 ? 10.383 23.953 5.914 1 89.06 172 GLU B O 1
ATOM 3034 N N . LEU B 1 173 ? 10.414 21.781 6.23 1 90.56 173 LEU B N 1
ATOM 3035 C CA . LEU B 1 173 ? 8.977 21.734 6.492 1 90.56 173 LEU B CA 1
ATOM 3036 C C . LEU B 1 173 ? 8.625 22.516 7.754 1 90.56 173 LEU B C 1
ATOM 3038 O O . LEU B 1 173 ? 7.613 23.203 7.797 1 90.56 173 LEU B O 1
ATOM 3042 N N . GLY B 1 174 ? 9.484 22.328 8.719 1 92.12 174 GLY B N 1
ATOM 3043 C CA . GLY B 1 174 ? 9.273 23.016 9.984 1 92.12 174 GLY B CA 1
ATOM 3044 C C . GLY B 1 174 ? 9.305 24.531 9.852 1 92.12 174 GLY B C 1
ATOM 3045 O O . GLY B 1 174 ? 8.664 25.234 10.633 1 92.12 174 GLY B O 1
ATOM 3046 N N . LYS B 1 175 ? 9.992 25.016 8.898 1 92.12 175 LYS B N 1
ATOM 3047 C CA . LYS B 1 175 ? 10.094 26.453 8.656 1 92.12 175 LYS B CA 1
ATOM 3048 C C . LYS B 1 175 ? 8.906 26.953 7.848 1 92.12 175 LYS B C 1
ATOM 3050 O O . LYS B 1 175 ? 8.68 28.172 7.75 1 92.12 175 LYS B O 1
ATOM 3055 N N . SER B 1 176 ? 8.227 26.062 7.289 1 91.81 176 SER B N 1
ATOM 3056 C CA . SER B 1 176 ? 7.051 26.438 6.508 1 91.81 176 SER B CA 1
ATOM 3057 C C . SER B 1 176 ? 5.891 26.844 7.41 1 91.81 176 SER B C 1
ATOM 3059 O O . SER B 1 176 ? 6.023 26.844 8.633 1 91.81 176 SER B O 1
ATOM 3061 N N . LYS B 1 177 ? 4.75 27.156 6.777 1 94.25 177 LYS B N 1
ATOM 3062 C CA . LYS B 1 177 ? 3.592 27.609 7.539 1 94.25 177 LYS B CA 1
ATOM 3063 C C . LYS B 1 177 ? 2.822 26.438 8.133 1 94.25 177 LYS B C 1
ATOM 3065 O O . LYS B 1 177 ? 1.774 26.625 8.758 1 94.25 177 LYS B O 1
ATOM 3070 N N . ILE B 1 178 ? 3.287 25.234 7.906 1 92.81 178 ILE B N 1
ATOM 3071 C CA . ILE B 1 178 ? 2.75 24.109 8.664 1 92.81 178 ILE B CA 1
ATOM 3072 C C . ILE B 1 178 ? 2.986 24.328 10.156 1 92.81 178 ILE B C 1
ATOM 3074 O O . ILE B 1 178 ? 2.074 24.156 10.969 1 92.81 178 ILE B O 1
ATOM 3078 N N . GLY B 1 179 ? 4.188 24.75 10.43 1 93.06 179 GLY B N 1
ATOM 3079 C CA . GLY B 1 179 ? 4.605 24.875 11.812 1 93.06 179 GLY B CA 1
ATOM 3080 C C . GLY B 1 179 ? 5.191 23.594 12.367 1 93.06 179 GLY B C 1
ATOM 3081 O O . GLY B 1 179 ? 4.645 22.5 12.156 1 93.06 179 GLY B O 1
ATOM 3082 N N . ARG B 1 180 ? 6.207 23.703 13.172 1 94 180 ARG B N 1
ATOM 3083 C CA . ARG B 1 180 ? 6.93 22.562 13.734 1 94 180 ARG B CA 1
ATOM 3084 C C . ARG B 1 180 ? 6.02 21.719 14.625 1 94 180 ARG B C 1
ATOM 3086 O O . ARG B 1 180 ? 6.117 20.5 14.641 1 94 180 ARG B O 1
ATOM 3093 N N . GLY B 1 181 ? 5.16 22.344 15.281 1 93.44 181 GLY B N 1
ATOM 3094 C CA . GLY B 1 181 ? 4.266 21.656 16.203 1 93.44 181 GLY B CA 1
ATOM 3095 C C . GLY B 1 181 ? 3.203 20.828 15.5 1 93.44 181 GLY B C 1
ATOM 3096 O O . GLY B 1 181 ? 2.48 20.062 16.141 1 93.44 181 GLY B O 1
ATOM 3097 N N . ASN B 1 182 ? 3.125 20.906 14.18 1 94 182 ASN B N 1
ATOM 3098 C CA . ASN B 1 182 ? 2.057 20.25 13.43 1 94 182 ASN B CA 1
ATOM 3099 C C . ASN B 1 182 ? 2.604 19.172 12.5 1 94 182 ASN B C 1
ATOM 3101 O O . ASN B 1 182 ? 1.916 18.719 11.578 1 94 182 ASN B O 1
ATOM 3105 N N . ILE B 1 183 ? 3.822 18.75 12.719 1 94 183 ILE B N 1
ATOM 3106 C CA . ILE B 1 183 ? 4.457 17.703 11.914 1 94 183 ILE B CA 1
ATOM 3107 C C . ILE B 1 183 ? 4.629 16.438 12.758 1 94 183 ILE B C 1
ATOM 3109 O O . ILE B 1 183 ? 5.305 16.469 13.789 1 94 183 ILE B O 1
ATOM 3113 N N . PHE B 1 184 ? 3.998 15.375 12.266 1 94.25 184 PHE B N 1
ATOM 3114 C CA . PHE B 1 184 ? 3.971 14.156 13.062 1 94.25 184 PHE B CA 1
ATOM 3115 C C . PHE B 1 184 ? 4.418 12.953 12.242 1 94.25 184 PHE B C 1
ATOM 3117 O O . PHE B 1 184 ? 4.223 12.922 11.023 1 94.25 184 PHE B O 1
ATOM 3124 N N . ARG B 1 185 ? 5.031 12.008 12.93 1 91.38 185 ARG B N 1
ATOM 3125 C CA . ARG B 1 185 ? 5.227 10.664 12.398 1 91.38 185 ARG B CA 1
ATOM 3126 C C . ARG B 1 185 ? 4.344 9.656 13.117 1 91.38 185 ARG B C 1
ATOM 3128 O O . ARG B 1 185 ? 4.273 9.656 14.352 1 91.38 185 ARG B O 1
ATOM 3135 N N . CYS B 1 186 ? 3.611 8.914 12.453 1 90.62 186 CYS B N 1
ATOM 3136 C CA . CYS B 1 186 ? 2.816 7.82 13 1 90.62 186 CYS B CA 1
ATOM 3137 C C . CYS B 1 186 ? 3.307 6.477 12.477 1 90.62 186 CYS B C 1
ATOM 3139 O O . CYS B 1 186 ? 3.463 6.293 11.266 1 90.62 186 CYS B O 1
ATOM 3141 N N . TYR B 1 187 ? 3.65 5.656 13.367 1 81.69 187 TYR B N 1
ATOM 3142 C CA . TYR B 1 187 ? 4.289 4.41 12.961 1 81.69 187 TYR B CA 1
ATOM 3143 C C . TYR B 1 187 ? 4.121 3.34 14.031 1 81.69 187 TYR B C 1
ATOM 3145 O O . TYR B 1 187 ? 3.629 3.619 15.125 1 81.69 187 TYR B O 1
ATOM 3153 N N . GLY B 1 188 ? 4.496 2.113 13.578 1 74.5 188 GLY B N 1
ATOM 3154 C CA . GLY B 1 188 ? 4.434 0.984 14.492 1 74.5 188 GLY B CA 1
ATOM 3155 C C . GLY B 1 188 ? 3.436 -0.076 14.062 1 74.5 188 GLY B C 1
ATOM 3156 O O . GLY B 1 188 ? 2.629 0.153 13.156 1 74.5 188 GLY B O 1
ATOM 3157 N N . PRO B 1 189 ? 3.596 -1.252 14.812 1 66.81 189 PRO B N 1
ATOM 3158 C CA . PRO B 1 189 ? 2.568 -2.27 14.57 1 66.81 189 PRO B CA 1
ATOM 3159 C C . PRO B 1 189 ? 1.179 -1.821 15.023 1 66.81 189 PRO B C 1
ATOM 3161 O O . PRO B 1 189 ? 1.052 -0.849 15.773 1 66.81 189 PRO B O 1
ATOM 3164 N N . LYS B 1 190 ? 0.174 -2.422 14.508 1 64.69 190 LYS B N 1
ATOM 3165 C CA . LYS B 1 190 ? -1.214 -2.047 14.766 1 64.69 190 LYS B CA 1
ATOM 3166 C C . LYS B 1 190 ? -1.479 -1.914 16.266 1 64.69 190 LYS B C 1
ATOM 3168 O O . LYS B 1 190 ? -2.158 -0.98 16.703 1 64.69 190 LYS B O 1
ATOM 3173 N N . THR B 1 191 ? -0.94 -2.756 17.062 1 67 191 THR B N 1
ATOM 3174 C CA . THR B 1 191 ? -1.224 -2.805 18.484 1 67 191 THR B CA 1
ATOM 3175 C C . THR B 1 191 ? -0.448 -1.721 19.234 1 67 191 THR B C 1
ATOM 3177 O O . THR B 1 191 ? -0.793 -1.366 20.359 1 67 191 THR B O 1
ATOM 3180 N N . GLU B 1 192 ? 0.623 -1.19 18.609 1 76.94 192 GLU B N 1
ATOM 3181 C CA . GLU B 1 192 ? 1.462 -0.176 19.25 1 76.94 192 GLU B CA 1
ATOM 3182 C C . GLU B 1 192 ? 1.636 1.039 18.344 1 76.94 192 GLU B C 1
ATOM 3184 O O . GLU B 1 192 ? 2.648 1.738 18.422 1 76.94 192 GLU B O 1
ATOM 3189 N N . PHE B 1 193 ? 0.662 1.169 17.516 1 82.94 193 PHE B N 1
ATOM 3190 C CA . PHE B 1 193 ? 0.721 2.275 16.578 1 82.94 193 PHE B CA 1
ATOM 3191 C C . PHE B 1 193 ? 0.592 3.613 17.297 1 82.94 193 PHE B C 1
ATOM 3193 O O . PHE B 1 193 ? -0.303 3.793 18.125 1 82.94 193 PHE B O 1
ATOM 3200 N N . LYS B 1 194 ? 1.538 4.504 17.016 1 88.62 194 LYS B N 1
ATOM 3201 C CA . LYS B 1 194 ? 1.557 5.773 17.734 1 88.62 194 LYS B CA 1
ATOM 3202 C C . LYS B 1 194 ? 2 6.914 16.828 1 88.62 194 LYS B C 1
ATOM 3204 O O . LYS B 1 194 ? 2.619 6.68 15.789 1 88.62 194 LYS B O 1
ATOM 3209 N N . CYS B 1 195 ? 1.587 8.117 17.266 1 92.56 195 CYS B N 1
ATOM 3210 C CA . CYS B 1 195 ? 2.061 9.328 16.609 1 92.56 195 CYS B CA 1
ATOM 3211 C C . CYS B 1 195 ? 2.945 10.148 17.547 1 92.56 195 CYS B C 1
ATOM 3213 O O . CYS B 1 195 ? 2.654 10.266 18.734 1 92.56 195 CYS B O 1
ATOM 3215 N N . ILE B 1 196 ? 4.039 10.695 16.984 1 92.81 196 ILE B N 1
ATOM 3216 C CA . ILE B 1 196 ? 4.922 11.57 17.75 1 92.81 196 ILE B CA 1
ATOM 3217 C C . ILE B 1 196 ? 5.148 12.867 17 1 92.81 196 ILE B C 1
ATOM 3219 O O . ILE B 1 196 ? 5.117 12.891 15.758 1 92.81 196 ILE B O 1
ATOM 3223 N N . ASN B 1 197 ? 5.277 13.938 17.766 1 94.06 197 ASN B N 1
ATOM 3224 C CA . ASN B 1 197 ? 5.73 15.188 17.156 1 94.06 197 ASN B CA 1
ATOM 3225 C C . ASN B 1 197 ? 7.18 15.094 16.703 1 94.06 197 ASN B C 1
ATOM 3227 O O . ASN B 1 197 ? 8.023 14.547 17.406 1 94.06 197 ASN B O 1
ATOM 3231 N N . CYS B 1 198 ? 7.434 15.672 15.57 1 95.31 198 CYS B N 1
ATOM 3232 C CA . CYS B 1 198 ? 8.766 15.477 15.008 1 95.31 198 CYS B CA 1
ATOM 3233 C C . CYS B 1 198 ? 9.711 16.594 15.453 1 95.31 198 CYS B C 1
ATOM 3235 O O . CYS B 1 198 ? 10.883 16.594 15.07 1 95.31 198 CYS B O 1
ATOM 3237 N N . PHE B 1 199 ? 9.172 17.469 16.328 1 94.56 199 PHE B N 1
ATOM 3238 C CA . PHE B 1 199 ? 10.016 18.562 16.797 1 94.56 199 PHE B CA 1
ATOM 3239 C C . PHE B 1 199 ? 9.914 18.703 18.312 1 94.56 199 PHE B C 1
ATOM 3241 O O . PHE B 1 199 ? 8.828 18.562 18.875 1 94.56 199 PHE B O 1
ATOM 3248 N N . GLU B 1 200 ? 10.992 18.766 18.875 1 92.5 200 GLU B N 1
ATOM 3249 C CA . GLU B 1 200 ? 11.141 19.297 20.234 1 92.5 200 GLU B CA 1
ATOM 3250 C C . GLU B 1 200 ? 11.812 20.672 20.219 1 92.5 200 GLU B C 1
ATOM 3252 O O . GLU B 1 200 ? 13.039 20.75 20.156 1 92.5 200 GLU B O 1
ATOM 3257 N N . GLY B 1 201 ? 11.016 21.719 20.328 1 91.19 201 GLY B N 1
ATOM 3258 C CA . GLY B 1 201 ? 11.562 23.031 20.031 1 91.19 201 GLY B CA 1
ATOM 3259 C C . GLY B 1 201 ? 12 23.188 18.594 1 91.19 201 GLY B C 1
ATOM 3260 O O . GLY B 1 201 ? 11.195 23 17.672 1 91.19 201 GLY B O 1
ATOM 3261 N N . GLU B 1 202 ? 13.312 23.438 18.422 1 91.88 202 GLU B N 1
ATOM 3262 C CA . GLU B 1 202 ? 13.828 23.641 17.062 1 91.88 202 GLU B CA 1
ATOM 3263 C C . GLU B 1 202 ? 14.531 22.406 16.547 1 91.88 202 GLU B C 1
ATOM 3265 O O . GLU B 1 202 ? 14.977 22.359 15.391 1 91.88 202 GLU B O 1
ATOM 3270 N N . THR B 1 203 ? 14.516 21.406 17.359 1 93.5 203 THR B N 1
ATOM 3271 C CA . THR B 1 203 ? 15.32 20.234 17.016 1 93.5 203 THR B CA 1
ATOM 3272 C C . THR B 1 203 ? 14.438 19.094 16.5 1 93.5 203 THR B C 1
ATOM 3274 O O . THR B 1 203 ? 13.359 18.844 17.047 1 93.5 203 THR B O 1
ATOM 3277 N N . VAL B 1 204 ? 14.961 18.438 15.5 1 94.12 204 VAL B N 1
ATOM 3278 C CA . VAL B 1 204 ? 14.258 17.281 14.945 1 94.12 204 VAL B CA 1
ATOM 3279 C C . VAL B 1 204 ? 14.43 16.078 15.875 1 94.12 204 VAL B C 1
ATOM 3281 O O . VAL B 1 204 ? 15.539 15.797 16.328 1 94.12 204 VAL B O 1
ATOM 3284 N N . VAL B 1 205 ? 13.297 15.445 16.109 1 93.19 205 VAL B N 1
ATOM 3285 C CA . VAL B 1 205 ? 13.297 14.25 16.953 1 93.19 205 VAL B CA 1
ATOM 3286 C C . VAL B 1 205 ? 13.875 13.07 16.188 1 93.19 205 VAL B C 1
ATOM 3288 O O . VAL B 1 205 ? 13.469 12.805 15.047 1 93.19 205 VAL B O 1
ATOM 3291 N N . GLN B 1 206 ? 14.742 12.297 16.766 1 89.88 206 GLN B N 1
ATOM 3292 C CA . GLN B 1 206 ? 15.484 11.227 16.094 1 89.88 206 GLN B CA 1
ATOM 3293 C C . GLN B 1 206 ? 14.547 10.133 15.609 1 89.88 206 GLN B C 1
ATOM 3295 O O . GLN B 1 206 ? 14.781 9.539 14.555 1 89.88 206 GLN B O 1
ATOM 3300 N N . GLU B 1 207 ? 13.547 9.859 16.266 1 87.94 207 GLU B N 1
ATOM 3301 C CA . GLU B 1 207 ? 12.609 8.797 15.906 1 87.94 207 GLU B CA 1
ATOM 3302 C C . GLU B 1 207 ? 11.906 9.117 14.586 1 87.94 207 GLU B C 1
ATOM 3304 O O . GLU B 1 207 ? 11.328 8.227 13.953 1 87.94 207 GLU B O 1
ATOM 3309 N N . CYS B 1 208 ? 12.008 10.359 14.242 1 91.31 208 CYS B N 1
ATOM 3310 C CA . CYS B 1 208 ? 11.328 10.758 13.016 1 91.31 208 CYS B CA 1
ATOM 3311 C C . CYS B 1 208 ? 12.227 10.57 11.797 1 91.31 208 CYS B C 1
ATOM 3313 O O . CYS B 1 208 ? 11.773 10.672 10.656 1 91.31 208 CYS B O 1
ATOM 3315 N N . VAL B 1 209 ? 13.445 10.328 12.039 1 86.25 209 VAL B N 1
ATOM 3316 C CA . VAL B 1 209 ? 14.359 10.266 10.898 1 86.25 209 VAL B CA 1
ATOM 3317 C C . VAL B 1 209 ? 14.922 8.852 10.758 1 86.25 209 VAL B C 1
ATOM 3319 O O . VAL B 1 209 ? 15.695 8.578 9.844 1 86.25 209 VAL B O 1
ATOM 3322 N N . GLN B 1 210 ? 14.609 7.969 11.664 1 74.69 210 GLN B N 1
ATOM 3323 C CA . GLN B 1 210 ? 15.094 6.594 11.641 1 74.69 210 GLN B CA 1
ATOM 3324 C C . GLN B 1 210 ? 13.961 5.621 11.312 1 74.69 210 GLN B C 1
ATOM 3326 O O . GLN B 1 210 ? 12.938 5.594 12 1 74.69 210 GLN B O 1
ATOM 3331 N N . ASN B 1 211 ? 14.102 5.031 10.062 1 68.56 211 ASN B N 1
ATOM 3332 C CA . ASN B 1 211 ? 13.086 4.027 9.75 1 68.56 211 ASN B CA 1
ATOM 3333 C C . ASN B 1 211 ? 13.273 2.768 10.594 1 68.56 211 ASN B C 1
ATOM 3335 O O . ASN B 1 211 ? 14.398 2.41 10.945 1 68.56 211 ASN B O 1
#

Solvent-accessible surface area (backbone atoms only — not comparable to full-atom values): 23429 Å² total; per-residue (Å²): 134,80,76,78,75,81,78,75,77,70,78,70,72,71,70,74,74,78,75,72,87,63,88,78,64,79,54,42,68,59,50,28,51,52,50,50,48,49,28,60,75,52,29,45,95,45,60,47,14,38,37,32,46,38,48,64,69,76,54,51,64,68,70,49,57,65,59,90,52,78,40,57,29,32,31,69,24,51,52,42,79,40,92,91,41,81,62,40,49,13,60,45,49,27,62,74,59,38,57,48,35,62,78,52,32,80,71,24,31,39,41,38,36,28,46,62,26,53,40,38,83,39,39,56,21,84,86,31,92,63,29,37,56,68,56,39,49,64,51,48,63,74,35,89,42,58,35,43,35,25,52,34,55,39,77,57,88,58,90,53,54,46,45,58,38,29,45,53,23,48,52,52,48,35,71,39,56,66,33,40,89,23,30,31,36,37,42,70,56,86,92,62,49,37,44,43,65,33,40,61,84,93,41,74,36,66,76,58,37,54,124,134,84,78,77,74,79,77,77,78,71,78,69,72,71,70,75,72,77,75,74,87,64,87,76,66,79,53,40,69,60,49,30,52,52,51,51,49,50,28,60,75,52,29,47,94,46,60,46,15,37,36,32,45,38,47,66,69,75,54,52,64,68,69,49,56,65,58,92,51,79,40,57,29,31,34,67,24,51,52,43,78,40,94,91,41,80,61,40,48,12,59,43,48,30,62,74,59,37,58,48,32,62,78,52,32,82,70,24,32,38,41,38,38,28,45,63,28,53,39,38,82,37,39,57,20,84,87,31,91,62,29,35,57,67,56,40,49,65,52,48,62,74,34,88,43,58,34,43,35,24,52,34,55,38,77,56,89,60,90,53,52,45,45,58,40,31,45,52,20,50,52,54,49,35,71,38,58,66,33,41,91,24,32,31,36,37,43,68,56,86,92,62,48,37,43,44,65,33,40,61,82,93,40,72,35,66,77,58,37,54,124

Radius of gyration: 23.27 Å; Cα contacts (8 Å, |Δi|>4): 759; chains: 2; bounding box: 55×58×60 Å